Protein AF-A0A1S2CEW8-F1 (afdb_monomer_lite)

Secondary structure (DSSP, 8-state):
--EEEEEEEETTEEEEEEEEEESSPPPSEEEEE-TTS-EEEEEEEEEEEES-HHHHHHHHHHHHHHTT-EEETTEEES-HHHHHHHHHTT-TT-EEEE--SSHHHHHHHHHHHHTTSTTS--------------------------------------PPP---TT-----S--EEEEEE-TTSTTEEEEEEESS-HHHHHHHT--TT-SS--EEEEEEEES-HHHHHHHHHHHTGGG-SSTTSSEEES-HHHHHHHHHHH-SSEEEEEE-GGGS-HHHHHHHHHHHHHHHHHHHHHHHHHHHHHHHHHHHHHHHHHHHHHHHHHHHHT-SPPP--HHHHHHHHHHHHHHHHHHHHHTT--HHHHHHHHHHHHHHHHHHHHHHHHHHHHHHHHHHHHHHHHHHHHHHHHHHHHHHHHHHHHHHTTT---

Radius of gyration: 41.84 Å; chains: 1; bounding box: 109×89×116 Å

Foldseek 3Di:
DWKKWFWWAFPVDPLKIFIDIDPDPDDQWDWDADLVRDIGITGTFFMWTAPDRPVLLVQLVVVQVVVVQDRHDSMGRHDPLVSLVSSLVRGLRTDTDDHGPDPVSSVSNVVSVVVSDPDDDDPDDDDDDDDDDDDDDDDDDDDDDDDDDDDDDDDDDDDDDDDDPDDPDLVQLKKWFWKDAPVDPQKIFIAIDSHDPVVVQVVPDDPPHPGGIDTAWMKRFNDRVVLSVQLCVQQVVQDPDPVGRMGRHDSLVSVLSSLVRDLAIDTPDHDPPRVCSVVVVVSVVNSVVVVVVLVVVLVVLVVVLVVLVVVLVVLVVVLVVLVVVLVVLPDQDDDPLVVLVVVCVVVVVVLVVVCVVPPDDVVVSVVVSVVVVVVSVVVSVVVVVVNCVSNVSNVVSVVVSVVSVVVNVVSVVVSVVSVVVNVVSVPPD

Sequence (429 aa):
MDHFIYIASSSSMPGVVKIGKTNQPPSETLNALDASGAQKTFYREFSAIVDDAGMSVGKIHVKLSRSGFKIGPGLFRIFLEEAIEILFSVIDDLRVHSYPSDTIIAKLVEDLEQRRLPGMPLNSTSWKNNTLNHNVRDKTPSAKRPTKDSFLSSSEVLAPKNIQPGASEIGSGEFIYVLSNPSMPGYVKVGRTNTSFDQRLSELQSTGVPTRFELELGLEVESSVESERKVHKALSKFRPEQNREFFKIPVKKAIETVLTTLDDYRIHKFRENYGIETLVYESALKSREIREKRHKKITQLRSELALVNHEVTKLDASLRHQEIQYKSLGPYPENRFGIVYVLAIILFPVAIIFSSSSGGDSEKIMAFLVVGLVCLIAVNGHLEKECDKKATPFNDCQKSIDAIKHDLYPLQERARKLKESLSGLGENT

Structure (mmCIF, N/CA/C/O backbone):
data_AF-A0A1S2CEW8-F1
#
_entry.id   AF-A0A1S2CEW8-F1
#
loop_
_atom_site.group_PDB
_atom_site.id
_atom_site.type_symbol
_atom_site.label_atom_id
_atom_site.label_alt_id
_atom_site.label_comp_id
_atom_site.label_asym_id
_atom_site.label_entity_id
_atom_site.label_seq_id
_atom_site.pdbx_PDB_ins_code
_atom_site.Cartn_x
_atom_site.Cartn_y
_atom_site.Cartn_z
_atom_site.occupancy
_atom_site.B_iso_or_equiv
_atom_site.auth_seq_id
_atom_site.auth_comp_id
_atom_site.auth_asym_id
_atom_site.auth_atom_id
_atom_site.pdbx_PDB_model_num
ATOM 1 N N . MET A 1 1 ? -38.965 -28.242 2.614 1.00 57.59 1 MET A N 1
ATOM 2 C CA . MET A 1 1 ? -39.398 -26.916 3.102 1.00 57.59 1 MET A CA 1
ATOM 3 C C . MET A 1 1 ? -38.198 -26.017 2.955 1.00 57.59 1 MET A C 1
ATOM 5 O O . MET A 1 1 ? -37.112 -26.493 3.255 1.00 57.59 1 MET A O 1
ATOM 9 N N . ASP A 1 2 ? -38.364 -24.784 2.490 1.00 70.31 2 ASP A N 1
ATOM 10 C CA . ASP A 1 2 ? -37.224 -23.873 2.397 1.00 70.31 2 ASP A CA 1
ATOM 11 C C . ASP A 1 2 ? -36.760 -23.503 3.806 1.00 70.31 2 ASP A C 1
ATOM 13 O O . ASP A 1 2 ? -37.540 -23.014 4.630 1.00 70.31 2 ASP A O 1
ATOM 17 N N . HIS A 1 3 ? -35.495 -23.787 4.103 1.00 87.50 3 HIS A N 1
ATOM 18 C CA . HIS A 1 3 ? -34.883 -23.396 5.359 1.00 87.50 3 HIS A CA 1
ATOM 19 C C . HIS A 1 3 ? -34.072 -22.125 5.129 1.00 87.50 3 HIS A C 1
ATOM 21 O O . HIS A 1 3 ? -33.279 -22.030 4.195 1.00 87.50 3 HIS A O 1
ATOM 27 N N . PHE A 1 4 ? -34.262 -21.137 5.994 1.00 91.88 4 PHE A N 1
ATOM 28 C CA . PHE A 1 4 ? -33.605 -19.844 5.876 1.00 91.88 4 PHE A CA 1
ATOM 29 C C . PHE A 1 4 ? -32.506 -19.727 6.917 1.00 91.88 4 PHE A C 1
ATOM 31 O O . PHE A 1 4 ? -32.704 -20.069 8.088 1.00 91.88 4 PHE A O 1
ATOM 38 N N . ILE A 1 5 ? -31.377 -19.164 6.506 1.00 94.62 5 ILE A N 1
ATOM 39 C CA . ILE A 1 5 ? -30.375 -18.599 7.405 1.00 94.62 5 ILE A CA 1
ATOM 40 C C . ILE A 1 5 ? -30.492 -17.085 7.327 1.00 94.62 5 ILE A C 1
ATOM 42 O O . ILE A 1 5 ? -30.671 -16.527 6.246 1.00 94.62 5 ILE A O 1
ATOM 46 N N . TYR A 1 6 ? -30.401 -16.423 8.476 1.00 94.81 6 TYR A N 1
ATOM 47 C CA . TYR A 1 6 ? -30.411 -14.969 8.562 1.00 94.81 6 TYR A CA 1
ATOM 48 C C . TYR A 1 6 ? -29.212 -14.448 9.342 1.00 94.81 6 TYR A C 1
ATOM 50 O O . TYR A 1 6 ? -28.710 -15.108 10.257 1.00 94.81 6 TYR A O 1
ATOM 58 N N . ILE A 1 7 ? -28.812 -13.230 8.992 1.00 95.56 7 ILE A N 1
ATOM 59 C CA . ILE A 1 7 ? -27.914 -12.381 9.765 1.00 95.56 7 ILE A CA 1
ATOM 60 C C . ILE A 1 7 ? -28.717 -11.141 10.153 1.00 95.56 7 ILE A C 1
ATOM 62 O O . ILE A 1 7 ? -29.376 -10.535 9.307 1.00 95.56 7 ILE A O 1
ATOM 66 N N . ALA A 1 8 ? -28.692 -10.783 11.432 1.00 93.62 8 ALA A N 1
ATOM 67 C CA . ALA A 1 8 ? -29.415 -9.631 11.951 1.00 93.62 8 ALA A CA 1
ATOM 68 C C . ALA A 1 8 ? -28.535 -8.804 12.897 1.00 93.62 8 ALA A C 1
ATOM 70 O O . ALA A 1 8 ? -27.848 -9.376 13.743 1.00 93.62 8 ALA A O 1
ATOM 71 N N . SER A 1 9 ? -28.555 -7.479 12.769 1.00 90.25 9 SER A N 1
ATOM 72 C CA . SER A 1 9 ? -27.847 -6.540 13.651 1.00 90.25 9 SER A CA 1
ATOM 73 C C . SER A 1 9 ? -28.767 -6.064 14.780 1.00 90.25 9 SER A C 1
ATOM 75 O O . SER A 1 9 ? -29.968 -6.324 14.754 1.00 90.25 9 SER A O 1
ATOM 77 N N . SER A 1 10 ? -28.250 -5.345 15.777 1.00 85.62 10 SER A N 1
ATOM 78 C CA . SER A 1 10 ? -29.089 -4.533 16.668 1.00 85.62 10 SER A CA 1
ATOM 79 C C . SER A 1 10 ? -28.457 -3.161 16.850 1.00 85.62 10 SER A C 1
ATOM 81 O O . SER A 1 10 ? -27.274 -3.066 17.166 1.00 85.62 10 SER A O 1
ATOM 83 N N . SER A 1 11 ? -29.255 -2.096 16.762 1.00 75.75 11 SER A N 1
ATOM 84 C CA . SER A 1 11 ? -28.814 -0.733 17.099 1.00 75.75 11 SER A CA 1
ATOM 85 C C . SER A 1 11 ? -28.335 -0.601 18.552 1.00 75.75 11 SER A C 1
ATOM 87 O O . SER A 1 11 ? -27.557 0.292 18.872 1.00 75.75 11 SER A O 1
ATOM 89 N N . SER A 1 12 ? -28.759 -1.517 19.430 1.00 73.19 12 SER A N 1
ATOM 90 C CA . SER A 1 12 ? -28.303 -1.612 20.823 1.00 73.19 12 SER A CA 1
ATOM 91 C C . SER A 1 12 ? -27.049 -2.475 21.026 1.00 73.19 12 SER A C 1
ATOM 93 O O . SER A 1 12 ? -26.551 -2.561 22.148 1.00 73.19 12 SER A O 1
ATOM 95 N N . MET A 1 13 ? -26.556 -3.130 19.968 1.00 76.56 13 MET A N 1
ATOM 96 C CA . MET A 1 13 ? -25.347 -3.959 19.964 1.00 76.56 13 MET A CA 1
ATOM 97 C C . MET A 1 13 ? -24.551 -3.757 18.653 1.00 76.56 13 MET A C 1
ATOM 99 O O . MET A 1 13 ? -24.507 -4.667 17.820 1.00 76.56 13 MET A O 1
ATOM 103 N N . PRO A 1 14 ? -23.932 -2.578 18.437 1.00 71.38 14 PRO A N 1
ATOM 104 C CA . PRO A 1 14 ? -23.038 -2.354 17.298 1.00 71.38 14 PRO A CA 1
ATOM 105 C C . PRO A 1 14 ? -21.935 -3.420 17.219 1.00 71.38 14 PRO A C 1
ATOM 107 O O . PRO A 1 14 ? -21.532 -3.968 18.241 1.00 71.38 14 PRO A O 1
ATOM 110 N N . GLY A 1 15 ? -21.460 -3.741 16.0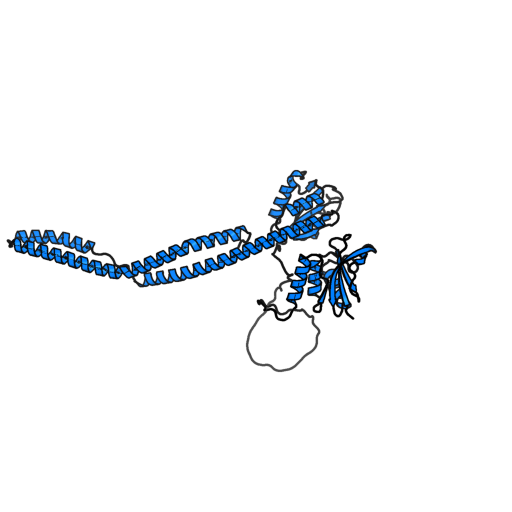12 1.00 70.06 15 GLY A N 1
ATOM 111 C CA . GLY A 1 15 ? -20.393 -4.738 15.814 1.00 70.06 15 GLY A CA 1
ATOM 112 C C . GLY A 1 15 ? -20.772 -6.188 16.161 1.00 70.06 15 GLY A C 1
ATOM 113 O O . GLY A 1 15 ? -19.923 -7.079 16.080 1.00 70.06 15 GLY A O 1
ATOM 114 N N . VAL A 1 16 ? -22.030 -6.446 16.537 1.00 81.31 16 VAL A N 1
ATOM 115 C CA . VAL A 1 16 ? -22.557 -7.780 16.833 1.00 81.31 16 VAL A CA 1
ATOM 116 C C . VAL A 1 16 ? -23.652 -8.145 15.844 1.00 81.31 16 VAL A C 1
ATOM 118 O O . VAL A 1 16 ? -24.661 -7.452 15.717 1.00 81.31 16 VAL A O 1
ATOM 121 N N . VAL A 1 17 ? -23.499 -9.312 15.224 1.00 90.81 17 VAL A N 1
ATOM 122 C CA . VAL A 1 17 ? -24.546 -9.944 14.428 1.00 90.81 17 VAL A CA 1
ATOM 123 C C . VAL A 1 17 ? -25.095 -11.186 15.121 1.00 90.81 17 VAL A C 1
ATOM 125 O O . VAL A 1 17 ? -24.371 -11.987 15.725 1.00 90.81 17 VAL A O 1
ATOM 128 N N . LYS A 1 18 ? -26.405 -11.379 14.998 1.00 94.62 18 LYS A N 1
ATOM 129 C CA . LYS A 1 18 ? -27.077 -12.635 15.294 1.00 94.62 18 LYS A CA 1
ATOM 130 C C . LYS A 1 18 ? -27.171 -13.465 14.022 1.00 94.62 18 LYS A C 1
ATOM 132 O O . LYS A 1 18 ? -27.787 -13.025 13.058 1.00 94.62 18 LYS A O 1
ATOM 137 N N . ILE A 1 19 ? -26.613 -14.674 14.044 1.00 95.12 19 ILE A N 1
ATOM 138 C CA . ILE A 1 19 ? -26.731 -15.642 12.947 1.00 95.12 19 ILE A CA 1
ATOM 139 C C . ILE A 1 19 ? -27.617 -16.790 13.411 1.00 95.12 19 ILE A C 1
ATOM 141 O O . ILE A 1 19 ? -27.266 -17.519 14.346 1.00 95.12 19 ILE A O 1
ATOM 145 N N . GLY A 1 20 ? -28.762 -16.959 12.756 1.00 92.69 20 GLY A N 1
ATOM 146 C CA . GLY A 1 20 ? -29.764 -17.956 13.118 1.00 92.69 20 GLY A CA 1
ATOM 147 C C . GLY A 1 20 ? -30.375 -18.659 11.913 1.00 92.69 20 GLY A C 1
ATOM 148 O O . GLY A 1 20 ? -30.064 -18.350 10.765 1.00 92.69 20 GLY A O 1
ATOM 149 N N . LYS A 1 21 ? -31.259 -19.618 12.201 1.00 92.94 21 LYS A N 1
ATOM 150 C CA . LYS A 1 21 ? -32.082 -20.322 11.211 1.00 92.94 21 LYS A CA 1
ATOM 151 C C . LYS A 1 21 ? -33.566 -20.177 11.523 1.00 92.94 21 LYS A C 1
ATOM 153 O O . LYS A 1 21 ? -33.935 -20.025 12.687 1.00 92.94 21 LYS A O 1
ATOM 158 N N . THR A 1 22 ? -34.401 -20.282 10.499 1.00 90.06 22 THR A N 1
ATOM 159 C CA . THR A 1 22 ? -35.865 -20.360 10.609 1.00 90.06 22 THR A CA 1
ATOM 160 C C . THR A 1 22 ? -36.435 -21.195 9.455 1.00 90.06 22 THR A C 1
ATOM 162 O O . THR A 1 22 ? -35.810 -21.321 8.405 1.00 90.06 22 THR A O 1
ATOM 165 N N . ASN A 1 23 ? -37.609 -21.795 9.661 1.00 86.56 23 ASN A N 1
ATOM 166 C CA . ASN A 1 23 ? -38.332 -22.592 8.655 1.00 86.56 23 ASN A CA 1
ATOM 167 C C . ASN A 1 23 ? -39.393 -21.762 7.899 1.00 86.56 23 ASN A C 1
ATOM 169 O O . ASN A 1 23 ? -40.221 -22.311 7.179 1.00 86.56 23 ASN A O 1
ATOM 173 N N . GLN A 1 24 ? -39.410 -20.450 8.127 1.00 86.81 24 GLN A N 1
ATOM 174 C CA . GLN A 1 24 ? -40.259 -19.459 7.468 1.00 86.81 24 GLN A CA 1
ATOM 175 C C . GLN A 1 24 ? -39.407 -18.224 7.149 1.00 86.81 24 GLN A C 1
ATOM 177 O O . GLN A 1 24 ? -38.460 -17.973 7.905 1.00 86.81 24 GLN A O 1
ATOM 182 N N . PRO A 1 25 ? -39.731 -17.443 6.099 1.00 87.31 25 PRO A N 1
ATOM 183 C CA . PRO A 1 25 ? -39.004 -16.225 5.758 1.00 87.31 25 PRO A CA 1
ATOM 184 C C . PRO A 1 25 ? -38.795 -15.321 6.987 1.00 87.31 25 PRO A C 1
ATOM 186 O O . PRO A 1 25 ? -39.761 -15.015 7.689 1.00 87.31 25 PRO A O 1
ATOM 189 N N . PRO A 1 26 ? -37.551 -14.920 7.301 1.00 88.12 26 PRO A N 1
ATOM 190 C CA . PRO A 1 26 ? -37.266 -14.123 8.487 1.00 88.12 26 PRO A CA 1
ATOM 191 C C . PRO A 1 26 ? -37.850 -12.708 8.361 1.00 88.12 26 PRO A C 1
ATOM 193 O O . PRO A 1 26 ? -37.528 -11.971 7.426 1.00 88.12 26 PRO A O 1
ATOM 196 N N . SER A 1 27 ? -38.671 -12.326 9.342 1.00 87.50 27 SER A N 1
ATOM 197 C CA . SER A 1 27 ? -39.199 -10.969 9.511 1.00 87.50 27 SER A CA 1
ATOM 198 C C . SER A 1 27 ? -38.088 -9.916 9.533 1.00 87.50 27 SER A C 1
ATOM 200 O O . SER A 1 27 ? -36.968 -10.189 9.964 1.00 87.50 27 SER A O 1
ATOM 202 N N . GLU A 1 28 ? -38.410 -8.684 9.132 1.00 86.31 28 GLU A N 1
ATOM 203 C CA . GLU A 1 28 ? -37.471 -7.550 9.184 1.00 86.31 28 GLU A CA 1
ATOM 204 C C . GLU A 1 28 ? -36.976 -7.245 10.600 1.00 86.31 28 GLU A C 1
ATOM 206 O O . GLU A 1 28 ? -35.845 -6.799 10.772 1.00 86.31 28 GLU A O 1
ATOM 211 N N . THR A 1 29 ? -37.797 -7.518 11.616 1.00 90.25 29 THR A N 1
ATOM 212 C CA . THR A 1 29 ? -37.419 -7.418 13.027 1.00 90.25 29 THR A CA 1
ATOM 213 C C . THR A 1 29 ? -37.561 -8.764 13.727 1.00 90.25 29 THR A C 1
ATOM 215 O O . THR A 1 29 ? -38.512 -9.512 13.497 1.00 90.25 29 THR A O 1
ATOM 218 N N . LEU A 1 30 ? -36.601 -9.078 14.596 1.00 89.69 30 LEU A N 1
ATOM 219 C CA . LEU A 1 30 ? -36.552 -10.308 15.379 1.00 89.69 30 LEU A CA 1
ATOM 220 C C . LEU A 1 30 ? -36.280 -9.976 16.846 1.00 89.69 30 LEU A C 1
ATOM 222 O O . LEU A 1 30 ? -35.328 -9.270 17.168 1.00 89.69 30 LEU A O 1
ATOM 226 N N . ASN A 1 31 ? -37.076 -10.536 17.752 1.00 88.38 31 ASN A N 1
ATOM 227 C CA . ASN A 1 31 ? -36.798 -10.467 19.183 1.00 88.38 31 ASN A CA 1
ATOM 228 C C . ASN A 1 31 ? -35.847 -11.598 19.577 1.00 88.38 31 ASN A C 1
ATOM 230 O O . ASN A 1 31 ? -36.145 -12.770 19.343 1.00 88.38 31 ASN A O 1
ATOM 234 N N . ALA A 1 32 ? -34.714 -11.266 20.194 1.00 86.19 32 ALA A N 1
ATOM 235 C CA . ALA A 1 32 ? -33.771 -12.262 20.687 1.00 86.19 32 ALA A CA 1
ATOM 236 C C . ALA A 1 32 ? -33.043 -11.797 21.949 1.00 86.19 32 ALA A C 1
ATOM 238 O O . ALA A 1 32 ? -32.914 -10.605 22.210 1.00 86.19 32 ALA A O 1
ATOM 239 N N . LEU A 1 33 ? -32.544 -12.758 22.724 1.00 84.19 33 LEU A N 1
ATOM 240 C CA . LEU A 1 33 ? -31.728 -12.473 23.901 1.00 84.19 33 LEU A CA 1
ATOM 241 C C . LEU A 1 33 ? -30.293 -12.114 23.499 1.00 84.19 33 LEU A C 1
ATOM 243 O O . LEU A 1 33 ? -29.744 -12.713 22.564 1.00 84.19 33 LEU A O 1
ATOM 247 N N . ASP A 1 34 ? -29.700 -11.170 24.229 1.00 81.88 34 ASP A N 1
ATOM 248 C CA . ASP A 1 34 ? -28.268 -10.875 24.207 1.00 81.88 34 ASP A CA 1
ATOM 249 C C . ASP A 1 34 ? -27.455 -11.856 25.082 1.00 81.88 34 ASP A C 1
ATOM 251 O O . ASP A 1 34 ? -27.981 -12.830 25.626 1.00 81.88 34 ASP A O 1
ATOM 255 N N . ALA A 1 35 ? -26.145 -11.622 25.212 1.00 74.94 35 ALA A N 1
ATOM 256 C CA . ALA A 1 35 ? -25.254 -12.469 26.010 1.00 74.94 35 ALA A CA 1
ATOM 257 C C . ALA A 1 35 ? -25.508 -12.401 27.534 1.00 74.94 35 ALA A C 1
ATOM 259 O O . ALA A 1 35 ? -25.075 -13.299 28.253 1.00 74.94 35 ALA A O 1
ATOM 260 N N . SER A 1 36 ? -26.213 -11.374 28.022 1.00 76.62 36 SER A N 1
ATOM 261 C CA . SER A 1 36 ? -26.644 -11.242 29.423 1.00 76.62 36 SER A CA 1
ATOM 262 C C . SER A 1 36 ? -28.021 -11.862 29.693 1.00 76.62 36 SER A C 1
ATOM 264 O O . SER A 1 36 ? -28.442 -11.952 30.844 1.00 76.62 36 SER A O 1
ATOM 266 N N . GLY A 1 37 ? -28.724 -12.304 28.643 1.00 80.12 37 GLY A N 1
ATOM 267 C CA . GLY A 1 37 ? -30.097 -12.798 28.727 1.00 80.12 37 GLY A CA 1
ATOM 268 C C . GLY A 1 37 ? -31.163 -11.701 28.631 1.00 80.12 37 GLY A C 1
ATOM 269 O O . GLY A 1 37 ? -32.345 -12.009 28.771 1.00 80.12 37 GLY A O 1
ATOM 270 N N . ALA A 1 38 ? -30.791 -10.445 28.366 1.00 79.62 38 ALA A N 1
ATOM 271 C CA . ALA A 1 38 ? -31.753 -9.368 28.158 1.00 79.62 38 ALA A CA 1
ATOM 272 C C . ALA A 1 38 ? -32.328 -9.416 26.733 1.00 79.62 38 ALA A C 1
ATOM 274 O O . ALA A 1 38 ? -31.612 -9.666 25.762 1.00 79.62 38 ALA A O 1
ATOM 275 N N . GLN A 1 39 ? -33.630 -9.168 26.595 1.00 88.12 39 GLN A N 1
ATOM 276 C CA . GLN A 1 39 ? -34.304 -9.160 25.298 1.00 88.12 39 GLN A CA 1
ATOM 277 C C . GLN A 1 39 ? -33.965 -7.885 24.513 1.00 88.12 39 GLN A C 1
ATOM 279 O O . GLN A 1 39 ? -34.114 -6.773 25.019 1.00 88.12 39 GLN A O 1
ATOM 284 N N . LYS A 1 40 ? -33.533 -8.054 23.261 1.00 87.81 40 LYS A N 1
ATOM 285 C CA . LYS A 1 40 ? -33.203 -6.988 22.311 1.00 87.81 40 LYS A CA 1
ATOM 286 C C . LYS A 1 40 ? -33.956 -7.185 20.997 1.00 87.81 40 LYS A C 1
ATOM 288 O O . LYS A 1 40 ? -34.197 -8.317 20.566 1.00 87.81 40 LYS A O 1
ATOM 293 N N . THR A 1 41 ? -34.257 -6.073 20.335 1.00 88.94 41 THR A N 1
ATOM 294 C CA . THR A 1 41 ? -34.721 -6.062 18.946 1.00 88.94 41 THR A CA 1
ATOM 295 C C . THR A 1 41 ? -33.516 -6.145 18.019 1.00 88.94 41 THR A C 1
ATOM 297 O O . THR A 1 41 ? -32.590 -5.336 18.121 1.00 88.94 41 THR A O 1
ATOM 300 N N . PHE A 1 42 ? -33.540 -7.114 17.113 1.00 92.12 42 PHE A N 1
ATOM 301 C CA . PHE A 1 42 ? -32.607 -7.248 16.005 1.00 92.12 42 PHE A CA 1
ATOM 302 C C . PHE A 1 42 ? -33.310 -6.913 14.687 1.00 92.12 42 PHE A C 1
ATOM 304 O O . PHE A 1 42 ? -34.499 -7.193 14.538 1.00 92.12 42 PHE A O 1
ATOM 311 N N . TYR A 1 43 ? -32.574 -6.355 13.733 1.00 90.25 43 TYR A N 1
ATOM 312 C CA . TYR A 1 43 ? -33.033 -6.021 12.387 1.00 90.25 43 TYR A CA 1
ATOM 313 C C . TYR A 1 43 ? -32.371 -6.969 11.390 1.00 90.25 43 TYR A C 1
ATOM 315 O O . TYR A 1 43 ? -31.160 -7.175 11.448 1.00 90.25 43 TYR A O 1
ATOM 323 N N . ARG A 1 44 ? -33.153 -7.596 10.506 1.00 94.31 44 ARG A N 1
ATOM 324 C CA . ARG A 1 44 ? -32.644 -8.533 9.499 1.00 94.31 44 ARG A CA 1
ATOM 325 C C . ARG A 1 44 ? -31.844 -7.775 8.445 1.00 94.31 44 ARG A C 1
ATOM 327 O O . ARG A 1 44 ? -32.420 -7.172 7.547 1.00 94.31 44 ARG A O 1
ATOM 334 N N . GLU A 1 45 ? -30.532 -7.936 8.487 1.00 92.31 45 GLU A N 1
ATOM 335 C CA . GLU A 1 45 ? -29.622 -7.398 7.478 1.00 92.31 45 GLU A CA 1
ATOM 336 C C . GLU A 1 45 ? -29.586 -8.287 6.235 1.00 92.31 45 GLU A C 1
ATOM 338 O O . GLU A 1 45 ? -29.704 -7.821 5.113 1.00 92.31 45 GLU A O 1
ATOM 343 N N . PHE A 1 46 ? -29.476 -9.602 6.419 1.00 94.19 46 PHE A N 1
ATOM 344 C CA . PHE A 1 46 ? -29.319 -10.544 5.314 1.00 94.19 46 PHE A CA 1
ATOM 345 C C . PHE A 1 46 ? -30.118 -11.816 5.570 1.00 94.19 46 PHE A C 1
ATOM 347 O O . PHE A 1 46 ? -30.272 -12.250 6.715 1.00 94.19 46 PHE A O 1
ATOM 354 N N . SER A 1 47 ? -30.604 -12.450 4.504 1.00 94.25 47 SER A N 1
ATOM 355 C CA . SER A 1 47 ? -31.100 -13.819 4.584 1.00 94.25 47 SER A CA 1
ATOM 356 C C . SER A 1 47 ? -30.959 -14.563 3.267 1.00 94.25 47 SER A C 1
ATOM 358 O O . SER A 1 47 ? -30.983 -13.971 2.186 1.00 94.25 47 SER A O 1
ATOM 360 N N . ALA A 1 48 ? -30.821 -15.879 3.380 1.00 92.75 48 ALA A N 1
ATOM 361 C CA . ALA A 1 48 ? -30.650 -16.782 2.260 1.00 92.75 48 ALA A CA 1
ATOM 362 C C . ALA A 1 48 ? -31.348 -18.122 2.516 1.00 92.75 48 ALA A C 1
ATOM 364 O O . ALA A 1 48 ? -31.455 -18.570 3.661 1.00 92.75 48 ALA A O 1
ATOM 365 N N . ILE A 1 49 ? -31.809 -18.747 1.435 1.00 90.44 49 ILE A N 1
ATOM 366 C CA . ILE A 1 49 ? -32.390 -20.089 1.409 1.00 90.44 49 ILE A CA 1
ATOM 367 C C . ILE A 1 49 ? -31.257 -21.106 1.274 1.00 90.44 49 ILE A C 1
ATOM 369 O O . ILE A 1 49 ? -30.330 -20.908 0.485 1.00 90.44 49 ILE A O 1
ATOM 373 N N . VAL A 1 50 ? -31.353 -22.190 2.039 1.00 89.62 50 VAL A N 1
ATOM 374 C CA . VAL A 1 50 ? -30.400 -23.304 2.082 1.00 89.62 50 VAL A CA 1
ATOM 375 C C . VAL A 1 50 ? -31.159 -24.622 2.265 1.00 89.62 50 VAL A C 1
ATOM 377 O O . VAL A 1 50 ? -32.246 -24.634 2.850 1.00 89.62 50 VAL A O 1
ATOM 380 N N . ASP A 1 51 ? -30.585 -25.735 1.822 1.00 83.56 51 ASP A N 1
ATOM 381 C CA . ASP A 1 51 ? -31.251 -27.042 1.868 1.00 83.56 51 ASP A CA 1
ATOM 382 C C . ASP A 1 51 ? -31.235 -27.651 3.286 1.00 83.56 51 ASP A C 1
ATOM 384 O O . ASP A 1 51 ? -32.227 -28.232 3.728 1.00 83.56 51 ASP A O 1
ATOM 388 N N . ASP A 1 52 ? -30.153 -27.452 4.054 1.00 82.38 52 ASP A N 1
ATOM 389 C CA . ASP A 1 52 ? -30.073 -27.818 5.480 1.00 82.38 52 ASP A CA 1
ATOM 390 C C . ASP A 1 52 ? -29.521 -26.670 6.339 1.00 82.38 52 ASP A C 1
ATOM 392 O O . ASP A 1 52 ? -28.328 -26.588 6.654 1.00 82.38 52 ASP A O 1
ATOM 396 N N . ALA A 1 53 ? -30.413 -25.794 6.811 1.00 78.31 53 ALA A N 1
ATOM 397 C CA . ALA A 1 53 ? -30.031 -24.723 7.732 1.00 78.31 53 ALA A CA 1
ATOM 398 C C . ALA A 1 53 ? -29.566 -25.236 9.106 1.00 78.31 53 ALA A C 1
ATOM 400 O O . ALA A 1 53 ? -28.929 -24.495 9.854 1.00 78.31 53 ALA A O 1
ATOM 401 N N . GLY A 1 54 ? -29.876 -26.480 9.480 1.00 76.25 54 GLY A N 1
ATOM 402 C CA . GLY A 1 54 ? -29.417 -27.088 10.724 1.00 76.25 54 GLY A CA 1
ATOM 403 C C . GLY A 1 54 ? -27.919 -27.349 10.711 1.00 76.25 54 GLY A C 1
ATOM 404 O O . GLY A 1 54 ? -27.202 -26.796 11.550 1.00 76.25 54 GLY A O 1
ATOM 405 N N . MET A 1 55 ? -27.448 -28.139 9.747 1.00 82.50 55 MET A N 1
ATOM 406 C CA . MET A 1 55 ? -26.018 -28.377 9.564 1.00 82.50 55 MET A CA 1
ATOM 407 C C . MET A 1 55 ? -25.279 -27.102 9.155 1.00 82.50 55 MET A C 1
ATOM 409 O O . MET A 1 55 ? -24.201 -26.840 9.688 1.00 82.50 55 MET A O 1
ATOM 413 N N . SER A 1 56 ? -25.848 -26.277 8.273 1.00 85.75 56 SER A N 1
ATOM 414 C CA . SER A 1 56 ? -25.189 -25.060 7.785 1.00 85.75 56 SER A CA 1
ATOM 415 C C . SER A 1 56 ? -24.972 -24.009 8.881 1.00 85.75 56 SER A C 1
ATOM 417 O O . SER A 1 56 ? -23.839 -23.555 9.062 1.00 85.75 56 SER A O 1
ATOM 419 N N . VAL A 1 57 ? -25.981 -23.695 9.710 1.00 87.44 57 VAL A N 1
ATOM 420 C CA . VAL A 1 57 ? -25.772 -22.812 10.879 1.00 87.44 57 VAL A CA 1
ATOM 421 C C . VAL A 1 57 ? -24.818 -23.444 11.889 1.00 87.44 57 VAL A C 1
ATOM 423 O O . VAL A 1 57 ? -23.966 -22.740 12.427 1.00 87.44 57 VAL A O 1
ATOM 426 N N . GLY A 1 58 ? -24.888 -24.762 12.110 1.00 80.88 58 GLY A N 1
ATOM 427 C CA . GLY A 1 58 ? -23.943 -25.475 12.974 1.00 80.88 58 GLY A CA 1
ATOM 428 C C . GLY A 1 58 ? -22.486 -25.308 12.525 1.00 80.88 58 GLY A C 1
ATOM 429 O O . GLY A 1 58 ? -21.634 -24.917 13.325 1.00 80.88 58 GLY A O 1
ATOM 430 N N . LYS A 1 59 ? -22.202 -25.524 11.232 1.00 86.31 59 LYS A N 1
ATOM 431 C CA . LYS A 1 59 ? -20.875 -25.321 10.623 1.00 86.31 59 LYS A CA 1
ATOM 432 C C . LYS A 1 59 ? -20.394 -23.875 10.779 1.00 86.31 59 LYS A C 1
ATOM 434 O O . LYS A 1 59 ? -19.259 -23.665 11.207 1.00 86.31 59 LYS A O 1
ATOM 439 N N . ILE A 1 60 ? -21.249 -22.888 10.490 1.00 89.50 60 ILE A N 1
ATOM 440 C CA . ILE A 1 60 ? -20.922 -21.458 10.640 1.00 89.50 60 ILE A CA 1
ATOM 441 C C . ILE A 1 60 ? -20.615 -21.121 12.098 1.00 89.50 60 ILE A C 1
ATOM 443 O O . ILE A 1 60 ? -19.569 -20.544 12.387 1.00 89.50 60 ILE A O 1
ATOM 447 N N . HIS A 1 61 ? -21.482 -21.526 13.030 1.00 89.44 61 HIS A N 1
ATOM 448 C CA . HIS A 1 61 ? -21.290 -21.288 14.459 1.00 89.44 61 HIS A CA 1
ATOM 449 C C . HIS A 1 61 ? -19.976 -21.898 14.947 1.00 89.44 61 HIS A C 1
ATOM 451 O O . HIS A 1 61 ? -19.249 -21.234 15.681 1.00 89.44 61 HIS A O 1
ATOM 457 N N . VAL A 1 62 ? -19.627 -23.117 14.522 1.00 84.25 62 VAL A N 1
ATOM 458 C CA . VAL A 1 62 ? -18.342 -23.757 14.856 1.00 84.25 62 VAL A CA 1
ATOM 459 C C . VAL A 1 62 ? -17.155 -22.999 14.251 1.00 84.25 62 VAL A C 1
ATOM 461 O O . VAL A 1 62 ? -16.183 -22.754 14.966 1.00 84.25 62 VAL A O 1
ATOM 464 N N . LYS A 1 63 ? -17.229 -22.587 12.976 1.00 83.19 63 LYS A N 1
ATOM 465 C CA . LYS A 1 63 ? -16.176 -21.811 12.294 1.00 83.19 63 LYS A CA 1
ATOM 466 C C . LYS A 1 63 ? -15.923 -20.481 13.015 1.00 83.19 63 LYS A C 1
ATOM 468 O O . LYS A 1 63 ? -14.800 -20.228 13.439 1.00 83.19 63 LYS A O 1
ATOM 473 N N . LEU A 1 64 ? -16.975 -19.702 13.264 1.00 78.94 64 LEU A N 1
ATOM 474 C CA . LEU A 1 64 ? -16.903 -18.420 13.973 1.00 78.94 64 LEU A CA 1
ATOM 475 C C . LEU A 1 64 ? -16.465 -18.564 15.438 1.00 78.94 64 LEU A C 1
ATOM 477 O O . LEU A 1 64 ? -15.733 -17.718 15.945 1.00 78.94 64 LEU A O 1
ATOM 481 N N . SER A 1 65 ? -16.862 -19.647 16.119 1.00 78.06 65 SER A N 1
ATOM 482 C CA . SER A 1 6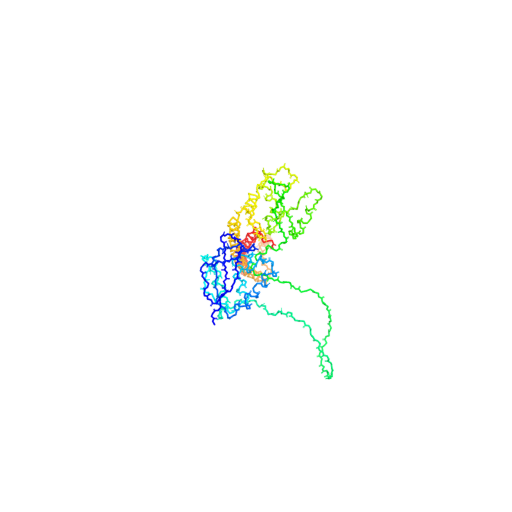5 ? -16.395 -19.936 17.485 1.00 78.06 65 SER A CA 1
ATOM 483 C C . SER A 1 65 ? -14.891 -20.203 17.525 1.00 78.06 65 SER A C 1
ATOM 485 O O . SER A 1 65 ? -14.210 -19.699 18.412 1.00 78.06 65 SER A O 1
ATOM 487 N N . ARG A 1 66 ? -14.360 -20.971 16.562 1.00 72.44 66 ARG A N 1
ATOM 488 C CA . ARG A 1 66 ? -12.920 -21.270 16.463 1.00 72.44 66 ARG A CA 1
ATOM 489 C C . ARG A 1 66 ? -12.083 -20.040 16.116 1.00 72.44 66 ARG A C 1
ATOM 491 O O . ARG A 1 66 ? -10.960 -19.943 16.593 1.00 72.44 66 ARG A O 1
ATOM 498 N N . SER A 1 67 ? -12.637 -19.100 15.352 1.00 69.75 67 SER A N 1
ATOM 499 C CA . SER A 1 67 ? -12.013 -17.799 15.072 1.00 69.75 67 SER A CA 1
ATOM 500 C C . SER A 1 67 ? -12.138 -16.781 16.219 1.00 69.75 67 SER A C 1
ATOM 502 O O . SER A 1 67 ? -11.693 -15.650 16.069 1.00 69.75 67 SER A O 1
ATOM 504 N N . GLY A 1 68 ? -12.742 -17.142 17.359 1.00 71.44 68 GLY A N 1
ATOM 505 C CA . GLY A 1 68 ? -12.868 -16.256 18.524 1.00 71.44 68 GLY A CA 1
ATOM 506 C C . GLY A 1 68 ? -13.995 -15.217 18.448 1.00 71.44 68 GLY A C 1
ATOM 507 O O . GLY A 1 68 ? -14.131 -14.409 19.361 1.00 71.44 68 GLY A O 1
ATOM 508 N N . PHE A 1 69 ? -14.843 -15.248 17.414 1.00 74.44 69 PHE A N 1
ATOM 509 C CA . PHE A 1 69 ? -15.911 -14.258 17.220 1.00 74.44 69 PHE A CA 1
ATOM 510 C C . PHE A 1 69 ? -17.155 -14.493 18.091 1.00 74.44 69 PHE A C 1
ATOM 512 O O . PHE A 1 69 ? -17.998 -13.607 18.212 1.00 74.44 69 PHE A O 1
ATOM 519 N N . LYS A 1 70 ? -17.341 -15.684 18.677 1.00 86.19 70 LYS A N 1
ATOM 520 C CA . LYS A 1 70 ? -18.564 -16.007 19.435 1.00 86.19 70 LYS A CA 1
ATOM 521 C C . LYS A 1 70 ? -18.613 -15.271 20.774 1.00 86.19 70 LYS A C 1
ATOM 523 O O . LYS A 1 70 ? -17.734 -15.459 21.608 1.00 86.19 70 LYS A O 1
ATOM 528 N N . ILE A 1 71 ? -19.710 -14.553 21.020 1.00 82.69 71 ILE A N 1
ATOM 529 C CA . ILE A 1 71 ? -19.984 -13.891 22.308 1.00 82.69 71 ILE A CA 1
ATOM 530 C C . ILE A 1 71 ? -21.247 -14.403 23.016 1.00 82.69 71 ILE A C 1
ATOM 532 O O . ILE A 1 71 ? -21.456 -14.101 24.185 1.00 82.69 71 ILE A O 1
ATOM 536 N N . GLY A 1 72 ? -22.096 -15.187 22.342 1.00 83.00 72 GLY A N 1
ATOM 537 C CA . GLY A 1 72 ? -23.313 -15.735 22.947 1.00 83.00 72 GLY A CA 1
ATOM 538 C C . GLY A 1 72 ? -24.064 -16.733 22.054 1.00 83.00 72 GLY A C 1
ATOM 539 O O . GLY A 1 72 ? -23.543 -17.153 21.014 1.00 83.00 72 GLY A O 1
ATOM 540 N N . PRO A 1 73 ? -25.288 -17.147 22.438 1.00 86.38 73 PRO A N 1
ATOM 541 C CA . PRO A 1 73 ? -26.117 -18.082 21.670 1.00 86.38 73 PRO A CA 1
ATOM 542 C C . PRO A 1 73 ? -26.518 -17.532 20.288 1.00 86.38 73 PRO A C 1
ATOM 544 O O . PRO A 1 73 ? -27.464 -16.753 20.132 1.00 86.38 73 PRO A O 1
ATOM 547 N N . GLY A 1 74 ? -25.758 -17.937 19.267 1.00 87.50 74 GLY A N 1
ATOM 548 C CA . GLY A 1 74 ? -25.876 -17.422 17.902 1.00 87.50 74 GLY A CA 1
ATOM 549 C C . GLY A 1 74 ? -25.509 -15.946 17.755 1.00 87.50 74 GLY A C 1
ATOM 550 O O . GLY A 1 74 ? -25.960 -15.326 16.800 1.00 87.50 74 GLY A O 1
ATOM 551 N N . LEU A 1 75 ? -24.740 -15.387 18.696 1.00 89.38 75 LEU A N 1
ATOM 552 C CA . LEU A 1 75 ? -24.261 -14.003 18.672 1.00 89.38 75 LEU A CA 1
ATOM 553 C C . LEU A 1 75 ? -22.757 -13.985 18.425 1.00 89.38 75 LEU A C 1
ATOM 555 O O . LEU A 1 75 ? -21.994 -14.636 19.153 1.00 89.38 75 LEU A O 1
ATOM 559 N N . PHE A 1 76 ? -22.349 -13.215 17.423 1.00 84.50 76 PHE A N 1
ATOM 560 C CA . PHE A 1 76 ? -20.973 -13.120 16.963 1.00 84.50 76 PHE A CA 1
ATOM 561 C C . PHE A 1 76 ? -20.569 -11.656 16.828 1.00 84.50 76 PHE A C 1
ATOM 563 O O . PHE A 1 76 ? -21.302 -10.851 16.264 1.00 84.50 76 PHE A O 1
ATOM 570 N N . ARG A 1 77 ? -19.398 -11.326 17.364 1.00 79.00 77 ARG A N 1
ATOM 571 C CA . ARG A 1 77 ? -18.736 -10.030 17.253 1.00 79.00 77 ARG A CA 1
ATOM 572 C C . ARG A 1 77 ? -17.899 -10.047 15.978 1.00 79.00 77 ARG A C 1
ATOM 574 O O . ARG A 1 77 ? -16.770 -10.524 16.000 1.00 79.00 77 ARG A O 1
ATOM 581 N N . ILE A 1 78 ? -18.513 -9.648 14.873 1.00 75.12 78 ILE A N 1
ATOM 582 C CA . ILE A 1 78 ? -17.978 -9.736 13.512 1.00 75.12 78 ILE A CA 1
ATOM 583 C C . ILE A 1 78 ? -18.746 -8.750 12.623 1.00 75.12 78 ILE A C 1
ATOM 585 O O . ILE A 1 78 ? -19.928 -8.491 12.866 1.00 75.12 78 ILE A O 1
ATOM 589 N N . PHE A 1 79 ? -18.080 -8.197 11.611 1.00 76.81 79 PHE A N 1
ATOM 590 C CA . PHE A 1 79 ? -18.706 -7.302 10.639 1.00 76.81 79 PHE A CA 1
ATOM 591 C C . PHE A 1 79 ? -19.738 -8.040 9.769 1.00 76.81 79 PHE A C 1
ATOM 593 O O . PHE A 1 79 ? -19.660 -9.257 9.577 1.00 76.81 79 PHE A O 1
ATOM 600 N N . LEU A 1 80 ? -20.731 -7.309 9.256 1.00 79.19 80 LEU A N 1
ATOM 601 C CA . LEU A 1 80 ? -21.837 -7.884 8.485 1.00 79.19 80 LEU A CA 1
ATOM 602 C C . LEU A 1 80 ? -21.337 -8.495 7.169 1.00 79.19 80 LEU A C 1
ATOM 604 O O . LEU A 1 80 ? -21.716 -9.608 6.818 1.00 79.19 80 LEU A O 1
ATOM 608 N N . GLU A 1 81 ? -20.439 -7.788 6.493 1.00 79.62 81 GLU A N 1
ATOM 609 C CA . GLU A 1 81 ? -19.755 -8.180 5.265 1.00 79.62 81 GLU A CA 1
ATOM 610 C C . GLU A 1 81 ? -19.004 -9.501 5.458 1.00 79.62 81 GLU A C 1
ATOM 612 O O . GLU A 1 81 ? -19.225 -10.463 4.726 1.00 79.62 81 GLU A O 1
ATOM 617 N N . GLU A 1 82 ? -18.175 -9.579 6.502 1.00 77.88 82 GLU A N 1
ATOM 618 C CA . GLU A 1 82 ? -17.368 -10.760 6.825 1.00 77.88 82 GLU A CA 1
ATOM 619 C C . GLU A 1 82 ? -18.256 -11.951 7.231 1.00 77.88 82 GLU A C 1
ATOM 621 O O . GLU A 1 82 ? -17.991 -13.097 6.862 1.00 77.88 82 GLU A O 1
ATOM 626 N N . ALA A 1 83 ? -19.365 -11.699 7.935 1.00 83.62 83 ALA A N 1
ATOM 627 C CA . ALA A 1 83 ? -20.349 -12.730 8.243 1.00 83.62 83 ALA A CA 1
ATOM 628 C C . ALA A 1 83 ? -21.028 -13.277 6.971 1.00 83.62 83 ALA A C 1
ATOM 630 O O . ALA A 1 83 ? -21.169 -14.496 6.840 1.00 83.62 83 ALA A O 1
ATOM 631 N N . ILE A 1 84 ? -21.398 -12.409 6.019 1.00 89.31 84 ILE A N 1
ATOM 632 C CA . ILE A 1 84 ? -21.952 -12.799 4.712 1.00 89.31 84 ILE A CA 1
ATOM 633 C C . ILE A 1 84 ? -20.919 -13.605 3.915 1.00 89.31 84 ILE A C 1
ATOM 635 O O . ILE A 1 84 ? -21.227 -14.715 3.481 1.00 89.31 84 ILE A O 1
ATOM 639 N N . GLU A 1 85 ? -19.682 -13.123 3.779 1.00 83.75 85 GLU A N 1
ATOM 640 C CA . GLU A 1 85 ? -18.599 -13.862 3.114 1.00 83.75 85 GLU A CA 1
ATOM 641 C C . GLU A 1 85 ? -18.382 -15.245 3.745 1.00 83.75 85 GLU A C 1
ATOM 643 O O . GLU A 1 85 ? -18.212 -16.244 3.041 1.00 83.75 85 GLU A O 1
ATOM 648 N N . ILE A 1 86 ? -18.461 -15.347 5.075 1.00 83.50 86 ILE A N 1
ATOM 649 C CA . ILE A 1 86 ? -18.348 -16.628 5.771 1.00 83.50 86 ILE A CA 1
ATOM 650 C C . ILE A 1 86 ? -19.519 -17.560 5.437 1.00 83.50 86 ILE A C 1
ATOM 652 O O . ILE A 1 86 ? -19.258 -18.737 5.181 1.00 83.50 86 ILE A O 1
ATOM 656 N N . LEU A 1 87 ? -20.762 -17.071 5.359 1.00 90.50 87 LEU A N 1
ATOM 657 C CA . LEU A 1 87 ? -21.910 -17.847 4.863 1.00 90.50 87 LEU A CA 1
ATOM 658 C C . LEU A 1 87 ? -21.647 -18.367 3.434 1.00 90.50 87 LEU A C 1
ATOM 660 O O . LEU A 1 87 ? -21.713 -19.577 3.195 1.00 90.50 87 LEU A O 1
ATOM 664 N N . PHE A 1 88 ? -21.244 -17.479 2.520 1.00 89.19 88 PHE A N 1
ATOM 665 C CA . PHE A 1 88 ? -20.873 -17.802 1.134 1.00 89.19 88 PHE A CA 1
ATOM 666 C C . PHE A 1 88 ? -19.619 -18.695 1.005 1.00 89.19 88 PHE A C 1
ATOM 668 O O . PHE A 1 88 ? -19.382 -19.266 -0.059 1.00 89.19 88 PHE A O 1
ATOM 675 N N . SER A 1 89 ? -18.833 -18.872 2.071 1.00 84.44 89 SER A N 1
ATOM 676 C CA . SER A 1 89 ? -17.676 -19.786 2.115 1.00 84.44 89 SER A CA 1
ATOM 677 C C . SER A 1 89 ? -17.958 -21.152 2.761 1.00 84.44 89 SER A C 1
ATOM 679 O O . SER A 1 89 ? -17.054 -21.984 2.839 1.00 84.44 89 SER A O 1
ATOM 681 N N . VAL A 1 90 ? -19.153 -21.356 3.331 1.00 85.44 90 VAL A N 1
ATOM 682 C CA . VAL A 1 90 ? -19.509 -22.564 4.108 1.00 85.44 90 VAL A CA 1
ATOM 683 C C . VAL A 1 90 ? -20.694 -23.326 3.509 1.00 85.44 90 VAL A C 1
ATOM 685 O O . VAL A 1 90 ? -20.843 -24.517 3.790 1.00 85.44 90 VAL A O 1
ATOM 688 N N . ILE A 1 91 ? -21.539 -22.651 2.726 1.00 85.94 91 ILE A N 1
ATOM 689 C CA . ILE A 1 91 ? -22.821 -23.181 2.255 1.00 85.94 91 ILE A CA 1
ATOM 690 C C . ILE A 1 91 ? -22.896 -23.077 0.733 1.00 85.94 91 ILE A C 1
ATOM 692 O O . ILE A 1 91 ? -23.298 -22.045 0.193 1.00 85.94 91 ILE A O 1
ATOM 696 N N . ASP A 1 92 ? -22.473 -24.119 0.027 1.00 82.62 92 ASP A N 1
ATOM 697 C CA . ASP A 1 92 ? -22.365 -24.112 -1.438 1.00 82.62 92 ASP A CA 1
ATOM 698 C C . ASP A 1 92 ? -23.731 -23.910 -2.129 1.00 82.62 92 ASP A C 1
ATOM 700 O O . ASP A 1 92 ? -23.817 -23.208 -3.133 1.00 82.62 92 ASP A O 1
ATOM 704 N N . ASP A 1 93 ? -24.807 -24.422 -1.526 1.00 83.81 93 ASP A N 1
ATOM 705 C CA . ASP A 1 93 ? -26.210 -24.353 -1.966 1.00 83.81 93 ASP A CA 1
ATOM 706 C C . ASP A 1 93 ? -26.935 -23.028 -1.643 1.00 83.81 93 A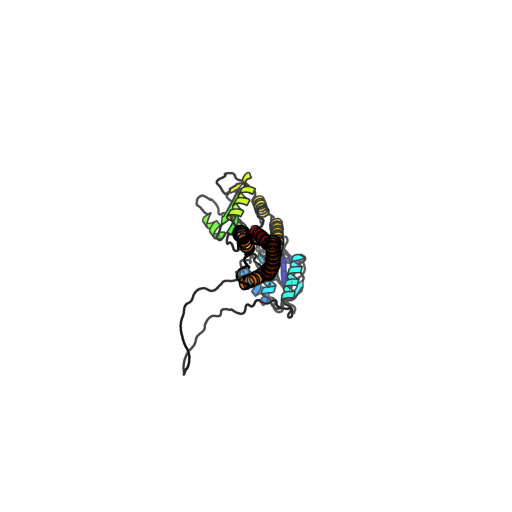SP A C 1
ATOM 708 O O . ASP A 1 93 ? -28.101 -22.851 -1.998 1.00 83.81 93 ASP A O 1
ATOM 712 N N . LEU A 1 94 ? -26.263 -22.080 -0.978 1.00 89.19 94 LEU A N 1
ATOM 713 C CA . LEU A 1 94 ? -26.862 -20.811 -0.549 1.00 89.19 94 LEU A CA 1
ATOM 714 C C . LEU A 1 94 ? -27.376 -19.974 -1.732 1.00 89.19 94 LEU A C 1
ATOM 716 O O . LEU A 1 94 ? -26.602 -19.589 -2.612 1.00 89.19 94 LEU A O 1
ATOM 720 N N . ARG A 1 95 ? -28.671 -19.630 -1.679 1.00 89.62 95 ARG A N 1
ATOM 721 C CA . ARG A 1 95 ? -29.379 -18.719 -2.600 1.00 89.62 95 ARG A CA 1
ATOM 722 C C . ARG A 1 95 ? -29.868 -17.488 -1.841 1.00 89.62 95 ARG A C 1
ATOM 724 O O . ARG A 1 95 ? -30.555 -17.648 -0.831 1.00 89.62 95 ARG A O 1
ATOM 731 N N . VAL A 1 96 ? -29.546 -16.272 -2.285 1.00 91.81 96 VAL A N 1
ATOM 732 C CA . VAL A 1 96 ? -29.966 -15.056 -1.566 1.00 91.81 96 VAL A CA 1
ATOM 733 C C . VAL A 1 96 ? -31.488 -14.904 -1.599 1.00 91.81 96 VAL A C 1
ATOM 735 O O . VAL A 1 96 ? -32.138 -15.142 -2.612 1.00 91.81 96 VAL A O 1
ATOM 738 N N . HIS A 1 97 ? -32.059 -14.523 -0.456 1.00 92.38 97 HIS A N 1
ATOM 739 C CA . HIS A 1 97 ? -33.483 -14.217 -0.298 1.00 92.38 97 HIS A CA 1
ATOM 740 C C . HIS A 1 97 ? -33.709 -12.727 -0.011 1.00 92.38 97 HIS A C 1
ATOM 742 O O . HIS A 1 97 ? -34.691 -12.150 -0.467 1.00 92.38 97 HIS A O 1
ATOM 748 N N . SER A 1 98 ? -32.798 -12.085 0.726 1.00 90.50 98 SER A N 1
ATOM 749 C CA . SER A 1 98 ? -32.859 -10.647 0.991 1.00 90.50 98 SER A CA 1
ATOM 750 C C . SER A 1 98 ? -31.462 -10.041 1.102 1.00 90.50 98 SER A C 1
ATOM 752 O O . SER A 1 98 ? -30.669 -10.479 1.944 1.00 90.50 98 SER A O 1
ATOM 754 N N . TYR A 1 99 ? -31.202 -9.004 0.312 1.00 88.50 99 TYR A N 1
ATOM 755 C CA . TYR A 1 99 ? -29.973 -8.216 0.369 1.00 88.50 99 TYR A CA 1
ATOM 756 C C . TYR A 1 99 ? -29.971 -7.251 1.572 1.00 88.50 99 TYR A C 1
ATOM 758 O O . TYR A 1 99 ? -31.049 -6.890 2.058 1.00 88.50 99 TYR A O 1
ATOM 766 N N . PRO A 1 100 ? -28.784 -6.819 2.034 1.00 85.38 100 PRO A N 1
ATOM 767 C CA . PRO A 1 100 ? -28.636 -5.721 2.985 1.00 85.38 100 PRO A CA 1
ATOM 768 C C . PRO A 1 100 ? -29.149 -4.393 2.438 1.00 85.38 100 PRO A C 1
ATOM 770 O O . PRO A 1 100 ? -29.090 -4.137 1.237 1.00 85.38 100 PRO A O 1
ATOM 773 N N . SER A 1 101 ? -29.605 -3.528 3.344 1.00 76.62 101 SER A N 1
ATOM 774 C CA . SER A 1 101 ? -30.041 -2.163 3.018 1.00 76.62 101 SER A CA 1
ATOM 775 C C . SER A 1 101 ? -28.877 -1.242 2.629 1.00 76.62 101 SER A C 1
ATOM 777 O O . SER A 1 101 ? -29.088 -0.233 1.959 1.00 76.62 101 SER A O 1
ATOM 779 N N . ASP A 1 102 ? -27.654 -1.572 3.055 1.00 78.75 102 ASP A N 1
ATOM 780 C CA . ASP A 1 102 ? -26.438 -0.874 2.642 1.00 78.75 102 ASP A CA 1
ATOM 781 C C . ASP A 1 102 ? -26.072 -1.249 1.196 1.00 78.75 102 ASP A C 1
ATOM 783 O O . ASP A 1 102 ? -25.882 -2.423 0.867 1.00 78.75 102 ASP A O 1
ATOM 787 N N . THR A 1 103 ? -25.951 -0.243 0.329 1.00 69.69 103 THR A N 1
ATOM 788 C CA . THR A 1 103 ? -25.708 -0.425 -1.109 1.00 69.69 103 THR A CA 1
ATOM 789 C C . THR A 1 103 ? -24.326 -0.996 -1.434 1.00 69.69 103 THR A C 1
ATOM 791 O O . THR A 1 103 ? -24.177 -1.672 -2.452 1.00 69.69 103 THR A O 1
ATOM 794 N N . ILE A 1 104 ? -23.320 -0.777 -0.583 1.00 58.75 104 ILE A N 1
ATOM 795 C CA . ILE A 1 104 ? -21.969 -1.328 -0.744 1.00 58.75 104 ILE A CA 1
ATOM 796 C C . ILE A 1 104 ? -21.989 -2.820 -0.398 1.00 58.75 104 ILE A C 1
ATOM 798 O O . ILE A 1 104 ? -21.419 -3.635 -1.127 1.00 58.75 104 ILE A O 1
ATOM 802 N N . ILE A 1 105 ? -22.684 -3.197 0.679 1.00 67.06 105 ILE A N 1
ATOM 803 C CA . ILE A 1 105 ? -22.798 -4.602 1.094 1.00 67.06 105 ILE A CA 1
ATOM 804 C C . ILE A 1 105 ? -23.724 -5.380 0.147 1.00 67.06 105 ILE A C 1
ATOM 806 O O . ILE A 1 105 ? -23.425 -6.521 -0.198 1.00 67.06 105 ILE A O 1
ATOM 810 N N . ALA A 1 106 ? -24.799 -4.766 -0.357 1.00 70.25 106 ALA A N 1
ATOM 811 C CA . ALA A 1 106 ? -25.617 -5.348 -1.422 1.00 70.25 106 ALA A CA 1
ATOM 812 C C . ALA A 1 106 ? -24.776 -5.652 -2.676 1.00 70.25 106 ALA A C 1
ATOM 814 O O . ALA A 1 106 ? -24.818 -6.770 -3.189 1.00 70.25 106 ALA A O 1
ATOM 815 N N . LYS A 1 107 ? -23.922 -4.710 -3.102 1.00 72.00 107 LYS A N 1
ATOM 816 C CA . LYS A 1 107 ? -22.999 -4.892 -4.234 1.00 72.00 107 LYS A CA 1
ATOM 817 C C . LYS A 1 107 ? -21.972 -6.011 -3.990 1.00 72.00 107 LYS A C 1
ATOM 819 O O . LYS A 1 107 ? -21.688 -6.776 -4.909 1.00 72.00 107 LYS A O 1
ATOM 824 N N . LEU A 1 108 ? -21.469 -6.163 -2.760 1.00 77.88 108 LEU A N 1
ATOM 825 C CA . LEU A 1 108 ? -20.633 -7.307 -2.362 1.00 77.88 108 LEU A CA 1
ATOM 826 C C . LEU A 1 108 ? -21.383 -8.642 -2.505 1.00 77.88 108 LEU A C 1
ATOM 828 O O . LEU A 1 108 ? -20.821 -9.602 -3.027 1.00 77.88 108 LEU A O 1
ATOM 832 N N . VAL A 1 109 ? -22.640 -8.711 -2.059 1.00 82.00 109 VAL A N 1
ATOM 833 C CA . VAL A 1 109 ? -23.465 -9.928 -2.150 1.00 82.00 109 VAL A CA 1
ATOM 834 C C . VAL A 1 109 ? -23.695 -10.321 -3.614 1.00 82.00 109 VAL A C 1
ATOM 836 O O . VAL A 1 109 ? -23.487 -11.482 -3.958 1.00 82.00 109 VAL A O 1
ATOM 839 N N . GLU A 1 110 ? -24.029 -9.364 -4.488 1.00 83.38 110 GLU A N 1
ATOM 840 C CA . GLU A 1 110 ? -24.148 -9.602 -5.937 1.00 83.38 110 GLU A CA 1
ATOM 841 C C . GLU A 1 110 ? -22.861 -10.202 -6.531 1.00 83.38 110 GLU A C 1
ATOM 843 O O . GLU A 1 110 ? -22.909 -11.176 -7.283 1.00 83.38 110 GLU A O 1
ATOM 848 N N . ASP A 1 111 ? -21.695 -9.648 -6.183 1.00 80.12 111 ASP A N 1
ATOM 849 C CA . ASP A 1 111 ? -20.403 -10.126 -6.685 1.00 80.12 111 ASP A CA 1
ATOM 850 C C . ASP A 1 111 ? -20.059 -11.533 -6.151 1.00 80.12 111 ASP A C 1
ATOM 852 O O . ASP A 1 111 ? -19.425 -12.329 -6.851 1.00 80.12 111 ASP A O 1
ATOM 856 N N . LEU A 1 112 ? -20.483 -11.873 -4.927 1.00 83.19 112 LEU A N 1
ATOM 857 C CA . LEU A 1 112 ? -20.337 -13.215 -4.348 1.00 83.19 112 LEU A CA 1
ATOM 858 C C . LEU A 1 112 ? -21.253 -14.246 -5.026 1.00 83.19 112 LEU A C 1
ATOM 860 O O . LEU A 1 112 ? -20.834 -15.389 -5.222 1.00 83.19 112 LEU A O 1
ATOM 864 N N . GLU A 1 113 ? -22.468 -13.859 -5.423 1.00 84.12 113 GLU A N 1
ATOM 865 C CA . GLU A 1 113 ? -23.368 -14.708 -6.216 1.00 84.12 113 GLU A CA 1
ATOM 866 C C . GLU A 1 113 ? -22.840 -14.928 -7.636 1.00 84.12 113 GLU A C 1
ATOM 868 O O . GLU A 1 113 ? -22.797 -16.066 -8.103 1.00 84.12 113 GLU A O 1
ATOM 873 N N . GLN A 1 114 ? -22.352 -13.878 -8.305 1.00 80.25 114 GLN A N 1
ATOM 874 C CA . GLN A 1 114 ? -21.784 -13.996 -9.654 1.00 80.25 114 GLN A CA 1
ATOM 875 C C . GLN A 1 114 ? -20.603 -14.975 -9.706 1.00 80.25 114 GLN A C 1
ATOM 877 O O . GLN A 1 114 ? -20.514 -15.780 -10.633 1.00 80.25 114 GLN A O 1
ATOM 882 N N . ARG A 1 115 ? -19.741 -14.989 -8.678 1.00 75.50 115 ARG A N 1
ATOM 883 C CA . ARG A 1 115 ? -18.618 -15.944 -8.558 1.00 75.50 115 ARG A CA 1
ATOM 884 C C . ARG A 1 115 ? -19.046 -17.412 -8.439 1.00 75.50 115 ARG A C 1
ATOM 886 O O . ARG A 1 115 ? -18.202 -18.288 -8.614 1.00 75.50 115 ARG A O 1
ATOM 893 N N . ARG A 1 116 ? -20.315 -17.693 -8.125 1.00 69.69 116 ARG A N 1
ATOM 894 C CA . ARG A 1 116 ? -20.868 -19.053 -7.992 1.00 69.69 116 ARG A CA 1
ATOM 895 C C . ARG A 1 116 ? -21.553 -19.564 -9.259 1.00 69.69 116 ARG A C 1
ATOM 897 O O . ARG A 1 116 ? -21.811 -20.762 -9.354 1.00 69.69 116 ARG A O 1
ATOM 904 N N . LEU A 1 117 ? -21.845 -18.695 -10.228 1.00 57.00 117 LEU A N 1
ATOM 905 C CA . LEU A 1 117 ? -22.511 -19.090 -11.469 1.00 57.00 117 LEU A CA 1
ATOM 906 C C . LEU A 1 117 ? -21.535 -19.838 -12.403 1.00 57.00 117 LEU A C 1
ATOM 908 O O . LEU A 1 117 ? -20.493 -19.288 -12.774 1.00 57.00 117 LEU A O 1
ATOM 912 N N . PRO A 1 118 ? -21.843 -21.077 -12.832 1.00 44.69 118 PRO A N 1
ATOM 913 C CA . PRO A 1 118 ? -20.981 -21.813 -13.750 1.00 44.69 118 PRO A CA 1
ATOM 914 C C . PRO A 1 118 ? -21.053 -21.216 -15.164 1.00 44.69 118 PRO A C 1
ATOM 916 O O . PRO A 1 118 ? -22.119 -21.185 -15.773 1.00 44.69 118 PRO A O 1
ATOM 919 N N . GLY A 1 119 ? -19.907 -20.793 -15.714 1.00 42.91 119 GLY A N 1
ATOM 920 C CA . GLY A 1 119 ? -19.785 -20.408 -17.131 1.00 42.91 119 GLY A CA 1
ATOM 921 C C . GLY A 1 119 ? -19.021 -19.115 -17.436 1.00 42.91 119 GLY A C 1
ATOM 922 O O . GLY A 1 119 ? -18.792 -18.824 -18.607 1.00 42.91 119 GLY A O 1
ATOM 923 N N . MET A 1 120 ? -18.596 -18.342 -16.432 1.00 34.38 120 MET A N 1
ATOM 924 C CA . MET A 1 120 ? -17.796 -17.130 -16.662 1.00 34.38 120 MET A CA 1
ATOM 925 C C . MET A 1 120 ? -16.317 -17.488 -16.945 1.00 34.38 120 MET A C 1
ATOM 927 O O . MET A 1 120 ? -15.779 -18.375 -16.275 1.00 34.38 120 MET A O 1
ATOM 931 N N . PRO A 1 121 ? -15.635 -16.854 -17.924 1.00 29.20 121 PRO A N 1
ATOM 932 C CA . PRO A 1 121 ? -14.272 -17.233 -18.296 1.00 29.20 121 PRO A CA 1
ATOM 933 C C . PRO A 1 121 ? -13.266 -16.995 -17.162 1.00 29.20 121 PRO A C 1
ATOM 935 O O . PRO A 1 121 ? -13.063 -15.875 -16.694 1.00 29.20 121 PRO A O 1
ATOM 938 N N . LEU A 1 122 ? -12.593 -18.074 -16.760 1.00 32.19 122 LEU A N 1
ATOM 939 C CA . LEU A 1 122 ? -11.486 -18.060 -15.810 1.00 32.19 122 LEU A CA 1
ATOM 940 C C . LEU A 1 122 ? -10.247 -17.406 -16.437 1.00 32.19 122 LEU A C 1
ATOM 942 O O . LEU A 1 122 ? -9.543 -18.048 -17.217 1.00 32.19 122 LEU A O 1
ATOM 946 N N . ASN A 1 123 ? -9.901 -16.189 -16.008 1.00 28.86 123 ASN A N 1
ATOM 947 C CA . ASN A 1 123 ? -8.498 -15.772 -16.048 1.00 28.86 123 ASN A CA 1
ATOM 948 C C . ASN A 1 123 ? -7.745 -16.573 -14.978 1.00 28.86 123 ASN A C 1
ATOM 950 O O . ASN A 1 123 ? -8.006 -16.466 -13.780 1.00 28.86 123 ASN A O 1
ATOM 954 N N . SER A 1 124 ? -6.876 -17.463 -15.442 1.00 33.69 124 SER A N 1
ATOM 955 C CA . SER A 1 124 ? -6.392 -18.607 -14.680 1.00 33.69 124 SER A CA 1
ATOM 956 C C . SER A 1 124 ? -5.177 -18.307 -13.801 1.00 33.69 124 SER A C 1
ATOM 958 O O . SER A 1 124 ? -4.109 -18.026 -14.342 1.00 33.69 124 SER A O 1
ATOM 960 N N . THR A 1 125 ? -5.272 -18.606 -12.499 1.00 26.94 125 THR A N 1
ATOM 961 C CA . THR A 1 125 ? -4.126 -19.179 -11.767 1.00 26.94 125 THR A CA 1
ATOM 962 C C . THR A 1 125 ? -4.570 -20.271 -10.787 1.00 26.94 125 THR A C 1
ATOM 964 O O . THR A 1 125 ? -5.100 -20.018 -9.711 1.00 26.94 125 THR A O 1
ATOM 967 N N . SER A 1 126 ? -4.333 -21.511 -11.211 1.00 26.42 126 SER A N 1
ATOM 968 C CA . SER A 1 126 ? -4.494 -22.780 -10.489 1.00 26.42 126 SER A CA 1
ATOM 969 C C . SER A 1 126 ? -4.065 -22.779 -9.013 1.00 26.42 126 SER A C 1
ATOM 971 O O . SER A 1 126 ? -2.895 -22.524 -8.743 1.00 26.42 126 SER A O 1
ATOM 973 N N . TRP A 1 127 ? -4.914 -23.328 -8.131 1.00 25.08 127 TRP A N 1
ATOM 974 C CA . TRP A 1 127 ? -4.473 -24.182 -7.014 1.00 25.08 127 TRP A CA 1
ATOM 975 C C . TRP A 1 127 ? -5.406 -25.393 -6.844 1.00 25.08 127 TRP A C 1
ATOM 977 O O . TRP A 1 127 ? -6.588 -25.250 -6.538 1.00 25.08 127 TRP A O 1
ATOM 987 N N . LYS A 1 128 ? -4.861 -26.603 -7.029 1.00 29.75 128 LYS A N 1
ATOM 988 C CA . LYS A 1 128 ? -5.490 -27.880 -6.654 1.00 29.75 128 LYS A CA 1
ATOM 989 C C . LYS A 1 128 ? -4.807 -28.437 -5.401 1.00 29.75 128 LYS A C 1
ATOM 991 O O . LYS A 1 128 ? -3.585 -28.456 -5.344 1.00 29.75 128 LYS A O 1
ATOM 996 N N . ASN A 1 129 ? -5.621 -28.997 -4.505 1.00 29.70 129 ASN A N 1
ATOM 997 C CA . ASN A 1 129 ? -5.283 -29.978 -3.463 1.00 29.70 129 ASN A CA 1
ATOM 998 C C . ASN A 1 129 ? -4.325 -29.544 -2.329 1.00 29.70 129 ASN A C 1
ATOM 1000 O O . ASN A 1 129 ? -3.114 -29.501 -2.514 1.00 29.70 129 ASN A O 1
ATOM 1004 N N . ASN A 1 130 ? -4.845 -29.471 -1.094 1.00 27.22 130 ASN A N 1
ATOM 1005 C CA . ASN A 1 130 ? -4.545 -30.530 -0.113 1.00 27.22 130 ASN A CA 1
ATOM 1006 C C . ASN A 1 130 ? -5.462 -30.487 1.125 1.00 27.22 130 ASN A C 1
ATOM 1008 O O . ASN A 1 130 ? -5.409 -29.558 1.928 1.00 27.22 130 ASN A O 1
ATOM 1012 N N . THR A 1 131 ? -6.246 -31.546 1.325 1.00 29.48 131 THR A N 1
ATOM 1013 C CA . THR A 1 131 ? -6.850 -31.900 2.618 1.00 29.48 131 THR A CA 1
ATOM 1014 C C . THR A 1 131 ? -5.971 -32.938 3.310 1.00 29.48 131 THR A C 1
ATOM 1016 O O . THR A 1 131 ? -5.604 -33.945 2.708 1.00 29.48 131 THR A O 1
ATOM 1019 N N . LEU A 1 132 ? -5.652 -32.723 4.591 1.00 25.89 132 LEU A N 1
ATOM 1020 C CA . LEU A 1 132 ? -5.065 -33.770 5.432 1.00 25.89 132 LEU A CA 1
ATOM 1021 C C . LEU A 1 132 ? -6.059 -34.921 5.635 1.00 25.89 132 LEU A C 1
ATOM 1023 O O . LEU A 1 132 ? -7.259 -34.683 5.765 1.00 25.89 132 LEU A O 1
ATOM 1027 N N . ASN A 1 133 ? -5.544 -36.140 5.808 1.00 27.06 133 ASN A N 1
ATOM 1028 C CA . ASN A 1 133 ? -6.257 -37.171 6.559 1.00 27.06 133 ASN A CA 1
ATOM 1029 C C . ASN A 1 133 ? -5.291 -38.099 7.314 1.00 27.06 133 ASN A C 1
ATOM 1031 O O . ASN A 1 133 ? -4.170 -38.338 6.869 1.00 27.06 133 ASN A O 1
ATOM 1035 N N . HIS A 1 134 ? -5.723 -38.586 8.480 1.00 27.88 134 HIS A N 1
ATOM 1036 C CA . HIS A 1 134 ? -4.923 -39.426 9.382 1.00 27.88 134 HIS A CA 1
ATOM 1037 C C . HIS A 1 134 ? -5.012 -40.934 9.058 1.00 27.88 134 HIS A C 1
ATOM 1039 O O . HIS A 1 134 ? -5.984 -41.412 8.481 1.00 27.88 134 HIS A O 1
ATOM 1045 N N . ASN A 1 135 ? -3.986 -41.676 9.495 1.00 29.06 135 ASN A N 1
ATOM 1046 C CA . ASN A 1 135 ? -3.805 -43.132 9.366 1.00 29.06 135 ASN A CA 1
ATOM 1047 C C . ASN A 1 135 ? -4.921 -44.012 9.964 1.00 29.06 135 ASN A C 1
ATOM 1049 O O . ASN A 1 135 ? -5.368 -43.740 11.076 1.00 29.06 135 ASN A O 1
ATOM 1053 N N . VAL A 1 136 ? -5.122 -45.202 9.369 1.00 27.77 136 VAL A N 1
ATOM 1054 C CA . VAL A 1 136 ? -5.333 -46.487 10.085 1.00 27.77 136 VAL A CA 1
ATOM 1055 C C . VAL A 1 136 ? -4.568 -47.626 9.359 1.00 27.77 136 VAL A C 1
ATOM 1057 O O . VAL A 1 136 ? -4.334 -47.546 8.157 1.00 27.77 136 VAL A O 1
ATOM 1060 N N . ARG A 1 137 ? -4.123 -48.648 10.113 1.00 26.83 137 ARG A N 1
ATOM 1061 C CA . ARG A 1 137 ? -3.374 -49.871 9.697 1.00 26.83 137 ARG A CA 1
ATOM 1062 C C . ARG A 1 137 ? -4.270 -50.847 8.885 1.00 26.83 137 ARG A C 1
ATOM 1064 O O . ARG A 1 137 ? -5.482 -50.748 9.008 1.00 26.83 137 ARG A O 1
ATOM 1071 N N . ASP A 1 138 ? -3.783 -51.815 8.087 1.00 25.94 138 ASP A N 1
ATOM 1072 C CA . ASP A 1 138 ? -3.120 -53.052 8.565 1.00 25.94 138 ASP A CA 1
ATOM 1073 C C . ASP A 1 138 ? -2.553 -53.978 7.439 1.00 25.94 138 ASP A C 1
ATOM 1075 O O . ASP A 1 138 ? -3.132 -54.068 6.364 1.00 25.94 138 ASP A O 1
ATOM 1079 N N . LYS A 1 139 ? -1.484 -54.728 7.777 1.00 26.86 139 LYS A N 1
ATOM 1080 C CA . LYS A 1 139 ? -0.977 -56.036 7.249 1.00 26.86 139 LYS A CA 1
ATOM 1081 C C . LYS A 1 139 ? -0.541 -56.287 5.772 1.00 26.86 139 LYS A C 1
ATOM 1083 O O . LYS A 1 139 ? -0.975 -55.688 4.802 1.00 26.86 139 LYS A O 1
ATOM 1088 N N . THR A 1 140 ? 0.400 -57.236 5.683 1.00 20.22 140 THR A N 1
ATOM 1089 C CA . THR A 1 140 ? 1.324 -57.699 4.611 1.00 20.22 140 THR A CA 1
ATOM 1090 C C . THR A 1 140 ? 0.968 -59.119 4.084 1.00 20.22 140 THR A C 1
ATOM 1092 O O . THR A 1 140 ? 0.044 -59.701 4.651 1.00 20.22 140 THR A O 1
ATOM 1095 N N . PRO A 1 141 ? 1.723 -59.796 3.162 1.00 38.88 141 PRO A N 1
ATOM 1096 C CA . PRO A 1 141 ? 2.713 -59.388 2.124 1.00 38.88 141 PRO A CA 1
ATOM 1097 C C . PRO A 1 141 ? 2.569 -60.128 0.740 1.00 38.88 141 PRO A C 1
ATOM 1099 O O . PRO A 1 141 ? 1.668 -60.935 0.548 1.00 38.88 141 PRO A O 1
ATOM 1102 N N . SER A 1 142 ? 3.587 -59.978 -0.142 1.00 23.66 142 SER A N 1
ATOM 1103 C CA . SER A 1 142 ? 3.981 -60.861 -1.287 1.00 23.66 142 SER A CA 1
ATOM 1104 C C . SER A 1 142 ? 3.299 -60.598 -2.657 1.00 23.66 142 SER A C 1
ATOM 1106 O O . SER A 1 142 ? 2.091 -60.438 -2.704 1.00 23.66 142 SER A O 1
ATOM 1108 N N . ALA A 1 143 ? 3.972 -60.561 -3.827 1.00 24.48 143 ALA A N 1
ATOM 1109 C CA . ALA A 1 143 ? 5.400 -60.736 -4.163 1.00 24.48 143 ALA A CA 1
ATOM 1110 C C . ALA A 1 143 ? 5.811 -60.073 -5.516 1.00 24.48 143 ALA A C 1
ATOM 1112 O O . ALA A 1 143 ? 4.965 -59.796 -6.356 1.00 24.48 143 ALA A O 1
ATOM 1113 N N . LYS A 1 144 ? 7.136 -59.969 -5.751 1.00 25.23 144 LYS A N 1
ATOM 1114 C CA . LYS A 1 144 ? 7.864 -59.826 -7.047 1.00 25.23 144 LYS A CA 1
ATOM 1115 C C . LYS A 1 144 ? 7.761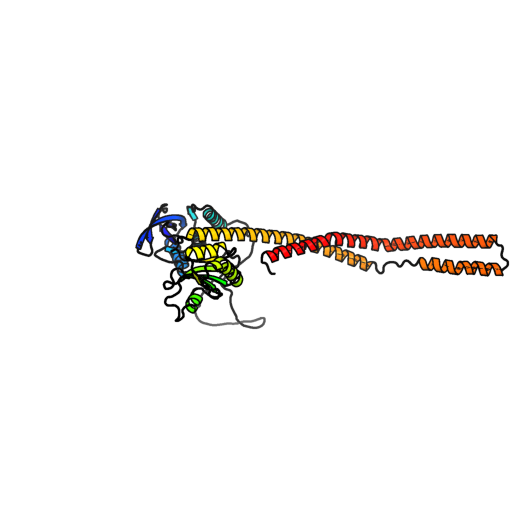 -58.519 -7.879 1.00 25.23 144 LYS A C 1
ATOM 1117 O O . LYS A 1 144 ? 6.941 -58.358 -8.772 1.00 25.23 144 LYS A O 1
ATOM 1122 N N . ARG A 1 145 ? 8.782 -57.673 -7.664 1.00 22.19 145 ARG A N 1
ATOM 1123 C CA . ARG A 1 145 ? 9.510 -56.833 -8.656 1.00 22.19 145 ARG A CA 1
ATOM 1124 C C . ARG A 1 145 ? 10.316 -57.723 -9.646 1.00 22.19 145 ARG A C 1
ATOM 1126 O O . ARG A 1 145 ? 10.370 -58.926 -9.376 1.00 22.19 145 ARG A O 1
ATOM 1133 N N . PRO A 1 146 ? 11.004 -57.214 -10.702 1.00 31.98 146 PRO A N 1
ATOM 1134 C CA . PRO A 1 146 ? 11.514 -55.846 -10.943 1.00 31.98 146 PRO A CA 1
ATOM 1135 C C . PRO A 1 146 ? 11.071 -55.292 -12.332 1.00 31.98 146 PRO A C 1
ATOM 1137 O O . PRO A 1 146 ? 10.021 -55.712 -12.795 1.00 31.98 146 PRO A O 1
ATOM 1140 N N . THR A 1 147 ? 11.679 -54.319 -13.038 1.00 26.88 147 THR A N 1
ATOM 1141 C CA . THR A 1 147 ? 12.986 -53.605 -12.965 1.00 26.88 147 THR A CA 1
ATOM 1142 C C . THR A 1 147 ? 12.836 -52.263 -13.710 1.00 26.88 147 THR A C 1
ATOM 1144 O O . THR A 1 147 ? 12.375 -52.286 -14.845 1.00 26.88 147 THR A O 1
ATOM 1147 N N . LYS A 1 148 ? 13.055 -51.085 -13.104 1.00 25.23 148 LYS A N 1
ATOM 1148 C CA . LYS A 1 148 ? 14.226 -50.160 -13.218 1.00 25.23 148 LYS A CA 1
ATOM 1149 C C . LYS A 1 148 ? 13.661 -48.717 -13.132 1.00 25.23 148 LYS A C 1
ATOM 1151 O O . LYS A 1 148 ? 12.459 -48.563 -13.320 1.00 25.23 148 LYS A O 1
ATOM 1156 N N . ASP A 1 149 ? 14.383 -47.625 -12.873 1.00 25.81 149 ASP A N 1
ATOM 1157 C CA . ASP A 1 149 ? 15.725 -47.364 -12.315 1.00 25.81 149 ASP A CA 1
ATOM 1158 C C . ASP A 1 149 ? 15.598 -46.059 -11.485 1.00 25.81 149 ASP A C 1
ATOM 1160 O O . ASP A 1 149 ? 14.850 -45.165 -11.862 1.00 25.81 149 ASP A O 1
ATOM 1164 N N . SER A 1 150 ? 16.066 -46.012 -10.235 1.00 27.05 150 SER A N 1
ATOM 1165 C CA . SER A 1 150 ? 17.346 -45.417 -9.786 1.00 27.05 150 SER A CA 1
ATOM 1166 C C . SER A 1 150 ? 17.398 -43.868 -9.791 1.00 27.05 150 SER A C 1
ATOM 1168 O O . SER A 1 150 ? 17.190 -43.277 -10.840 1.00 27.05 150 SER A O 1
ATOM 1170 N N . PHE A 1 151 ? 17.740 -43.152 -8.705 1.00 23.05 151 PHE A N 1
ATOM 1171 C CA . PHE A 1 151 ? 18.094 -43.560 -7.328 1.00 23.05 151 PHE A CA 1
ATOM 1172 C C . PHE A 1 151 ? 18.136 -42.315 -6.391 1.00 23.05 151 PHE A C 1
ATOM 1174 O O . PHE A 1 151 ? 18.733 -41.331 -6.799 1.00 23.05 151 PHE A O 1
ATOM 1181 N N . LEU A 1 152 ? 17.599 -42.408 -5.153 1.00 24.55 152 LEU A N 1
ATOM 1182 C CA . LEU A 1 152 ? 17.958 -41.653 -3.910 1.00 24.55 152 LEU A CA 1
ATOM 1183 C C . LEU A 1 152 ? 17.979 -40.085 -3.895 1.00 24.55 152 LEU A C 1
ATOM 1185 O O . LEU A 1 152 ? 18.255 -39.440 -4.889 1.00 24.55 152 LEU A O 1
ATOM 1189 N N . SER A 1 153 ? 17.775 -39.366 -2.775 1.00 23.67 153 SER A N 1
ATOM 1190 C CA . SER A 1 153 ? 17.302 -39.705 -1.414 1.00 23.67 153 SER A CA 1
ATOM 1191 C C . SER A 1 153 ? 17.025 -38.435 -0.580 1.00 23.67 153 SER A C 1
ATOM 1193 O O . SER A 1 153 ? 17.920 -37.613 -0.443 1.00 23.67 153 SER A O 1
ATOM 1195 N N . SER A 1 154 ? 15.855 -38.390 0.073 1.00 23.33 154 SER A N 1
ATOM 1196 C CA . SER A 1 154 ? 15.565 -37.812 1.409 1.00 23.33 154 SER A CA 1
ATOM 1197 C C . SER A 1 154 ? 15.979 -36.374 1.774 1.00 23.33 154 SER A C 1
ATOM 1199 O O . SER A 1 154 ? 17.162 -36.060 1.848 1.00 23.33 154 SER A O 1
ATOM 1201 N N . SER A 1 155 ? 15.012 -35.579 2.250 1.00 25.73 155 SER A N 1
ATOM 1202 C CA . SER A 1 155 ? 14.927 -35.046 3.635 1.00 25.73 155 SER A CA 1
ATOM 1203 C C . SER A 1 155 ? 13.920 -33.893 3.721 1.00 25.73 155 SER A C 1
ATOM 1205 O O . SER A 1 155 ? 13.852 -33.033 2.850 1.00 25.73 155 SER A O 1
ATOM 1207 N N . GLU A 1 156 ? 13.116 -33.926 4.779 1.00 27.81 156 GLU A N 1
ATOM 1208 C CA . GLU A 1 156 ? 12.063 -32.973 5.147 1.00 27.81 156 GLU A CA 1
ATOM 1209 C C . GLU A 1 156 ? 12.554 -31.519 5.292 1.00 27.81 156 GLU A C 1
ATOM 1211 O O . GLU A 1 156 ? 13.721 -31.307 5.610 1.00 27.81 156 GLU A O 1
ATOM 1216 N N . VAL A 1 157 ? 11.639 -30.536 5.173 1.00 24.36 157 VAL A N 1
ATOM 1217 C CA . VAL A 1 157 ? 11.369 -29.486 6.193 1.00 24.36 157 VAL A CA 1
ATOM 1218 C C . VAL A 1 157 ? 10.324 -28.452 5.698 1.00 24.36 157 VAL A C 1
ATOM 1220 O O . VAL A 1 157 ? 10.476 -27.861 4.638 1.00 24.36 157 VAL A O 1
ATOM 1223 N N . LEU A 1 158 ? 9.301 -28.213 6.538 1.00 25.61 158 LEU A N 1
ATOM 1224 C CA . LEU A 1 158 ? 8.321 -27.097 6.570 1.00 25.61 158 LEU A CA 1
ATOM 1225 C C . LEU A 1 158 ? 7.347 -26.854 5.385 1.00 25.61 158 LEU A C 1
ATOM 1227 O O . LEU A 1 158 ? 7.718 -26.523 4.266 1.00 25.61 158 LEU A O 1
ATOM 1231 N N . ALA A 1 159 ? 6.045 -26.889 5.707 1.00 25.30 159 ALA A N 1
ATOM 1232 C CA . ALA A 1 159 ? 4.927 -26.534 4.825 1.00 25.30 159 ALA A CA 1
ATOM 1233 C C . ALA A 1 159 ? 4.460 -25.064 5.002 1.00 25.30 159 ALA A C 1
ATOM 1235 O O . ALA A 1 159 ? 4.541 -24.537 6.118 1.00 25.30 159 ALA A O 1
ATOM 1236 N N . PRO A 1 160 ? 3.910 -24.409 3.957 1.00 29.17 160 PRO A N 1
ATOM 1237 C CA . PRO A 1 160 ? 3.353 -23.055 4.050 1.00 29.17 160 PRO A CA 1
ATOM 1238 C C . PRO A 1 160 ? 1.966 -23.023 4.727 1.00 29.17 160 PRO A C 1
ATOM 1240 O O . PRO A 1 160 ? 1.185 -23.971 4.637 1.00 29.17 160 PRO A O 1
ATOM 1243 N N . LYS A 1 161 ? 1.659 -21.915 5.416 1.00 28.00 161 LYS A N 1
ATOM 1244 C CA . LYS A 1 161 ? 0.429 -21.709 6.211 1.00 28.00 161 LYS A CA 1
ATOM 1245 C C . LYS A 1 161 ? -0.678 -20.975 5.430 1.00 28.00 161 LYS A C 1
ATOM 1247 O O . LYS A 1 161 ? -0.390 -20.215 4.517 1.00 28.00 161 LYS A O 1
ATOM 1252 N N . ASN A 1 162 ? -1.922 -21.183 5.882 1.00 26.39 162 ASN A N 1
ATOM 1253 C CA . ASN A 1 162 ? -3.161 -20.418 5.624 1.00 26.39 162 ASN A CA 1
ATOM 1254 C C . ASN A 1 162 ? -3.004 -19.003 5.024 1.00 26.39 162 ASN A C 1
ATOM 1256 O O . ASN A 1 162 ? -2.322 -18.167 5.613 1.00 26.39 162 ASN A O 1
ATOM 1260 N N . ILE A 1 163 ? -3.799 -18.689 3.991 1.00 28.53 163 ILE A N 1
ATOM 1261 C CA . ILE A 1 163 ? -4.003 -17.326 3.467 1.00 28.53 163 ILE A CA 1
ATOM 1262 C C . ILE A 1 163 ? -5.512 -17.019 3.401 1.00 28.53 163 ILE A C 1
ATOM 1264 O O . ILE A 1 163 ? -6.295 -17.836 2.918 1.00 28.53 163 ILE A O 1
ATOM 1268 N N . GLN A 1 164 ? -5.911 -15.850 3.912 1.00 28.59 164 GLN A N 1
ATOM 1269 C CA . GLN A 1 164 ? -7.270 -15.286 3.831 1.00 28.59 164 GLN A CA 1
ATOM 1270 C C . GLN A 1 164 ? -7.362 -14.300 2.644 1.00 28.59 164 GLN A C 1
ATOM 1272 O O . GLN A 1 164 ? -6.337 -13.727 2.267 1.00 28.59 164 GLN A O 1
ATOM 1277 N N . PRO A 1 165 ? -8.539 -14.087 2.026 1.00 29.80 165 PRO A N 1
ATOM 1278 C CA . PRO A 1 165 ? -8.640 -13.282 0.809 1.00 29.80 165 PRO A CA 1
ATOM 1279 C C . PRO A 1 165 ? -8.553 -11.770 1.084 1.00 29.80 165 PRO A C 1
ATOM 1281 O O . PRO A 1 165 ? -9.215 -11.261 1.981 1.00 29.80 165 PRO A O 1
ATOM 1284 N N . GLY A 1 166 ? -7.802 -11.037 0.251 1.00 26.31 166 GLY A N 1
ATOM 1285 C CA . GLY A 1 166 ? -7.940 -9.576 0.129 1.00 26.31 166 GLY A CA 1
ATOM 1286 C C . GLY A 1 166 ? -6.905 -8.691 0.837 1.00 26.31 166 GLY A C 1
ATOM 1287 O O . GLY A 1 166 ? -7.167 -7.506 1.026 1.00 26.31 166 GLY A O 1
ATOM 1288 N N . ALA A 1 167 ? -5.729 -9.206 1.208 1.00 30.89 167 ALA A N 1
ATOM 1289 C CA . ALA A 1 167 ? -4.656 -8.359 1.731 1.00 30.89 167 ALA A CA 1
ATOM 1290 C C . ALA A 1 167 ? -4.029 -7.468 0.636 1.00 30.89 167 ALA A C 1
ATOM 1292 O O . ALA A 1 167 ? -3.419 -7.968 -0.307 1.00 30.89 167 ALA A O 1
ATOM 1293 N N . SER A 1 168 ? -4.064 -6.145 0.823 1.00 34.81 168 SER A N 1
ATOM 1294 C CA . SER A 1 168 ? -2.826 -5.374 0.669 1.00 34.81 168 SER A CA 1
ATOM 1295 C C . SER A 1 168 ? -2.034 -5.587 1.955 1.00 34.81 168 SER A C 1
ATOM 1297 O O . SER A 1 168 ? -2.555 -5.291 3.033 1.00 34.81 168 SER A O 1
ATOM 1299 N N . GLU A 1 169 ? -0.834 -6.154 1.860 1.00 43.81 169 GLU A N 1
ATOM 1300 C CA . GLU A 1 169 ? -0.070 -6.627 3.016 1.00 43.81 169 GLU A CA 1
ATOM 1301 C C . GLU A 1 169 ? 0.398 -5.490 3.936 1.00 43.81 169 GLU A C 1
ATOM 1303 O O . GLU A 1 169 ? 1.553 -5.080 3.911 1.00 43.81 169 GLU A O 1
ATOM 1308 N N . ILE A 1 170 ? -0.451 -5.097 4.886 1.00 48.66 170 ILE A N 1
ATOM 1309 C CA . ILE A 1 170 ? 0.059 -4.844 6.233 1.00 48.66 170 ILE A CA 1
ATOM 1310 C C . ILE A 1 170 ? 0.148 -6.202 6.937 1.00 48.66 170 ILE A C 1
ATOM 1312 O O . ILE A 1 170 ? -0.654 -6.541 7.798 1.00 48.66 170 ILE A O 1
ATOM 1316 N N . GLY A 1 171 ? 1.114 -7.005 6.487 1.00 51.81 171 GLY A N 1
ATOM 1317 C CA . GLY A 1 171 ? 1.589 -8.222 7.150 1.00 51.81 171 GLY A CA 1
ATOM 1318 C C . GLY A 1 171 ? 2.873 -7.967 7.946 1.00 51.81 171 GLY A C 1
ATOM 1319 O O . GLY A 1 171 ? 3.613 -8.903 8.231 1.00 51.81 171 GLY A O 1
ATOM 1320 N N . SER A 1 172 ? 3.152 -6.700 8.272 1.00 62.91 172 SER A N 1
ATOM 1321 C CA . SER A 1 172 ? 4.360 -6.232 8.966 1.00 62.91 172 SER A CA 1
ATOM 1322 C C . SER A 1 172 ? 4.566 -6.887 10.336 1.00 62.91 172 SER A C 1
ATOM 1324 O O . SER A 1 172 ? 5.687 -6.925 10.839 1.00 62.91 172 SER A O 1
ATOM 1326 N N . GLY A 1 173 ? 3.483 -7.361 10.966 1.00 79.69 173 GLY A N 1
ATOM 1327 C CA . GLY A 1 173 ? 3.473 -7.736 12.379 1.00 79.69 173 GLY A CA 1
ATOM 1328 C C . GLY A 1 173 ? 3.675 -6.537 13.310 1.00 79.69 173 GLY A C 1
ATOM 1329 O O . GLY A 1 173 ? 3.945 -6.728 14.492 1.00 79.69 173 GLY A O 1
ATOM 1330 N N . GLU A 1 174 ? 3.570 -5.310 12.790 1.00 90.81 174 GLU A N 1
ATOM 1331 C CA . GLU A 1 174 ? 3.795 -4.072 13.522 1.00 90.81 174 GLU A CA 1
ATOM 1332 C C . GLU A 1 174 ? 2.469 -3.377 13.863 1.00 90.81 174 GLU A C 1
ATOM 1334 O O . GLU A 1 174 ? 1.612 -3.145 13.009 1.00 90.81 174 GLU A O 1
ATOM 1339 N N . PHE A 1 175 ? 2.309 -3.014 15.136 1.00 92.62 175 PHE A N 1
ATOM 1340 C CA . PHE A 1 175 ? 1.045 -2.550 15.696 1.00 92.62 175 PHE A CA 1
ATOM 1341 C C . PHE A 1 175 ? 1.188 -1.253 16.498 1.00 92.62 175 PHE A C 1
ATOM 1343 O O . PHE A 1 175 ? 2.179 -1.043 17.199 1.00 92.62 175 PHE A O 1
ATOM 1350 N N . ILE A 1 176 ? 0.141 -0.425 16.472 1.00 95.62 176 ILE A N 1
ATOM 1351 C CA . ILE A 1 176 ? -0.087 0.707 17.383 1.00 95.62 176 ILE A CA 1
ATOM 1352 C C . ILE A 1 176 ? -1.241 0.354 18.322 1.00 95.62 176 ILE A C 1
ATOM 1354 O O . ILE A 1 176 ? -2.255 -0.185 17.886 1.00 95.62 176 ILE A O 1
ATOM 1358 N N . TYR A 1 177 ? -1.124 0.692 19.605 1.00 94.81 177 TYR A N 1
ATOM 1359 C CA . TYR A 1 177 ? -2.206 0.545 20.578 1.00 94.81 177 TYR A CA 1
ATOM 1360 C C . TYR A 1 177 ? -2.546 1.854 21.292 1.00 94.81 177 TYR A C 1
ATOM 1362 O O . TYR A 1 177 ? -1.695 2.722 21.495 1.00 94.81 177 TYR A O 1
ATOM 1370 N N . VAL A 1 178 ? -3.792 1.942 21.756 1.00 94.75 178 VAL A N 1
ATOM 1371 C CA . VAL A 1 178 ? -4.261 2.879 22.783 1.00 94.75 178 VAL A CA 1
ATOM 1372 C C . VAL A 1 178 ? -4.718 2.046 23.977 1.00 94.75 178 VAL A C 1
ATOM 1374 O O . VAL A 1 178 ? -5.595 1.194 23.830 1.00 94.75 178 VAL A O 1
ATOM 1377 N N . LEU A 1 179 ? -4.123 2.281 25.149 1.00 94.25 179 LEU A N 1
ATOM 1378 C CA . LEU A 1 179 ? -4.484 1.615 26.402 1.00 94.25 179 LEU A CA 1
ATOM 1379 C C . LEU A 1 179 ? -5.037 2.614 27.417 1.00 94.25 179 LEU A C 1
ATOM 1381 O O . LEU A 1 179 ? -4.501 3.719 27.554 1.00 94.25 179 LEU A O 1
ATOM 1385 N N . SER A 1 180 ? -6.030 2.184 28.190 1.00 93.12 180 SER A N 1
ATOM 1386 C CA . SER A 1 180 ? -6.454 2.844 29.428 1.00 93.12 180 SER A CA 1
ATOM 1387 C C . SER A 1 180 ? -6.011 2.032 30.652 1.00 93.12 180 SER A C 1
ATOM 1389 O O . SER A 1 180 ? -5.478 0.925 30.533 1.00 93.12 180 SER A O 1
ATOM 1391 N N . ASN A 1 181 ? -6.184 2.598 31.845 1.00 92.38 181 ASN A N 1
ATOM 1392 C CA . ASN A 1 181 ? -5.917 1.913 33.104 1.00 92.38 181 ASN A CA 1
ATOM 1393 C C . ASN A 1 181 ? -6.909 2.405 34.177 1.00 92.38 181 ASN A C 1
ATOM 1395 O O . ASN A 1 181 ? -6.947 3.615 34.423 1.00 92.38 181 ASN A O 1
ATOM 1399 N N . PRO A 1 182 ? -7.677 1.523 34.846 1.00 89.69 182 PRO A N 1
ATOM 1400 C CA . PRO A 1 182 ? -8.654 1.930 35.861 1.00 89.69 182 PRO A CA 1
ATOM 1401 C C . PRO A 1 182 ? -8.064 2.731 37.032 1.00 89.69 182 PRO A C 1
ATOM 1403 O O . PRO A 1 182 ? -8.746 3.582 37.597 1.00 89.69 182 PRO A O 1
ATOM 1406 N N . SER A 1 183 ? -6.790 2.512 37.380 1.00 90.38 183 SER A N 1
ATOM 1407 C CA . SER A 1 183 ? -6.084 3.271 38.425 1.00 90.38 183 SER A CA 1
ATOM 1408 C C . SER A 1 183 ? -5.480 4.596 37.942 1.00 90.38 183 SER A C 1
ATOM 1410 O O . SER A 1 183 ? -4.925 5.332 38.754 1.00 90.38 183 SER A O 1
ATOM 1412 N N . MET A 1 184 ? -5.575 4.924 36.649 1.00 90.62 184 MET A N 1
ATOM 1413 C CA . MET A 1 184 ? -5.096 6.189 36.070 1.00 90.62 184 MET A CA 1
ATOM 1414 C C . MET A 1 184 ? -6.185 6.853 35.199 1.00 90.62 184 MET A C 1
ATOM 1416 O O . MET A 1 184 ? -5.991 7.046 33.994 1.00 90.62 184 MET A O 1
ATOM 1420 N N . PRO A 1 185 ? -7.350 7.214 35.774 1.00 88.31 185 PRO A N 1
ATOM 1421 C CA . PRO A 1 185 ? -8.455 7.799 35.020 1.00 88.31 185 PRO A CA 1
ATOM 1422 C C . PRO A 1 185 ? -8.052 9.113 34.335 1.00 88.31 185 PRO A C 1
ATOM 1424 O O . PRO A 1 185 ? -7.392 9.973 34.918 1.00 88.31 185 PRO A O 1
ATOM 1427 N N . GLY A 1 186 ? -8.461 9.276 33.074 1.00 89.06 186 GLY A N 1
ATOM 1428 C CA . GLY A 1 186 ? -8.113 10.441 32.249 1.00 89.06 186 GLY A CA 1
ATOM 1429 C C . GLY A 1 186 ? -6.700 10.416 31.650 1.00 89.06 186 GLY A C 1
ATOM 1430 O O . GLY A 1 186 ? -6.310 11.389 31.003 1.00 89.06 186 GLY A O 1
ATOM 1431 N N . TYR A 1 187 ? -5.951 9.324 31.836 1.00 93.62 187 TYR A N 1
ATOM 1432 C CA . TYR A 1 187 ? -4.681 9.070 31.162 1.00 93.62 187 TYR A CA 1
ATOM 1433 C C . TYR A 1 187 ? -4.820 7.904 30.183 1.00 93.62 187 TYR A C 1
ATOM 1435 O O . TYR A 1 187 ? -5.465 6.898 30.475 1.00 93.62 187 TYR A O 1
ATOM 1443 N N . VAL A 1 188 ? -4.157 8.025 29.036 1.00 95.69 188 VAL A N 1
ATOM 1444 C CA . VAL A 1 188 ? -3.975 6.933 28.074 1.00 95.69 188 VAL A CA 1
ATOM 1445 C C . VAL A 1 188 ? -2.498 6.690 27.826 1.00 95.69 188 VAL A C 1
ATOM 1447 O O . VAL A 1 188 ? -1.700 7.631 27.832 1.00 95.69 188 VAL A O 1
ATOM 1450 N N . LYS A 1 189 ? -2.138 5.436 27.556 1.00 95.81 189 LYS A N 1
ATOM 1451 C CA . LYS A 1 189 ? -0.838 5.075 26.989 1.00 95.81 189 LYS A CA 1
ATOM 1452 C C . LYS A 1 189 ? -1.020 4.811 25.500 1.00 95.81 189 LYS A C 1
ATOM 1454 O O . LYS A 1 189 ? -1.858 3.994 25.129 1.00 95.81 189 LYS A O 1
ATOM 1459 N N . VAL A 1 190 ? -0.232 5.477 24.660 1.00 96.44 190 VAL A N 1
ATOM 1460 C CA . VAL A 1 190 ? -0.220 5.228 23.211 1.00 96.44 190 VAL A CA 1
ATOM 1461 C C . VAL A 1 190 ? 1.189 4.847 22.807 1.00 96.44 190 VAL A C 1
ATOM 1463 O O . VAL A 1 190 ? 2.117 5.621 23.027 1.00 96.44 190 VAL A O 1
ATOM 1466 N N . GLY A 1 191 ? 1.353 3.664 22.231 1.00 95.25 191 GLY A N 1
ATOM 1467 C CA . GLY A 1 191 ? 2.661 3.154 21.841 1.00 95.25 191 GLY A CA 1
ATOM 1468 C C . GLY A 1 191 ? 2.543 1.976 20.890 1.00 95.25 191 GLY A C 1
ATOM 1469 O O . GLY A 1 191 ? 1.450 1.669 20.408 1.00 95.25 191 GLY A O 1
ATOM 1470 N N . ARG A 1 192 ? 3.671 1.320 20.625 1.00 94.88 192 ARG A N 1
ATOM 1471 C CA . ARG A 1 192 ? 3.753 0.233 19.644 1.00 94.88 192 ARG A CA 1
ATOM 1472 C C . ARG A 1 192 ? 4.188 -1.123 20.184 1.00 94.88 192 ARG A C 1
ATOM 1474 O O . ARG A 1 192 ? 4.709 -1.241 21.299 1.00 94.88 192 ARG A O 1
ATOM 1481 N N . THR A 1 193 ? 3.967 -2.146 19.364 1.00 92.69 193 THR A N 1
ATOM 1482 C CA . THR A 1 193 ? 4.523 -3.495 19.515 1.00 92.69 193 THR A CA 1
ATOM 1483 C C . THR A 1 193 ? 4.743 -4.147 18.148 1.00 92.69 193 THR A C 1
ATOM 1485 O O . THR A 1 193 ? 4.033 -3.832 17.200 1.00 92.69 193 THR A O 1
ATOM 1488 N N . ASN A 1 194 ? 5.716 -5.052 18.054 1.00 90.62 194 ASN A N 1
ATOM 1489 C CA . ASN A 1 194 ? 5.924 -5.966 16.923 1.00 90.62 194 ASN A CA 1
ATOM 1490 C C . ASN A 1 194 ? 5.571 -7.430 17.287 1.00 90.62 194 ASN A C 1
ATOM 1492 O O . ASN A 1 194 ? 5.985 -8.380 16.627 1.00 90.62 194 ASN A O 1
ATOM 1496 N N . THR A 1 195 ? 4.847 -7.608 18.395 1.00 87.00 195 THR A N 1
ATOM 1497 C CA . THR A 1 195 ? 4.330 -8.882 18.915 1.00 87.00 195 THR A CA 1
ATOM 1498 C C . THR A 1 195 ? 2.818 -8.774 19.138 1.00 87.00 195 THR A C 1
ATOM 1500 O O . THR A 1 195 ? 2.212 -7.741 18.849 1.00 87.00 195 THR A O 1
ATOM 1503 N N . SER A 1 196 ? 2.170 -9.820 19.660 1.00 85.31 196 SER A N 1
ATOM 1504 C CA . SER A 1 196 ? 0.734 -9.755 19.950 1.00 85.31 196 SER A CA 1
ATOM 1505 C C . SER A 1 196 ? 0.404 -8.714 21.031 1.00 85.31 196 SER A C 1
ATOM 1507 O O . SER A 1 196 ? 1.174 -8.480 21.968 1.00 85.31 196 SER A O 1
ATOM 1509 N N . PHE A 1 197 ? -0.791 -8.120 20.942 1.00 86.19 197 PHE A N 1
ATOM 1510 C CA . PHE A 1 197 ? -1.278 -7.195 21.968 1.00 86.19 197 PHE A CA 1
ATOM 1511 C C . PHE A 1 197 ? -1.290 -7.840 23.359 1.00 86.19 197 PHE A C 1
ATOM 1513 O O . PHE A 1 197 ? -0.849 -7.214 24.316 1.00 86.19 197 PHE A O 1
ATOM 1520 N N . ASP A 1 198 ? -1.741 -9.092 23.477 1.00 84.00 198 ASP A N 1
ATOM 1521 C CA . ASP A 1 198 ? -1.855 -9.774 24.771 1.00 84.00 198 ASP A CA 1
ATOM 1522 C C . ASP A 1 198 ? -0.480 -10.024 25.417 1.00 84.00 198 ASP A C 1
ATOM 1524 O O . ASP A 1 198 ? -0.324 -9.826 26.625 1.00 84.00 198 ASP A O 1
ATOM 1528 N N . GLN A 1 199 ? 0.547 -10.362 24.621 1.00 85.50 199 GLN A N 1
ATOM 1529 C CA . GLN A 1 199 ? 1.929 -10.431 25.105 1.00 85.50 199 GLN A CA 1
ATOM 1530 C C . GLN A 1 199 ? 2.382 -9.059 25.618 1.00 85.50 199 GLN A C 1
ATOM 1532 O O . GLN A 1 199 ? 2.856 -8.947 26.750 1.00 85.50 199 GLN A O 1
ATOM 1537 N N . ARG A 1 200 ? 2.177 -7.998 24.828 1.00 90.12 200 ARG A N 1
ATOM 1538 C CA . ARG A 1 200 ? 2.600 -6.647 25.210 1.00 90.12 200 ARG A CA 1
ATOM 1539 C C . ARG A 1 200 ? 1.872 -6.120 26.452 1.00 90.12 200 ARG A C 1
ATOM 1541 O O . ARG A 1 200 ? 2.488 -5.468 27.291 1.00 90.12 200 ARG A O 1
ATOM 1548 N N . LEU A 1 201 ? 0.581 -6.418 26.606 1.00 88.31 201 LEU A N 1
ATOM 1549 C CA . LEU A 1 201 ? -0.192 -6.086 27.808 1.00 88.31 201 LEU A CA 1
ATOM 1550 C C . LEU A 1 201 ? 0.295 -6.857 29.045 1.00 88.31 201 LEU A C 1
ATOM 1552 O O . LEU A 1 201 ? 0.149 -6.352 30.159 1.00 88.31 201 LEU A O 1
ATOM 1556 N N . SER A 1 202 ? 0.860 -8.054 28.871 1.00 85.81 202 SER A N 1
ATOM 1557 C CA . SER A 1 202 ? 1.503 -8.815 29.948 1.00 85.81 202 SER A CA 1
ATOM 1558 C C . SER A 1 202 ? 2.844 -8.192 30.353 1.00 85.81 202 SER A C 1
ATOM 1560 O O . SER A 1 202 ? 3.074 -7.946 31.532 1.00 85.81 202 SER A O 1
ATOM 1562 N N . GLU A 1 203 ? 3.692 -7.824 29.386 1.00 87.81 203 GLU A N 1
ATOM 1563 C CA . GLU A 1 203 ? 4.975 -7.136 29.632 1.00 87.81 203 GLU A CA 1
ATOM 1564 C C . GLU A 1 203 ? 4.812 -5.788 30.359 1.00 87.81 203 GLU A C 1
ATOM 1566 O O . GLU A 1 203 ? 5.678 -5.379 31.131 1.00 87.81 203 GLU A O 1
ATOM 1571 N N . LEU A 1 204 ? 3.700 -5.085 30.118 1.00 88.12 204 LEU A N 1
ATOM 1572 C CA . LEU A 1 204 ? 3.384 -3.805 30.760 1.00 88.12 204 LEU A CA 1
ATOM 1573 C C . LEU A 1 204 ? 2.818 -3.945 32.189 1.00 88.12 204 LEU A C 1
ATOM 1575 O O . LEU A 1 204 ? 2.611 -2.926 32.853 1.00 88.12 204 LEU A O 1
ATOM 1579 N N . GLN A 1 205 ? 2.577 -5.165 32.684 1.00 85.69 205 GLN A N 1
ATOM 1580 C CA . GLN A 1 205 ? 2.179 -5.415 34.074 1.00 85.69 205 GLN A CA 1
ATOM 1581 C C . GLN A 1 205 ? 3.415 -5.528 34.970 1.00 85.69 205 GLN A C 1
ATOM 1583 O O . GLN A 1 205 ? 3.967 -6.606 35.174 1.00 85.69 205 GLN A O 1
ATOM 1588 N N . SER A 1 206 ? 3.835 -4.396 35.532 1.00 85.12 206 SER A N 1
ATOM 1589 C CA . SER A 1 206 ? 4.908 -4.323 36.527 1.00 85.12 206 SER A CA 1
ATOM 1590 C C . SER A 1 206 ? 4.371 -3.964 37.914 1.00 85.12 206 SER A C 1
ATOM 1592 O O . SER A 1 206 ? 3.254 -3.468 38.062 1.00 85.12 206 SER A O 1
ATOM 1594 N N . THR A 1 207 ? 5.197 -4.149 38.946 1.00 82.06 207 THR A N 1
ATOM 1595 C CA . THR A 1 207 ? 4.881 -3.791 40.343 1.00 82.06 207 THR A CA 1
ATOM 1596 C C . THR A 1 207 ? 4.581 -2.302 40.559 1.00 82.06 207 THR A C 1
ATOM 1598 O O . THR A 1 207 ? 4.053 -1.937 41.605 1.00 82.06 207 THR A O 1
ATOM 1601 N N . GLY A 1 208 ? 4.893 -1.438 39.584 1.00 82.62 208 GLY A N 1
ATOM 1602 C CA . GLY A 1 208 ? 4.593 -0.005 39.614 1.00 82.62 208 GLY A CA 1
ATOM 1603 C C . GLY A 1 208 ? 3.219 0.392 39.057 1.00 82.62 208 GLY A C 1
ATOM 1604 O O . GLY A 1 208 ? 2.912 1.582 39.052 1.00 82.62 208 GLY A O 1
ATOM 1605 N N . VAL A 1 209 ? 2.401 -0.550 38.566 1.00 84.81 209 VAL A N 1
ATOM 1606 C CA . VAL A 1 209 ? 1.080 -0.260 37.975 1.00 84.81 209 VAL A CA 1
ATOM 1607 C C . VAL A 1 209 ? -0.024 -0.979 38.774 1.00 84.81 209 VAL A C 1
ATOM 1609 O O . VAL A 1 209 ? -0.094 -2.205 38.717 1.00 84.81 209 VAL A O 1
ATOM 1612 N N . PRO A 1 210 ? -0.903 -0.267 39.516 1.00 84.06 210 PRO A N 1
ATOM 1613 C CA . PRO A 1 210 ? -1.810 -0.910 40.482 1.00 84.06 210 PRO A CA 1
ATOM 1614 C C . PRO A 1 210 ? -2.912 -1.801 39.886 1.00 84.06 210 PRO A C 1
ATOM 1616 O O . PRO A 1 210 ? -3.384 -2.720 40.551 1.00 84.06 210 PRO A O 1
ATOM 1619 N N . THR A 1 211 ? -3.340 -1.543 38.648 1.00 89.12 211 THR A N 1
ATOM 1620 C CA . THR A 1 211 ? -4.297 -2.386 37.909 1.00 89.12 211 THR A CA 1
ATOM 1621 C C . THR A 1 211 ? -3.798 -2.662 36.495 1.00 89.12 211 THR A C 1
ATOM 1623 O O . THR A 1 211 ? -2.896 -1.990 35.993 1.00 89.12 211 THR A O 1
ATOM 1626 N N . ARG A 1 212 ? -4.366 -3.677 35.837 1.00 88.19 212 ARG A N 1
ATOM 1627 C CA . ARG A 1 212 ? -3.996 -4.048 34.464 1.00 88.19 212 ARG A CA 1
ATOM 1628 C C . ARG A 1 212 ? -4.390 -2.957 33.468 1.00 88.19 212 ARG A C 1
ATOM 1630 O O . ARG A 1 212 ? -5.410 -2.295 33.635 1.00 88.19 212 ARG A O 1
ATOM 1637 N N . PHE A 1 213 ? -3.590 -2.807 32.414 1.00 91.81 213 PHE A N 1
ATOM 1638 C CA . PHE A 1 213 ? -3.984 -2.017 31.251 1.00 91.81 213 PHE A CA 1
ATOM 1639 C C . PHE A 1 213 ? -5.110 -2.701 30.480 1.00 91.81 213 PHE A C 1
ATOM 1641 O O . PHE A 1 213 ? -5.140 -3.926 30.357 1.00 91.81 213 PHE A O 1
ATOM 1648 N N . GLU A 1 214 ? -5.986 -1.886 29.909 1.00 90.19 214 GLU A N 1
ATOM 1649 C CA . GLU A 1 214 ? -7.077 -2.322 29.050 1.00 90.19 214 GLU A CA 1
ATOM 1650 C C . GLU A 1 214 ? -6.827 -1.828 27.623 1.00 90.19 214 GLU A C 1
ATOM 1652 O O . GLU A 1 214 ? -6.459 -0.672 27.420 1.00 90.19 214 GLU A O 1
ATOM 1657 N N . LEU A 1 215 ? -6.981 -2.709 26.630 1.00 89.88 215 LEU A N 1
ATOM 1658 C CA . LEU A 1 215 ? -6.787 -2.372 25.218 1.00 89.88 215 LEU A CA 1
ATOM 1659 C C . LEU A 1 215 ? -8.050 -1.718 24.653 1.00 89.88 215 LEU A C 1
ATOM 1661 O O . LEU A 1 215 ? -9.071 -2.386 24.494 1.00 89.88 215 LEU A O 1
ATOM 1665 N N . GLU A 1 216 ? -7.946 -0.435 24.314 1.00 88.25 216 GLU A N 1
ATOM 1666 C CA . GLU A 1 216 ? -9.060 0.382 23.820 1.00 88.25 216 GLU A CA 1
ATOM 1667 C C . GLU A 1 216 ? -9.087 0.468 22.292 1.00 88.25 216 GLU A C 1
ATOM 1669 O O . GLU A 1 216 ? -10.155 0.486 21.682 1.00 88.25 216 GLU A O 1
ATOM 1674 N N . LEU A 1 217 ? -7.905 0.467 21.671 1.00 87.94 217 LEU A N 1
ATOM 1675 C CA . LEU A 1 217 ? -7.710 0.369 20.227 1.00 87.94 217 LEU A CA 1
ATOM 1676 C C . LEU A 1 217 ? -6.403 -0.374 19.945 1.00 87.94 217 LEU A C 1
ATOM 1678 O O . LEU A 1 217 ? -5.381 -0.071 20.556 1.00 87.94 217 LEU A O 1
ATOM 1682 N N . GLY A 1 218 ? -6.427 -1.305 18.998 1.00 90.00 218 GLY A N 1
ATOM 1683 C CA . GLY A 1 218 ? -5.266 -1.962 18.414 1.00 90.00 218 GLY A CA 1
ATOM 1684 C C . GLY A 1 218 ? -5.335 -1.856 16.894 1.00 90.00 218 GLY A C 1
ATOM 1685 O O . GLY A 1 218 ? -6.310 -2.304 16.286 1.00 90.00 218 GLY A O 1
ATOM 1686 N N . LEU A 1 219 ? -4.312 -1.252 16.297 1.00 88.81 219 LEU A N 1
ATOM 1687 C CA . LEU A 1 219 ? -4.150 -1.046 14.862 1.00 88.81 219 LEU A CA 1
ATOM 1688 C C . LEU A 1 219 ? -2.915 -1.797 14.364 1.00 88.81 219 LEU A C 1
ATOM 1690 O O . LEU A 1 219 ? -1.886 -1.784 15.027 1.00 88.81 219 LEU A O 1
ATOM 1694 N N . GLU A 1 220 ? -3.010 -2.392 13.187 1.00 85.81 220 GLU A N 1
ATOM 1695 C CA . GLU A 1 220 ? -1.922 -2.980 12.402 1.00 85.81 220 GLU A CA 1
ATOM 1696 C C . GLU A 1 220 ? -1.471 -1.942 11.357 1.00 85.81 220 GLU A C 1
ATOM 1698 O O . GLU A 1 220 ? -2.318 -1.344 10.686 1.00 85.81 220 GLU A O 1
ATOM 1703 N N . VAL A 1 221 ? -0.166 -1.655 11.269 1.00 86.81 221 VAL A N 1
ATOM 1704 C CA . VAL A 1 221 ? 0.409 -0.549 10.470 1.00 86.81 221 VAL A CA 1
ATOM 1705 C C . VAL A 1 221 ? 1.652 -0.976 9.685 1.00 86.81 221 VAL A C 1
ATOM 1707 O O . VAL A 1 221 ? 2.403 -1.841 10.125 1.00 86.81 221 VAL A O 1
ATOM 1710 N N . GLU A 1 222 ? 1.905 -0.347 8.533 1.00 84.81 222 GLU A N 1
ATOM 1711 C CA . GLU A 1 222 ? 3.067 -0.655 7.676 1.00 84.81 222 GLU A CA 1
ATOM 1712 C C . GLU A 1 222 ? 4.403 -0.394 8.402 1.00 84.81 222 GLU A C 1
ATOM 1714 O O . GLU A 1 222 ? 5.288 -1.244 8.403 1.00 84.81 222 GLU A O 1
ATOM 1719 N N . SER A 1 223 ? 4.510 0.742 9.105 1.00 88.69 223 SER A N 1
ATOM 1720 C CA . SER A 1 223 ? 5.618 1.042 10.021 1.00 88.69 223 SER A CA 1
ATOM 1721 C C . SER A 1 223 ? 5.100 1.600 11.343 1.00 88.69 223 SER A C 1
ATOM 1723 O O . SER A 1 223 ? 4.585 2.722 11.414 1.00 88.69 223 SER A O 1
ATOM 1725 N N . SER A 1 224 ? 5.281 0.843 12.422 1.00 91.94 224 SER A N 1
ATOM 1726 C CA . SER A 1 224 ? 4.970 1.277 13.783 1.00 91.94 224 SER A CA 1
ATOM 1727 C C . SER A 1 224 ? 5.897 2.378 14.279 1.00 91.94 224 SER A C 1
ATOM 1729 O O . SER A 1 224 ? 5.440 3.247 15.014 1.00 91.94 224 SER A O 1
ATOM 1731 N N . VAL A 1 225 ? 7.169 2.391 13.862 1.00 92.31 225 VAL A N 1
ATOM 1732 C CA . VAL A 1 225 ? 8.134 3.442 14.234 1.00 92.31 225 VAL A CA 1
ATOM 1733 C C . VAL A 1 225 ? 7.645 4.805 13.744 1.00 92.31 225 VAL A C 1
ATOM 1735 O O . VAL A 1 225 ? 7.573 5.767 14.512 1.00 92.31 225 VAL A O 1
ATOM 1738 N N . GLU A 1 226 ? 7.287 4.899 12.461 1.00 91.31 226 GLU A N 1
ATOM 1739 C CA . GLU A 1 226 ? 6.830 6.159 11.879 1.00 91.31 226 GLU A CA 1
ATOM 1740 C C . GLU A 1 226 ? 5.437 6.543 12.396 1.00 91.31 226 GLU A C 1
ATOM 1742 O O . GLU A 1 226 ? 5.209 7.703 12.754 1.00 91.31 226 GLU A O 1
ATOM 1747 N N . SER A 1 227 ? 4.531 5.565 12.493 1.00 92.94 227 SER A N 1
ATOM 1748 C CA . SER A 1 227 ? 3.164 5.757 12.989 1.00 92.94 227 SER A CA 1
ATOM 1749 C C . SER A 1 227 ? 3.141 6.251 14.437 1.00 92.94 227 SER A C 1
ATOM 1751 O O . SER A 1 227 ? 2.482 7.247 14.736 1.00 92.94 227 SER A O 1
ATOM 1753 N N . GLU A 1 228 ? 3.919 5.631 15.329 1.00 95.38 228 GLU A N 1
ATOM 1754 C CA . GLU A 1 228 ? 4.083 6.069 16.719 1.00 95.38 228 GLU A CA 1
ATOM 1755 C C . GLU A 1 228 ? 4.615 7.503 16.781 1.00 95.38 228 GLU A C 1
ATOM 1757 O O . GLU A 1 228 ? 4.042 8.342 17.477 1.00 95.38 228 GLU A O 1
ATOM 1762 N N . ARG A 1 229 ? 5.646 7.831 15.987 1.00 94.25 229 ARG A N 1
ATOM 1763 C CA . ARG A 1 229 ? 6.216 9.186 15.947 1.00 94.25 229 ARG A CA 1
ATOM 1764 C C . ARG A 1 229 ? 5.201 10.232 15.476 1.00 94.25 229 ARG A C 1
ATOM 1766 O O . ARG A 1 229 ? 5.135 11.315 16.063 1.00 94.25 229 ARG A O 1
ATOM 1773 N N . LYS A 1 230 ? 4.404 9.932 14.440 1.00 94.12 230 LYS A N 1
ATOM 1774 C CA . LYS A 1 230 ? 3.321 10.808 13.949 1.00 94.12 230 LYS A CA 1
ATOM 1775 C C . LYS A 1 230 ? 2.266 11.033 15.035 1.00 94.12 230 LYS A C 1
ATOM 1777 O O . LYS A 1 230 ? 1.958 12.179 15.364 1.00 94.12 230 LYS A O 1
ATOM 1782 N N . VAL A 1 231 ? 1.780 9.955 15.649 1.00 95.88 231 VAL A N 1
ATOM 1783 C CA . VAL A 1 231 ? 0.736 9.987 16.685 1.00 95.88 231 VAL A CA 1
ATOM 1784 C C . VAL A 1 231 ? 1.209 10.694 17.960 1.00 95.88 231 VAL A C 1
ATOM 1786 O O . VAL A 1 231 ? 0.500 11.551 18.486 1.00 95.88 231 VAL A O 1
ATOM 1789 N N . HIS A 1 232 ? 2.432 10.433 18.431 1.00 95.44 232 HIS A N 1
ATOM 1790 C CA . HIS A 1 232 ? 3.024 11.141 19.576 1.00 95.44 232 HIS A CA 1
ATOM 1791 C C . HIS A 1 232 ? 3.200 12.637 19.304 1.00 95.44 232 HIS A C 1
ATOM 1793 O O . HIS A 1 232 ? 3.004 13.442 20.215 1.00 95.44 232 HIS A O 1
ATOM 1799 N N . LYS A 1 233 ? 3.537 13.028 18.066 1.00 94.62 233 LYS A N 1
ATOM 1800 C CA . LYS A 1 233 ? 3.608 14.440 17.664 1.00 94.62 233 LYS A CA 1
ATOM 1801 C C . LYS A 1 233 ? 2.222 15.093 17.695 1.00 94.62 233 LYS A C 1
ATOM 1803 O O . LYS A 1 233 ? 2.097 16.185 18.248 1.00 94.62 233 LYS A O 1
ATOM 1808 N N . ALA A 1 234 ? 1.186 14.427 17.184 1.00 94.44 234 ALA A N 1
ATOM 1809 C CA . ALA A 1 234 ? -0.196 14.918 17.226 1.00 94.44 234 ALA A CA 1
ATOM 1810 C C . ALA A 1 234 ? -0.747 15.042 18.664 1.00 94.44 234 ALA A C 1
ATOM 1812 O O . ALA A 1 234 ? -1.430 16.014 18.994 1.00 94.44 234 ALA A O 1
ATOM 1813 N N . LEU A 1 235 ? -0.393 14.101 19.546 1.00 95.06 235 LEU A N 1
ATOM 1814 C CA . LEU A 1 235 ? -0.790 14.090 20.959 1.00 95.06 235 LEU A CA 1
ATOM 1815 C C . LEU A 1 235 ? 0.119 14.926 21.883 1.00 95.06 235 LEU A C 1
ATOM 1817 O O . LEU A 1 235 ? -0.173 15.041 23.072 1.00 95.06 235 LEU A O 1
ATOM 1821 N N . SER A 1 236 ? 1.193 15.532 21.368 1.00 94.00 236 SER A N 1
ATOM 1822 C CA . SER A 1 236 ? 2.237 16.216 22.157 1.00 94.00 236 SER A CA 1
ATOM 1823 C C . SER A 1 236 ? 1.704 17.234 23.174 1.00 94.00 236 SER A C 1
ATOM 1825 O O . SER A 1 236 ? 2.156 17.244 24.316 1.00 94.00 236 SER A O 1
ATOM 1827 N N . LYS A 1 237 ? 0.683 18.021 22.813 1.00 93.25 237 LYS A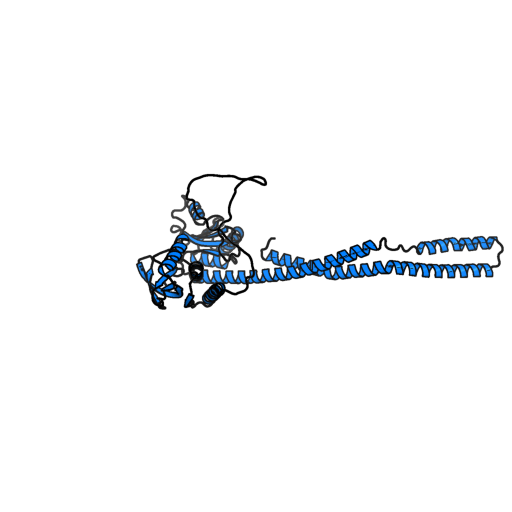 N 1
ATOM 1828 C CA . LYS A 1 237 ? 0.034 19.009 23.702 1.00 93.25 237 LYS A CA 1
ATOM 1829 C C . LYS A 1 237 ? -0.685 18.413 24.923 1.00 93.25 237 LYS A C 1
ATOM 1831 O O . LYS A 1 237 ? -1.016 19.144 25.848 1.00 93.25 237 LYS A O 1
ATOM 1836 N N . PHE A 1 238 ? -0.944 17.105 24.922 1.00 93.69 238 PHE A N 1
ATOM 1837 C CA . PHE A 1 238 ? -1.554 16.367 26.031 1.00 93.69 238 PHE A CA 1
ATOM 1838 C C . PHE A 1 238 ? -0.526 15.573 26.851 1.00 93.69 238 PHE A C 1
ATOM 1840 O O . PHE A 1 238 ? -0.906 14.876 27.791 1.00 93.69 238 PHE A O 1
ATOM 1847 N N . ARG A 1 239 ? 0.762 15.624 26.487 1.00 92.81 239 ARG A N 1
ATOM 1848 C CA . ARG A 1 239 ? 1.835 14.829 27.093 1.00 92.81 239 ARG A CA 1
ATOM 1849 C C . ARG A 1 239 ? 2.333 15.518 28.376 1.00 92.81 239 ARG A C 1
ATOM 1851 O O . ARG A 1 239 ? 2.953 16.573 28.270 1.00 92.81 239 ARG A O 1
ATOM 1858 N N . PRO A 1 240 ? 2.099 14.962 29.581 1.00 88.06 240 PRO A N 1
ATOM 1859 C CA . PRO A 1 240 ? 2.492 15.609 30.838 1.00 88.06 240 PRO A CA 1
ATOM 1860 C C . PRO A 1 240 ? 4.008 15.610 31.053 1.00 88.06 240 PRO A C 1
ATOM 1862 O O . PRO A 1 240 ? 4.525 16.446 31.782 1.00 88.06 240 PRO A O 1
ATOM 1865 N N . GLU A 1 241 ? 4.715 14.659 30.436 1.00 86.56 241 GLU A N 1
ATOM 1866 C CA . GLU A 1 241 ? 6.160 14.510 30.556 1.00 86.56 241 GLU A CA 1
ATOM 1867 C C . GLU A 1 241 ? 6.756 13.961 29.257 1.00 86.56 241 GLU A C 1
ATOM 1869 O O . GLU A 1 241 ? 6.327 12.928 28.735 1.00 86.56 241 GLU A O 1
ATOM 1874 N N . GLN A 1 242 ? 7.765 14.651 28.727 1.00 81.06 242 GLN A N 1
ATOM 1875 C CA . GLN A 1 242 ? 8.302 14.395 27.386 1.00 81.06 242 GLN A CA 1
ATOM 1876 C C . GLN A 1 242 ? 8.871 12.974 27.230 1.00 81.06 242 GLN A C 1
ATOM 1878 O O . GLN A 1 242 ? 8.683 12.348 26.189 1.00 81.06 242 GLN A O 1
ATOM 1883 N N . ASN A 1 243 ? 9.450 12.403 28.287 1.00 82.00 243 ASN A N 1
ATOM 1884 C CA . ASN A 1 243 ? 10.066 11.072 28.248 1.00 82.00 243 ASN A CA 1
ATOM 1885 C C . ASN A 1 243 ? 9.075 9.904 28.422 1.00 82.00 243 ASN A C 1
ATOM 1887 O O . ASN A 1 243 ? 9.491 8.750 28.370 1.00 82.00 243 ASN A O 1
ATOM 1891 N N . ARG A 1 244 ? 7.770 10.160 28.614 1.00 86.44 244 ARG A N 1
ATOM 1892 C CA . ARG A 1 244 ? 6.761 9.109 28.847 1.00 86.44 244 ARG A CA 1
ATOM 1893 C C . ARG A 1 244 ? 5.666 9.082 27.784 1.00 86.44 244 ARG A C 1
ATOM 1895 O O . ARG A 1 244 ? 5.113 10.111 27.422 1.00 86.44 244 ARG A O 1
ATOM 1902 N N . GLU A 1 245 ? 5.299 7.880 27.345 1.00 91.50 245 GLU A N 1
ATOM 1903 C CA . GLU A 1 245 ? 4.261 7.590 26.334 1.00 91.50 245 GLU A CA 1
ATOM 1904 C C . GLU A 1 245 ? 2.818 7.712 26.875 1.00 91.50 245 GLU A C 1
ATOM 1906 O O . GLU A 1 245 ? 1.910 7.000 26.440 1.00 91.50 245 GLU A O 1
ATOM 1911 N N . PHE A 1 246 ? 2.617 8.568 27.877 1.00 94.12 246 PHE A N 1
ATOM 1912 C CA . PHE A 1 246 ? 1.337 8.784 28.542 1.00 94.12 246 PHE A CA 1
ATOM 1913 C C . PHE A 1 246 ? 0.801 10.174 28.214 1.00 94.12 246 PHE A C 1
ATOM 1915 O O . PHE A 1 246 ? 1.541 11.158 28.218 1.00 94.12 246 PHE A O 1
ATOM 1922 N N . PHE A 1 247 ? -0.503 10.256 27.975 1.00 95.94 247 PHE A N 1
ATOM 1923 C CA . PHE A 1 247 ? -1.186 11.473 27.553 1.00 95.94 247 PHE A CA 1
ATOM 1924 C C . PHE A 1 247 ? -2.415 11.696 28.437 1.00 95.94 247 PHE A C 1
ATOM 1926 O O . PHE A 1 247 ? -3.197 10.771 28.654 1.00 95.94 247 PHE A O 1
ATOM 1933 N N . LYS A 1 248 ? -2.591 12.916 28.954 1.00 96.19 248 LYS A N 1
ATOM 1934 C CA . LYS A 1 248 ? -3.744 13.307 29.776 1.00 96.19 248 LYS A CA 1
ATOM 1935 C C . LYS A 1 248 ? -4.868 13.795 28.861 1.00 96.19 248 LYS A C 1
ATOM 1937 O O . LYS A 1 248 ? -4.962 14.979 28.541 1.00 96.19 248 LYS A O 1
ATOM 1942 N N . ILE A 1 249 ? -5.667 12.851 28.377 1.00 93.56 249 ILE A N 1
ATOM 1943 C CA . ILE A 1 249 ? -6.689 13.044 27.344 1.00 93.56 249 ILE A CA 1
ATOM 1944 C C . ILE A 1 249 ? -7.770 11.951 27.488 1.00 93.56 249 ILE A C 1
ATOM 1946 O O . ILE A 1 249 ? -7.433 10.814 27.824 1.00 93.56 249 ILE A O 1
ATOM 1950 N N . PRO A 1 250 ? -9.063 12.237 27.234 1.00 90.94 250 PRO A N 1
ATOM 1951 C CA . PRO A 1 250 ? -10.098 11.203 27.202 1.00 90.94 250 PRO A CA 1
ATOM 1952 C C . PRO A 1 250 ? -9.812 10.127 26.144 1.00 90.94 250 PRO A C 1
ATOM 1954 O O . PRO A 1 250 ? -9.427 10.461 25.023 1.00 90.94 250 PRO A O 1
ATOM 1957 N N . VAL A 1 251 ? -10.079 8.854 26.470 1.00 89.62 251 VAL A N 1
ATOM 1958 C CA . VAL A 1 251 ? -9.835 7.693 25.584 1.00 89.62 251 VAL A CA 1
ATOM 1959 C C . VAL A 1 251 ? -10.435 7.896 24.197 1.00 89.62 251 VAL A C 1
ATOM 1961 O O . VAL A 1 251 ? -9.719 7.753 23.209 1.00 89.62 251 VAL A O 1
ATOM 1964 N N . LYS A 1 252 ? -11.703 8.335 24.125 1.00 85.31 252 LYS A N 1
ATOM 1965 C CA . LYS A 1 252 ? -12.358 8.723 22.869 1.00 85.31 252 LYS A CA 1
ATOM 1966 C C . LYS A 1 252 ? -11.460 9.645 22.046 1.00 85.31 252 LYS A C 1
ATOM 1968 O O . LYS A 1 252 ? -11.011 9.244 20.982 1.00 85.31 252 LYS A O 1
ATOM 1973 N N . LYS A 1 253 ? -11.116 10.827 22.574 1.00 87.00 253 LYS A N 1
ATOM 1974 C CA . LYS A 1 253 ? -10.327 11.853 21.870 1.00 87.00 253 LYS A CA 1
ATOM 1975 C C . LYS A 1 253 ? -8.926 11.368 21.471 1.00 87.00 253 LYS A C 1
ATOM 1977 O O . LYS A 1 253 ? -8.420 11.789 20.430 1.00 87.00 253 LYS A O 1
ATOM 1982 N N . ALA A 1 254 ? -8.315 10.477 22.255 1.00 92.12 254 ALA A N 1
ATOM 1983 C CA . ALA A 1 254 ? -7.068 9.818 21.874 1.00 92.12 254 ALA A CA 1
ATOM 1984 C C . ALA A 1 254 ? -7.258 8.956 20.621 1.00 92.12 254 ALA A C 1
ATOM 1986 O O . ALA A 1 254 ? -6.526 9.144 19.654 1.00 92.12 254 ALA A O 1
ATOM 1987 N N . ILE A 1 255 ? -8.279 8.095 20.609 1.00 90.06 255 ILE A N 1
ATOM 1988 C CA . ILE A 1 255 ? -8.640 7.251 19.463 1.00 90.06 255 ILE A CA 1
ATOM 1989 C C . ILE A 1 255 ? -8.957 8.102 18.227 1.00 90.06 255 ILE A C 1
ATOM 1991 O O . ILE A 1 255 ? -8.384 7.839 17.174 1.00 90.06 255 ILE A O 1
ATOM 1995 N N . GLU A 1 256 ? -9.756 9.173 18.351 1.00 86.31 256 GLU A N 1
ATOM 1996 C CA . GLU A 1 256 ? -10.022 10.085 17.222 1.00 86.31 256 GLU A CA 1
ATOM 1997 C C . GLU A 1 256 ? -8.715 10.651 16.651 1.00 86.31 256 GLU A C 1
ATOM 1999 O O . GLU A 1 256 ? -8.517 10.685 15.440 1.00 86.31 256 GLU A O 1
ATOM 2004 N N . THR A 1 257 ? -7.792 11.065 17.526 1.00 90.56 257 THR A N 1
ATOM 2005 C CA . THR A 1 257 ? -6.497 11.621 17.111 1.00 90.56 257 THR A CA 1
ATOM 2006 C C . THR A 1 257 ? -5.632 10.562 16.424 1.00 90.56 257 THR A C 1
ATOM 2008 O O . THR A 1 257 ? -5.017 10.870 15.410 1.00 90.56 257 THR A O 1
ATOM 2011 N N . VAL A 1 258 ? -5.598 9.318 16.918 1.00 92.06 258 VAL A N 1
ATOM 2012 C CA . VAL A 1 258 ? -4.836 8.226 16.282 1.00 92.06 258 VAL A CA 1
ATOM 2013 C C . VAL A 1 258 ? -5.385 7.923 14.885 1.00 92.06 258 VAL A C 1
ATOM 2015 O O . VAL A 1 258 ? -4.629 7.972 13.917 1.00 92.06 258 VAL A O 1
ATOM 2018 N N . LEU A 1 259 ? -6.696 7.683 14.769 1.00 86.25 259 LEU A N 1
ATOM 2019 C CA . LEU A 1 259 ? -7.361 7.312 13.510 1.00 86.25 259 LEU A CA 1
ATOM 2020 C C . LEU A 1 259 ? -7.309 8.416 12.440 1.00 86.25 259 LEU A C 1
ATOM 2022 O O . LEU A 1 259 ? -7.338 8.109 11.253 1.00 86.25 259 LEU A O 1
ATOM 2026 N N . THR A 1 260 ? -7.231 9.687 12.852 1.00 85.00 260 THR A N 1
ATOM 2027 C CA . THR A 1 260 ? -7.111 10.846 11.941 1.00 85.00 260 THR A CA 1
ATOM 2028 C C . THR A 1 260 ? -5.667 11.240 11.612 1.00 85.00 260 THR A C 1
ATOM 2030 O O . THR A 1 260 ? -5.459 12.006 10.674 1.00 85.00 260 THR A O 1
ATOM 2033 N N . THR A 1 261 ? -4.676 10.742 12.364 1.00 89.50 261 THR A N 1
ATOM 2034 C CA . THR A 1 261 ? -3.237 11.021 12.150 1.00 89.50 261 THR A CA 1
ATOM 2035 C C . THR A 1 261 ? -2.551 9.972 11.271 1.00 89.50 261 THR A C 1
ATOM 2037 O O . THR A 1 261 ? -1.490 10.242 10.708 1.00 89.50 261 THR A O 1
ATOM 2040 N N . LEU A 1 262 ? -3.114 8.766 11.188 1.00 87.50 262 LEU A N 1
ATOM 2041 C CA . LEU A 1 262 ? -2.590 7.667 10.384 1.00 87.50 262 LEU A CA 1
ATOM 2042 C C . LEU A 1 262 ? -3.413 7.527 9.102 1.00 87.50 262 LEU A C 1
ATOM 2044 O O . LEU A 1 262 ? -4.635 7.466 9.164 1.00 87.50 262 LEU A O 1
ATOM 2048 N N . ASP A 1 263 ? -2.750 7.444 7.951 1.00 75.62 263 ASP A N 1
ATOM 2049 C CA . ASP A 1 263 ? -3.429 7.273 6.660 1.00 75.62 263 ASP A CA 1
ATOM 2050 C C . ASP A 1 263 ? -3.696 5.788 6.343 1.00 75.62 263 ASP A C 1
ATOM 2052 O O . ASP A 1 263 ? -4.757 5.431 5.824 1.00 75.62 263 ASP A O 1
ATOM 2056 N N . ASP A 1 264 ? -2.741 4.917 6.694 1.00 77.00 264 ASP A N 1
ATOM 2057 C CA . ASP A 1 264 ? -2.709 3.500 6.317 1.00 77.00 264 ASP A CA 1
ATOM 2058 C C . ASP A 1 264 ? -2.583 2.594 7.560 1.00 77.00 264 ASP A C 1
ATOM 2060 O O . ASP A 1 264 ? -1.504 2.396 8.120 1.00 77.00 264 ASP A O 1
ATOM 2064 N N . TYR A 1 265 ? -3.721 2.079 8.032 1.00 81.62 265 TYR A N 1
ATOM 2065 C CA . TYR A 1 265 ? -3.813 1.127 9.146 1.00 81.62 265 TYR A CA 1
ATOM 2066 C C . TYR A 1 265 ? -5.006 0.169 9.005 1.00 81.62 265 TYR A C 1
ATOM 2068 O O . TYR A 1 265 ? -6.013 0.491 8.365 1.00 81.62 265 TYR A O 1
ATOM 2076 N N . ARG A 1 266 ? -4.930 -1.004 9.631 1.00 77.94 266 ARG A N 1
ATOM 2077 C CA . ARG A 1 266 ? -6.044 -1.953 9.773 1.00 77.94 266 ARG A CA 1
ATOM 2078 C C . ARG A 1 266 ? -6.443 -2.047 11.242 1.00 77.94 266 ARG A C 1
ATOM 2080 O O . ARG A 1 266 ? -5.591 -2.220 12.105 1.00 77.94 266 ARG A O 1
ATOM 2087 N N . ILE A 1 267 ? -7.733 -1.925 11.547 1.00 81.31 267 ILE A N 1
ATOM 2088 C CA . ILE A 1 267 ? -8.227 -2.102 12.920 1.00 81.31 267 ILE A CA 1
ATOM 2089 C C . ILE A 1 267 ? -8.211 -3.595 13.247 1.00 81.31 267 ILE A C 1
ATOM 2091 O O . ILE A 1 267 ? -8.845 -4.390 12.559 1.00 81.31 267 ILE A O 1
ATOM 2095 N N . HIS A 1 268 ? -7.484 -3.964 14.298 1.00 78.12 268 HIS A N 1
ATOM 2096 C CA . HIS A 1 268 ? -7.383 -5.340 14.783 1.00 78.12 268 HIS A CA 1
ATOM 2097 C C . HIS A 1 268 ? -8.321 -5.589 15.974 1.00 78.12 268 HIS A C 1
ATOM 2099 O O . HIS A 1 268 ? -8.884 -6.672 16.113 1.00 78.12 268 HIS A O 1
ATOM 2105 N N . LYS A 1 269 ? -8.494 -4.592 16.855 1.00 77.75 269 LYS A N 1
ATOM 2106 C CA . LYS A 1 269 ? -9.350 -4.672 18.053 1.00 77.75 269 LYS A CA 1
ATOM 2107 C C . LYS A 1 269 ? -9.726 -3.267 18.526 1.00 77.75 269 LYS A C 1
ATOM 2109 O O . LYS A 1 269 ? -8.906 -2.359 18.431 1.00 77.75 269 LYS A O 1
ATOM 2114 N N . PHE A 1 270 ? -10.928 -3.075 19.059 1.00 79.88 270 PHE A N 1
ATOM 2115 C CA . PHE A 1 270 ? -11.329 -1.834 19.736 1.00 79.88 270 PHE A CA 1
ATOM 2116 C C . PHE A 1 270 ? -12.378 -2.119 20.823 1.00 79.88 270 PHE A C 1
ATOM 2118 O O . PHE A 1 270 ? -12.957 -3.210 20.842 1.00 79.88 270 PHE A O 1
ATOM 2125 N N . ARG A 1 271 ? -12.610 -1.166 21.736 1.00 70.12 271 ARG A N 1
ATOM 2126 C CA . ARG A 1 271 ? -13.648 -1.250 22.779 1.00 70.12 271 ARG A CA 1
ATOM 2127 C C . ARG A 1 271 ? -14.808 -0.283 22.499 1.00 70.12 271 ARG A C 1
ATOM 2129 O O . ARG A 1 271 ? -14.600 0.915 22.342 1.00 70.12 271 ARG A O 1
ATOM 2136 N N . GLU A 1 272 ? -16.034 -0.805 22.527 1.00 54.78 272 GLU A N 1
ATOM 2137 C CA . GLU A 1 272 ? -17.291 -0.098 22.184 1.00 54.78 272 GLU A CA 1
ATOM 2138 C C . GLU A 1 272 ? -17.811 0.882 23.254 1.00 54.78 272 GLU A C 1
ATOM 2140 O O . GLU A 1 272 ? -18.775 1.610 23.036 1.00 54.78 272 GLU A O 1
ATOM 2145 N N . ASN A 1 273 ? -17.188 0.950 24.433 1.00 59.56 273 ASN A N 1
ATOM 2146 C CA . ASN A 1 273 ? -17.710 1.742 25.559 1.00 59.56 273 ASN A CA 1
ATOM 2147 C C . ASN A 1 273 ? -17.654 3.273 25.347 1.00 59.56 273 ASN A C 1
ATOM 2149 O O . ASN A 1 273 ? -18.037 4.023 26.245 1.00 59.56 273 ASN A O 1
ATOM 2153 N N . TYR A 1 274 ? -17.161 3.755 24.200 1.00 60.31 274 TYR A N 1
ATOM 2154 C CA . TYR A 1 274 ? -16.914 5.179 23.946 1.00 60.31 274 TYR A CA 1
ATOM 2155 C C . TYR A 1 274 ? -17.817 5.818 22.885 1.00 60.31 274 TYR A C 1
ATOM 2157 O O . TYR A 1 274 ? -17.699 7.028 22.668 1.00 60.31 274 TYR A O 1
ATOM 2165 N N . GLY A 1 275 ? -18.714 5.071 22.231 1.00 57.09 275 GLY A N 1
ATOM 2166 C CA . GLY A 1 275 ? -19.552 5.634 21.167 1.00 57.09 275 GLY A CA 1
ATOM 2167 C C . GLY A 1 275 ? -18.687 6.167 20.021 1.00 57.09 275 GLY A C 1
ATOM 2168 O O . GLY A 1 275 ? -18.749 7.355 19.686 1.00 57.09 275 GLY A O 1
ATOM 2169 N N . ILE A 1 276 ? -17.756 5.338 19.549 1.00 58.56 276 ILE A N 1
ATOM 2170 C CA . ILE A 1 276 ? -16.736 5.667 18.535 1.00 58.56 276 ILE A CA 1
ATOM 2171 C C . ILE A 1 276 ? -16.887 4.824 17.269 1.00 58.56 276 ILE A C 1
ATOM 2173 O O . ILE A 1 276 ? -16.114 4.995 16.336 1.00 58.56 276 ILE A O 1
ATOM 2177 N N . GLU A 1 277 ? -17.879 3.943 17.220 1.00 62.44 277 GLU A N 1
ATOM 2178 C CA . GLU A 1 277 ? -18.079 2.928 16.185 1.00 62.44 277 GLU A CA 1
ATOM 2179 C C . GLU A 1 277 ? -18.234 3.595 14.817 1.00 62.44 277 GLU A C 1
ATOM 2181 O O . GLU A 1 277 ? -17.556 3.217 13.868 1.00 62.44 277 GLU A O 1
ATOM 2186 N N . THR A 1 278 ? -19.037 4.663 14.747 1.00 59.09 278 THR A N 1
ATOM 2187 C CA . THR A 1 278 ? -19.213 5.488 13.544 1.00 59.09 278 THR A CA 1
ATOM 2188 C C . THR A 1 278 ? -17.900 6.117 13.081 1.00 59.09 278 THR A C 1
ATOM 2190 O O . THR A 1 278 ? -17.597 6.075 11.898 1.00 59.09 278 THR A O 1
ATOM 2193 N N . LEU A 1 279 ? -17.071 6.632 13.996 1.00 62.91 279 LEU A N 1
ATOM 2194 C CA . LEU A 1 279 ? -15.790 7.249 13.634 1.00 62.91 279 LEU A CA 1
ATOM 2195 C C . LEU A 1 279 ? -14.753 6.205 13.198 1.00 62.91 279 LEU A C 1
ATOM 2197 O O . LEU A 1 279 ? -13.994 6.439 12.259 1.00 62.91 279 LEU A O 1
ATOM 2201 N N . VAL A 1 280 ? -14.713 5.056 13.876 1.00 63.91 280 VAL A N 1
ATOM 2202 C CA . VAL A 1 280 ? -13.883 3.899 13.515 1.00 63.91 280 VAL A CA 1
ATOM 2203 C C . VAL A 1 280 ? -14.268 3.408 12.115 1.00 63.91 280 VAL A C 1
ATOM 2205 O O . VAL A 1 280 ? -13.385 3.177 11.292 1.00 63.91 280 VAL A O 1
ATOM 2208 N N . TYR A 1 281 ? -15.568 3.337 11.819 1.00 62.16 281 TYR A N 1
ATOM 2209 C CA . TYR A 1 281 ? -16.120 2.969 10.516 1.00 62.16 281 TYR A CA 1
ATOM 2210 C C . TYR A 1 281 ? -15.810 4.004 9.420 1.00 62.16 281 TYR A C 1
ATOM 2212 O O . TYR A 1 281 ? -15.211 3.651 8.408 1.00 62.16 281 TYR A O 1
ATOM 2220 N N . GLU A 1 282 ? -16.116 5.288 9.635 1.00 65.44 282 GLU A N 1
ATOM 2221 C CA . GLU A 1 282 ? -15.798 6.384 8.703 1.00 65.44 282 GLU A CA 1
ATOM 2222 C C . GLU A 1 282 ? -14.301 6.449 8.383 1.00 65.44 282 GLU A C 1
ATOM 2224 O O . GLU A 1 282 ? -13.906 6.614 7.226 1.00 65.44 282 GLU A O 1
ATOM 2229 N N . SER A 1 283 ? -13.448 6.281 9.397 1.00 61.19 283 SER A N 1
ATOM 2230 C CA . SER A 1 283 ? -11.998 6.316 9.208 1.00 61.19 283 SER A CA 1
ATOM 2231 C C . SER A 1 283 ? -11.497 5.067 8.470 1.00 61.19 283 SER A C 1
ATOM 2233 O O . SER A 1 283 ? -10.648 5.186 7.587 1.00 61.19 283 SER A O 1
ATOM 2235 N N . ALA A 1 284 ? -12.077 3.887 8.733 1.00 63.72 284 ALA A N 1
ATOM 2236 C CA . ALA A 1 284 ? -11.788 2.662 7.986 1.00 63.72 284 ALA A CA 1
ATOM 2237 C C . ALA A 1 284 ? -12.208 2.760 6.507 1.00 63.72 284 ALA A C 1
ATOM 2239 O O . ALA A 1 284 ? -11.422 2.398 5.627 1.00 63.72 284 ALA A O 1
ATOM 2240 N N . LEU A 1 285 ? -13.402 3.298 6.220 1.00 66.50 285 LEU A N 1
ATOM 2241 C CA . LEU A 1 285 ? -13.866 3.576 4.856 1.00 66.50 285 LEU A CA 1
ATOM 2242 C C . LEU A 1 285 ? -12.937 4.563 4.143 1.00 66.50 285 LEU A C 1
ATOM 2244 O O . LEU A 1 285 ? -12.513 4.310 3.016 1.00 66.50 285 LEU A O 1
ATOM 2248 N N . LYS A 1 286 ? -12.547 5.652 4.812 1.00 65.94 286 LYS A N 1
ATOM 2249 C CA . LYS A 1 286 ? -11.629 6.649 4.251 1.00 65.94 286 LYS A CA 1
ATOM 2250 C C . LYS A 1 286 ? -10.253 6.053 3.932 1.00 65.94 286 LYS A C 1
ATOM 2252 O O . LYS A 1 286 ? -9.738 6.277 2.836 1.00 65.94 286 LYS A O 1
ATOM 2257 N N . SER A 1 287 ? -9.671 5.255 4.830 1.00 62.78 287 SER A N 1
ATOM 2258 C CA . SER A 1 287 ? -8.416 4.540 4.553 1.00 62.78 287 SER A CA 1
ATOM 2259 C C . SER A 1 287 ? -8.576 3.505 3.432 1.00 62.78 287 SER A C 1
ATOM 2261 O O . SER A 1 287 ? -7.666 3.350 2.619 1.00 62.78 287 SER A O 1
ATOM 2263 N N . ARG A 1 288 ? -9.733 2.835 3.310 1.00 68.25 288 ARG A N 1
ATOM 2264 C CA . ARG A 1 288 ? -10.038 1.964 2.161 1.00 68.25 288 ARG A CA 1
ATOM 2265 C C . ARG A 1 288 ? -10.076 2.750 0.848 1.00 68.25 288 ARG A C 1
ATOM 2267 O O . ARG A 1 288 ? -9.407 2.348 -0.098 1.00 68.25 288 ARG A O 1
ATOM 2274 N N . GLU A 1 289 ? -10.772 3.884 0.786 1.00 73.75 289 GLU A N 1
ATOM 2275 C CA . GLU A 1 289 ? -10.779 4.735 -0.410 1.00 73.75 289 GLU A CA 1
ATOM 2276 C C . GLU A 1 289 ? -9.375 5.208 -0.805 1.00 73.75 289 GLU A C 1
ATOM 2278 O O . GLU A 1 289 ? -9.033 5.215 -1.989 1.00 73.75 289 GLU A O 1
ATOM 2283 N N . ILE A 1 290 ? -8.562 5.621 0.175 1.00 70.00 290 ILE A N 1
ATOM 2284 C CA . ILE A 1 290 ? -7.179 6.058 -0.050 1.00 70.00 290 ILE A CA 1
ATOM 2285 C C . ILE A 1 290 ? -6.356 4.907 -0.641 1.00 70.00 290 ILE A C 1
ATOM 2287 O O . ILE A 1 290 ? -5.664 5.113 -1.639 1.00 70.00 290 ILE A O 1
ATOM 2291 N N . ARG A 1 291 ? -6.491 3.684 -0.109 1.00 70.88 291 ARG A N 1
ATOM 2292 C CA . ARG A 1 291 ? -5.853 2.482 -0.672 1.00 70.88 291 ARG A CA 1
ATOM 2293 C C . ARG A 1 291 ? -6.337 2.161 -2.074 1.00 70.88 291 ARG A C 1
ATOM 2295 O O . ARG A 1 291 ? -5.509 1.901 -2.937 1.00 70.88 291 ARG A O 1
ATOM 2302 N N . GLU A 1 292 ? -7.638 2.214 -2.343 1.00 77.06 292 GLU A N 1
ATOM 2303 C CA . GLU A 1 292 ? -8.170 1.960 -3.685 1.00 77.06 292 GLU A CA 1
ATOM 2304 C C . GLU A 1 292 ? -7.664 2.999 -4.698 1.00 77.06 292 GLU A C 1
ATOM 2306 O O . GLU A 1 292 ? -7.308 2.640 -5.822 1.00 77.06 292 GLU A O 1
ATOM 2311 N N . LYS A 1 293 ? -7.558 4.275 -4.302 1.00 80.06 293 LYS A N 1
ATOM 2312 C CA . LYS A 1 293 ? -6.960 5.351 -5.112 1.00 80.06 293 LYS A CA 1
ATOM 2313 C C . LYS A 1 293 ? -5.453 5.120 -5.335 1.00 80.06 293 LYS A C 1
ATOM 2315 O O . LYS A 1 293 ? -5.005 5.189 -6.481 1.00 80.06 293 LYS A O 1
ATOM 2320 N N . ARG A 1 294 ? -4.686 4.769 -4.288 1.00 78.50 294 ARG A N 1
ATOM 2321 C CA . ARG A 1 294 ? -3.248 4.407 -4.350 1.00 78.50 294 ARG A CA 1
ATOM 2322 C C . ARG A 1 294 ? -3.026 3.200 -5.267 1.00 78.50 294 ARG A C 1
ATOM 2324 O O . ARG A 1 294 ? -2.214 3.277 -6.182 1.00 78.50 294 ARG A O 1
ATOM 2331 N N . HIS A 1 295 ? -3.810 2.136 -5.106 1.00 78.44 295 HIS A N 1
ATOM 2332 C CA . HIS A 1 295 ? -3.738 0.915 -5.909 1.00 78.44 295 HIS A CA 1
ATOM 2333 C C . HIS A 1 295 ? -4.078 1.169 -7.385 1.00 78.44 295 HIS A C 1
ATOM 2335 O O . HIS A 1 295 ? -3.305 0.790 -8.261 1.00 78.44 295 HIS A O 1
ATOM 2341 N N . LYS A 1 296 ? -5.173 1.889 -7.681 1.00 83.12 296 LYS A N 1
ATOM 2342 C CA . LYS A 1 296 ? -5.508 2.316 -9.054 1.00 83.12 296 LYS A CA 1
ATOM 2343 C C . LYS A 1 296 ? -4.362 3.121 -9.680 1.00 83.12 296 LYS A C 1
ATOM 2345 O O . LYS A 1 296 ? -4.024 2.890 -10.841 1.00 83.12 296 LYS A O 1
ATOM 2350 N N . LYS A 1 297 ? -3.717 4.013 -8.913 1.00 86.12 297 LYS A N 1
ATOM 2351 C CA . LYS A 1 297 ? -2.587 4.816 -9.403 1.00 86.12 297 LYS A CA 1
ATOM 2352 C C . LYS A 1 297 ? -1.318 3.992 -9.649 1.00 86.12 297 LYS A C 1
ATOM 2354 O O . LYS A 1 297 ? -0.694 4.179 -10.691 1.00 86.12 297 LYS A O 1
ATOM 2359 N N . ILE A 1 298 ? -0.964 3.070 -8.752 1.00 81.50 298 ILE A N 1
ATOM 2360 C CA . ILE A 1 298 ? 0.167 2.139 -8.924 1.00 81.50 298 ILE A CA 1
ATOM 2361 C C . ILE A 1 298 ? -0.053 1.263 -10.162 1.00 81.50 298 ILE A C 1
ATOM 2363 O O . ILE A 1 298 ? 0.829 1.173 -11.013 1.00 81.50 298 ILE A O 1
ATOM 2367 N N . THR A 1 299 ? -1.244 0.681 -10.324 1.00 84.69 299 THR A N 1
ATOM 2368 C CA . THR A 1 299 ? -1.592 -0.145 -11.491 1.00 84.69 299 THR A CA 1
ATOM 2369 C C . THR A 1 299 ? -1.498 0.647 -12.799 1.00 84.69 299 THR A C 1
ATOM 2371 O O . THR A 1 299 ? -0.918 0.157 -13.770 1.00 84.69 299 THR A O 1
ATOM 2374 N N . GLN A 1 300 ? -1.972 1.900 -12.817 1.00 91.56 300 GLN A N 1
ATO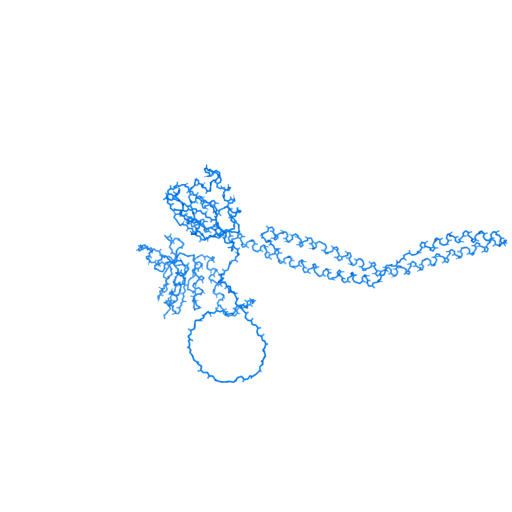M 2375 C CA . GLN A 1 300 ? -1.799 2.801 -13.959 1.00 91.56 300 GLN A CA 1
ATOM 2376 C C . GLN A 1 300 ? -0.310 3.037 -14.270 1.00 91.56 300 GLN A C 1
ATOM 2378 O O . GLN A 1 300 ? 0.118 2.796 -15.397 1.00 91.56 300 GLN A O 1
ATOM 2383 N N . LEU A 1 301 ? 0.493 3.445 -13.281 1.00 91.69 301 LEU A N 1
ATOM 2384 C CA . LEU A 1 301 ? 1.928 3.710 -13.460 1.00 91.69 301 LEU A CA 1
ATOM 2385 C C . LEU A 1 301 ? 2.701 2.468 -13.929 1.00 91.69 301 LEU A C 1
ATOM 2387 O O . LEU A 1 301 ? 3.566 2.580 -14.794 1.00 91.69 301 LEU A O 1
ATOM 2391 N N . ARG A 1 302 ? 2.359 1.276 -13.422 1.00 89.00 302 ARG A N 1
ATOM 2392 C CA . ARG A 1 302 ? 2.929 -0.003 -13.874 1.00 89.00 302 ARG A CA 1
ATOM 2393 C C . ARG A 1 302 ? 2.588 -0.306 -15.332 1.00 89.00 302 ARG A C 1
ATOM 2395 O O . ARG A 1 302 ? 3.482 -0.700 -16.077 1.00 89.00 302 ARG A O 1
ATOM 2402 N N . SER A 1 303 ? 1.339 -0.094 -15.757 1.00 91.38 303 SER A N 1
ATOM 2403 C CA . SER A 1 303 ? 0.956 -0.270 -17.168 1.00 91.38 303 SER A CA 1
ATOM 2404 C C . SER A 1 303 ? 1.695 0.700 -18.097 1.00 91.38 303 SER A C 1
ATOM 2406 O O . SER A 1 303 ? 2.186 0.288 -19.145 1.00 91.38 303 SER A O 1
ATOM 2408 N N . GLU A 1 304 ? 1.862 1.960 -17.686 1.00 94.56 304 GLU A N 1
ATOM 2409 C CA . GLU A 1 304 ? 2.599 2.963 -18.457 1.00 94.56 304 GLU A CA 1
ATOM 2410 C C . GLU A 1 304 ? 4.093 2.615 -18.546 1.00 94.56 304 GLU A C 1
ATOM 2412 O O . GLU A 1 304 ? 4.670 2.618 -19.633 1.00 94.56 304 GLU A O 1
ATOM 2417 N N . LEU A 1 305 ? 4.708 2.230 -17.424 1.00 94.50 305 LEU A N 1
ATOM 2418 C CA . LEU A 1 305 ? 6.105 1.804 -17.369 1.00 94.50 305 LEU A CA 1
ATOM 2419 C C . LEU A 1 305 ? 6.359 0.546 -18.216 1.00 94.50 305 LEU A C 1
ATOM 2421 O O . LEU A 1 305 ? 7.400 0.455 -18.863 1.00 94.50 305 LEU A O 1
ATOM 2425 N N . ALA A 1 306 ? 5.423 -0.406 -18.255 1.00 93.38 306 ALA A N 1
ATOM 2426 C CA . ALA A 1 306 ? 5.528 -1.592 -19.105 1.00 93.38 306 ALA A CA 1
ATOM 2427 C C . ALA A 1 306 ? 5.530 -1.235 -20.603 1.00 93.38 306 ALA A C 1
ATOM 2429 O O . ALA A 1 306 ? 6.362 -1.757 -21.347 1.00 93.38 306 ALA A O 1
ATOM 2430 N N . LEU A 1 307 ? 4.660 -0.313 -21.032 1.00 95.88 307 LEU A N 1
ATOM 2431 C CA . LEU A 1 307 ? 4.614 0.175 -22.415 1.00 95.88 307 LEU A CA 1
ATOM 2432 C C . LEU A 1 307 ? 5.906 0.908 -22.802 1.00 95.88 307 LEU A C 1
ATOM 2434 O O . LEU A 1 307 ? 6.511 0.578 -23.821 1.00 95.88 307 LEU A O 1
ATOM 2438 N N . VAL A 1 308 ? 6.373 1.841 -21.963 1.00 95.44 308 VAL A N 1
ATOM 2439 C CA . VAL A 1 308 ? 7.617 2.592 -22.215 1.00 95.44 308 VAL A CA 1
ATOM 2440 C C . VAL A 1 308 ? 8.831 1.657 -22.239 1.00 95.44 308 VAL A C 1
ATOM 2442 O O . VAL A 1 308 ? 9.658 1.757 -23.140 1.00 95.44 308 VAL A O 1
ATOM 2445 N N . ASN A 1 309 ? 8.933 0.700 -21.308 1.00 94.31 309 ASN A N 1
ATOM 2446 C CA . ASN A 1 309 ? 10.022 -0.283 -21.318 1.00 94.31 309 ASN A CA 1
ATOM 2447 C C . ASN A 1 309 ? 9.993 -1.158 -22.582 1.00 94.31 309 ASN A C 1
ATOM 2449 O O . ASN A 1 309 ? 11.049 -1.442 -23.142 1.00 94.31 309 ASN A O 1
ATOM 2453 N N . HIS A 1 310 ? 8.812 -1.571 -23.056 1.00 95.62 310 HIS A N 1
ATOM 2454 C CA . HIS A 1 310 ? 8.695 -2.329 -24.302 1.00 95.62 310 HIS A CA 1
ATOM 2455 C C . HIS A 1 310 ? 9.220 -1.520 -25.501 1.00 95.62 310 HIS A C 1
ATOM 2457 O O . HIS A 1 310 ? 10.028 -2.028 -26.282 1.00 95.62 310 HIS A O 1
ATOM 2463 N N . GLU A 1 311 ? 8.844 -0.245 -25.604 1.00 95.88 311 GLU A N 1
ATOM 2464 C CA . GLU A 1 311 ? 9.320 0.657 -26.656 1.00 95.88 311 GLU A CA 1
ATOM 2465 C C . GLU A 1 311 ? 10.841 0.883 -26.591 1.00 95.88 311 GLU A C 1
ATOM 2467 O O . GLU A 1 311 ? 11.527 0.734 -27.605 1.00 95.88 311 GLU A O 1
ATOM 2472 N N . VAL A 1 312 ? 11.391 1.107 -25.390 1.00 95.44 312 VAL A N 1
ATOM 2473 C CA . VAL A 1 312 ? 12.844 1.177 -25.145 1.00 95.44 312 VAL A CA 1
ATOM 2474 C C . VAL A 1 312 ? 13.544 -0.102 -25.612 1.00 95.44 312 VAL A C 1
ATOM 2476 O O . VAL A 1 312 ? 14.500 -0.014 -26.378 1.00 95.44 312 VAL A O 1
ATOM 2479 N N . THR A 1 313 ? 13.052 -1.297 -25.253 1.00 95.88 313 THR A N 1
ATOM 2480 C CA . THR A 1 313 ? 13.685 -2.558 -25.696 1.00 95.88 313 THR A CA 1
ATOM 2481 C C . THR A 1 313 ? 13.654 -2.750 -27.214 1.00 95.88 313 THR A C 1
ATOM 2483 O O . THR A 1 313 ? 14.592 -3.315 -27.779 1.00 95.88 313 THR A O 1
ATOM 2486 N N . LYS A 1 314 ? 12.612 -2.252 -27.891 1.00 96.69 314 LYS A N 1
ATOM 2487 C CA . LYS A 1 314 ? 12.494 -2.284 -29.353 1.00 96.69 314 LYS A CA 1
ATOM 2488 C C . LYS A 1 314 ? 13.505 -1.342 -30.014 1.00 96.69 314 LYS A C 1
ATOM 2490 O O . LYS A 1 314 ? 14.174 -1.747 -30.964 1.00 96.69 314 LYS A O 1
ATOM 2495 N N . LEU A 1 315 ? 13.646 -0.115 -29.510 1.00 95.44 315 LEU A N 1
ATOM 2496 C CA . LEU A 1 315 ? 14.629 0.848 -30.015 1.00 95.44 315 LEU A CA 1
ATOM 2497 C C . LEU A 1 315 ? 16.069 0.408 -29.714 1.00 95.44 315 LEU A C 1
ATOM 2499 O O . LEU A 1 315 ? 16.904 0.474 -30.609 1.00 95.44 315 LEU A O 1
ATOM 2503 N N . ASP A 1 316 ? 16.351 -0.143 -28.530 1.00 95.69 316 ASP A N 1
ATOM 2504 C CA . ASP A 1 316 ? 17.658 -0.724 -28.182 1.00 95.69 316 ASP A CA 1
ATOM 2505 C C . ASP A 1 316 ? 18.055 -1.888 -29.105 1.00 95.69 316 ASP A C 1
ATOM 2507 O O . ASP A 1 316 ? 19.239 -2.079 -29.397 1.00 95.69 316 ASP A O 1
ATOM 2511 N N . ALA A 1 317 ? 17.090 -2.701 -29.550 1.00 95.06 317 ALA A N 1
ATOM 2512 C CA . ALA A 1 317 ? 17.336 -3.779 -30.506 1.00 95.06 317 ALA A CA 1
ATOM 2513 C C . ALA A 1 317 ? 17.661 -3.226 -31.905 1.00 95.06 317 ALA A C 1
ATOM 2515 O O . ALA A 1 317 ? 18.640 -3.653 -32.521 1.00 95.06 317 ALA A O 1
ATOM 2516 N N . SER A 1 318 ? 16.899 -2.231 -32.374 1.00 95.56 318 SER A N 1
ATOM 2517 C CA . SER A 1 318 ? 17.169 -1.517 -33.632 1.00 95.56 318 SER A CA 1
ATOM 2518 C C . SER A 1 318 ? 18.519 -0.795 -33.612 1.00 95.56 318 SER A C 1
ATOM 2520 O O . SER A 1 318 ? 19.268 -0.871 -34.586 1.00 95.56 318 SER A O 1
ATOM 2522 N N . LEU A 1 319 ? 18.866 -0.151 -32.493 1.00 95.38 319 LEU A N 1
ATOM 2523 C CA . LEU A 1 319 ? 20.146 0.526 -32.295 1.00 95.38 319 LEU A CA 1
ATOM 2524 C C . LEU A 1 319 ? 21.306 -0.467 -32.396 1.00 95.38 319 LEU A C 1
ATOM 2526 O O . LEU A 1 319 ? 22.228 -0.250 -33.176 1.00 95.38 319 LEU A O 1
ATOM 2530 N N . ARG A 1 320 ? 21.230 -1.599 -31.682 1.00 94.94 320 ARG A N 1
ATOM 2531 C CA . ARG A 1 320 ? 22.236 -2.671 -31.775 1.00 94.94 320 ARG A CA 1
ATOM 2532 C C . ARG A 1 320 ? 22.374 -3.217 -33.193 1.00 94.94 320 ARG A C 1
ATOM 2534 O O . ARG A 1 320 ? 23.492 -3.482 -33.624 1.00 94.94 320 ARG A O 1
ATOM 2541 N N . HIS A 1 321 ? 21.270 -3.373 -33.924 1.00 95.06 321 HIS A N 1
ATOM 2542 C CA . HIS A 1 321 ? 21.310 -3.814 -35.317 1.00 95.06 321 HIS A CA 1
ATOM 2543 C C . HIS A 1 321 ? 22.063 -2.812 -36.207 1.00 95.06 321 HIS A C 1
ATOM 2545 O O . HIS A 1 321 ? 22.966 -3.215 -36.938 1.00 95.06 321 HIS A O 1
ATOM 2551 N N . GLN A 1 322 ? 21.772 -1.513 -36.077 1.00 93.88 322 GLN A N 1
ATOM 2552 C CA . GLN A 1 322 ? 22.495 -0.456 -36.792 1.00 93.88 322 GLN A CA 1
ATOM 2553 C C . GLN A 1 322 ? 23.973 -0.366 -36.374 1.00 93.88 322 GLN A C 1
ATOM 2555 O O . GLN A 1 322 ? 24.842 -0.266 -37.229 1.00 93.88 322 GLN A O 1
ATOM 2560 N N . GLU A 1 323 ? 24.308 -0.493 -35.088 1.00 93.31 323 GLU A N 1
ATOM 2561 C CA . GLU A 1 323 ? 25.708 -0.509 -34.639 1.00 93.31 323 GLU A CA 1
ATOM 2562 C C . GLU A 1 323 ? 26.498 -1.718 -35.166 1.00 93.31 323 GLU A C 1
ATOM 2564 O O . GLU A 1 323 ? 27.690 -1.597 -35.455 1.00 93.31 323 GLU A O 1
ATOM 2569 N N . ILE A 1 324 ? 25.860 -2.887 -35.295 1.00 94.81 324 ILE A N 1
ATOM 2570 C CA . ILE A 1 324 ? 26.460 -4.073 -35.927 1.00 94.81 324 ILE A CA 1
ATOM 2571 C C . ILE A 1 324 ? 26.649 -3.827 -37.428 1.00 94.81 324 ILE A C 1
ATOM 2573 O O . ILE A 1 324 ? 27.727 -4.113 -37.951 1.00 94.81 324 ILE A O 1
ATOM 2577 N N . GLN A 1 325 ? 25.650 -3.250 -38.103 1.00 94.38 325 GLN A N 1
ATOM 2578 C CA . GLN A 1 325 ? 25.746 -2.867 -39.512 1.00 94.38 325 GLN A CA 1
ATOM 2579 C C . GLN A 1 325 ? 26.910 -1.888 -39.732 1.00 94.38 325 GLN A C 1
ATOM 2581 O O . GLN A 1 325 ? 27.776 -2.174 -40.555 1.00 94.38 325 GLN A O 1
ATOM 2586 N N . TYR A 1 326 ? 27.007 -0.816 -38.940 1.00 92.38 326 TYR A N 1
ATOM 2587 C CA . TYR A 1 326 ? 28.109 0.150 -38.984 1.00 92.38 326 TYR A CA 1
ATOM 2588 C C . TYR A 1 326 ? 29.476 -0.530 -38.821 1.00 92.38 326 TYR A C 1
ATOM 2590 O O . TYR A 1 326 ? 30.369 -0.341 -39.642 1.00 92.38 326 TYR A O 1
ATOM 2598 N N . LYS A 1 327 ? 29.633 -1.388 -37.801 1.00 92.81 327 LYS A N 1
ATOM 2599 C CA . LYS A 1 327 ? 30.880 -2.138 -37.555 1.00 92.81 327 LYS A CA 1
ATOM 2600 C C . LYS A 1 327 ? 31.230 -3.096 -38.701 1.00 92.81 327 LYS A C 1
ATOM 2602 O O . LYS A 1 327 ? 32.411 -3.319 -38.956 1.00 92.81 327 LYS A O 1
ATOM 2607 N N . SER A 1 328 ? 30.234 -3.642 -39.402 1.00 93.25 328 SER A N 1
ATOM 2608 C CA . SER A 1 328 ? 30.446 -4.548 -40.541 1.00 93.25 328 SER A CA 1
ATOM 2609 C C . SER A 1 328 ? 30.970 -3.857 -41.807 1.00 93.25 328 SER A C 1
ATOM 2611 O O . SER A 1 328 ? 31.544 -4.530 -42.660 1.00 93.25 328 SER A O 1
ATOM 2613 N N . LEU A 1 329 ? 30.846 -2.525 -41.913 1.00 91.19 329 LEU A N 1
ATOM 2614 C CA . LEU A 1 329 ? 31.394 -1.741 -43.031 1.00 91.19 329 LEU A CA 1
ATOM 2615 C C . LEU A 1 329 ? 32.933 -1.636 -43.000 1.00 91.19 329 LEU A C 1
ATOM 2617 O O . LEU A 1 329 ? 33.540 -1.247 -43.997 1.00 91.19 329 LEU A O 1
ATOM 2621 N N . GLY A 1 330 ? 33.574 -1.999 -41.882 1.00 89.44 330 GLY A N 1
ATOM 2622 C CA . GLY A 1 330 ? 35.024 -1.918 -41.707 1.00 89.44 330 GLY A CA 1
ATOM 2623 C C . GLY A 1 330 ? 35.504 -0.523 -41.274 1.00 89.44 330 GLY A C 1
ATOM 2624 O O . GLY A 1 330 ? 34.744 0.226 -40.657 1.00 89.44 330 GLY A O 1
ATOM 2625 N N . PRO A 1 331 ? 36.778 -0.164 -41.521 1.00 89.50 331 PRO A N 1
ATOM 2626 C CA . PRO A 1 331 ? 37.298 1.155 -41.173 1.00 89.50 331 PRO A CA 1
ATOM 2627 C C . PRO A 1 331 ? 36.691 2.243 -42.068 1.00 89.50 331 PRO A C 1
ATOM 2629 O O . PRO A 1 331 ? 36.559 2.061 -43.279 1.00 89.50 331 PRO A O 1
ATOM 2632 N N . TYR A 1 332 ? 36.371 3.396 -41.476 1.00 87.12 332 TYR A N 1
ATOM 2633 C CA . TYR A 1 332 ? 35.909 4.569 -42.221 1.00 87.12 332 TYR A CA 1
ATOM 2634 C C . TYR A 1 332 ? 36.975 4.999 -43.252 1.00 87.12 332 TYR A C 1
ATOM 2636 O O . TYR A 1 332 ? 38.164 5.001 -42.915 1.00 87.12 332 TYR A O 1
ATOM 2644 N N . PRO A 1 333 ? 36.602 5.359 -44.495 1.00 84.56 333 PRO A N 1
ATOM 2645 C CA . PRO A 1 333 ? 37.570 5.707 -45.531 1.00 84.56 333 PRO A CA 1
ATOM 2646 C C . PRO A 1 333 ? 38.390 6.951 -45.155 1.00 84.56 333 PRO A C 1
ATOM 2648 O O . PRO A 1 333 ? 37.856 8.045 -44.978 1.00 84.56 333 PRO A O 1
ATOM 2651 N N . GLU A 1 334 ? 39.711 6.788 -45.061 1.00 78.06 334 GLU A N 1
ATOM 2652 C CA . GLU A 1 334 ? 40.633 7.898 -44.812 1.00 78.06 334 GLU A CA 1
ATOM 2653 C C . GLU A 1 334 ? 40.689 8.861 -46.003 1.00 78.06 334 GLU A C 1
ATOM 2655 O O . GLU A 1 334 ? 41.052 8.482 -47.121 1.00 78.06 334 GLU A O 1
ATOM 2660 N N . ASN A 1 335 ? 40.440 10.144 -45.741 1.00 70.25 335 ASN A N 1
ATOM 2661 C CA . ASN A 1 335 ? 40.706 11.206 -46.701 1.00 70.25 335 ASN A CA 1
ATOM 2662 C C . ASN A 1 335 ? 42.227 11.422 -46.829 1.00 70.25 335 ASN A C 1
ATOM 2664 O O . ASN A 1 335 ? 42.862 12.044 -45.978 1.00 70.25 335 ASN A O 1
ATOM 2668 N N . ARG A 1 336 ? 42.815 10.912 -47.918 1.00 68.19 336 ARG A N 1
ATOM 2669 C CA . ARG A 1 336 ? 44.249 11.056 -48.235 1.00 68.19 336 ARG A CA 1
ATOM 2670 C C . ARG A 1 336 ? 44.559 12.212 -49.202 1.00 68.19 336 ARG A C 1
ATOM 2672 O O . ARG A 1 336 ? 45.695 12.327 -49.657 1.00 68.19 336 ARG A O 1
ATOM 2679 N N . PHE A 1 337 ? 43.599 13.090 -49.511 1.00 68.00 337 PHE A N 1
ATOM 2680 C CA . PHE A 1 337 ? 43.761 14.125 -50.550 1.00 68.00 337 PHE A CA 1
ATOM 2681 C C . PHE A 1 337 ? 44.821 15.174 -50.200 1.00 68.00 337 PHE A C 1
ATOM 2683 O O . PHE A 1 337 ? 45.530 15.650 -51.086 1.00 68.00 337 PHE A O 1
ATOM 2690 N N . GLY A 1 338 ? 45.010 15.467 -48.908 1.00 63.59 338 GLY A N 1
ATOM 2691 C CA . GLY A 1 338 ? 46.082 16.354 -48.444 1.00 63.59 338 GLY A CA 1
ATOM 2692 C C . GLY A 1 338 ? 47.479 15.895 -48.886 1.00 63.59 338 GLY A C 1
ATOM 2693 O O . GLY A 1 338 ? 48.316 16.728 -49.221 1.00 63.59 338 GLY A O 1
ATOM 2694 N N . ILE A 1 339 ? 47.715 14.581 -48.983 1.00 68.00 339 ILE A N 1
ATOM 2695 C CA . ILE A 1 339 ? 49.001 14.022 -49.430 1.00 68.00 339 ILE A CA 1
ATOM 2696 C C . ILE A 1 339 ? 49.230 14.319 -50.919 1.00 68.00 339 ILE A C 1
ATOM 2698 O O . ILE A 1 339 ? 50.338 14.682 -51.303 1.00 68.00 339 ILE A O 1
ATOM 2702 N N . VAL A 1 340 ? 48.190 14.228 -51.755 1.00 70.12 340 VAL A N 1
ATOM 2703 C CA . VAL A 1 340 ? 48.291 14.496 -53.201 1.00 70.12 340 VAL A CA 1
ATOM 2704 C C . VAL A 1 340 ? 48.603 15.972 -53.466 1.00 70.12 340 VAL A C 1
ATOM 2706 O O . VAL A 1 340 ? 49.482 16.277 -54.271 1.00 70.12 340 VAL A O 1
ATOM 2709 N N . TYR A 1 341 ? 47.961 16.890 -52.734 1.00 69.50 341 TYR A N 1
ATOM 2710 C CA . TYR A 1 341 ? 48.280 18.320 -52.802 1.00 69.50 341 TYR A CA 1
ATOM 2711 C C . TYR A 1 341 ? 49.695 18.636 -52.305 1.00 69.50 341 TYR A C 1
ATOM 2713 O O . TYR A 1 341 ? 50.415 19.375 -52.972 1.00 69.50 341 TYR A O 1
ATOM 2721 N N . VAL A 1 342 ? 50.130 18.057 -51.181 1.00 73.31 342 VAL A N 1
ATOM 2722 C CA . VAL A 1 342 ? 51.494 18.256 -50.658 1.00 73.31 342 VAL A CA 1
ATOM 2723 C C . VAL A 1 342 ? 52.547 17.735 -51.641 1.00 73.31 342 VAL A C 1
ATOM 2725 O O . VAL A 1 342 ? 53.507 18.445 -51.932 1.00 73.31 342 VAL A O 1
ATOM 2728 N N . LEU A 1 343 ? 52.352 16.547 -52.223 1.00 72.00 343 LEU A N 1
ATOM 2729 C CA . LEU A 1 343 ? 53.250 16.006 -53.249 1.00 72.00 343 LEU A CA 1
ATOM 2730 C C . LEU A 1 343 ? 53.296 16.896 -54.499 1.00 72.00 343 LEU A C 1
ATOM 2732 O O . LEU A 1 343 ? 54.381 17.157 -55.015 1.00 72.00 343 LEU A O 1
ATOM 2736 N N . ALA A 1 344 ? 52.157 17.419 -54.958 1.00 72.06 344 ALA A N 1
ATOM 2737 C CA . ALA A 1 344 ? 52.121 18.345 -56.087 1.00 72.06 344 ALA A CA 1
ATOM 2738 C C . ALA A 1 344 ? 52.864 19.661 -55.797 1.00 72.06 344 ALA A C 1
ATOM 2740 O O . ALA A 1 344 ? 53.648 20.116 -56.629 1.00 72.06 344 ALA A O 1
ATOM 2741 N N . ILE A 1 345 ? 52.679 20.238 -54.604 1.00 74.06 345 ILE A N 1
ATOM 2742 C CA . ILE A 1 345 ? 53.368 21.463 -54.163 1.00 74.06 345 ILE A CA 1
ATOM 2743 C C . ILE A 1 345 ? 54.884 21.244 -54.031 1.00 74.06 345 ILE A C 1
ATOM 2745 O O . ILE A 1 345 ? 55.648 22.170 -54.281 1.00 74.06 345 ILE A O 1
ATOM 2749 N N . ILE A 1 346 ? 55.338 20.035 -53.686 1.00 75.06 346 ILE A N 1
ATOM 2750 C CA . ILE A 1 346 ? 56.769 19.692 -53.607 1.00 75.06 346 ILE A CA 1
ATOM 2751 C C . ILE A 1 346 ? 57.375 19.445 -54.999 1.00 75.06 346 ILE A C 1
ATOM 2753 O O . ILE A 1 346 ? 58.501 19.865 -55.262 1.00 75.06 346 ILE A O 1
ATOM 2757 N N . LEU A 1 347 ? 56.650 18.785 -55.907 1.00 73.44 347 LEU A N 1
ATOM 2758 C CA . LEU A 1 347 ? 57.155 18.435 -57.242 1.00 73.44 347 LEU A CA 1
ATOM 2759 C C . LEU A 1 347 ? 57.132 19.616 -58.229 1.00 73.44 347 LEU A C 1
ATOM 2761 O O . LEU A 1 347 ? 57.986 19.691 -59.114 1.00 73.44 347 LEU A O 1
ATOM 2765 N N . PHE A 1 348 ? 56.198 20.558 -58.075 1.00 73.00 348 PHE A N 1
ATOM 2766 C CA . PHE A 1 348 ? 56.036 21.698 -58.983 1.00 73.00 348 PHE A CA 1
ATOM 2767 C C . PHE A 1 348 ? 57.264 22.646 -59.025 1.00 73.00 348 PHE A C 1
ATOM 2769 O O . PHE A 1 348 ? 57.738 22.934 -60.127 1.00 73.00 348 PHE A O 1
ATOM 2776 N N . PRO A 1 349 ? 57.883 23.060 -57.895 1.00 72.69 349 PRO A N 1
ATOM 2777 C CA . PRO A 1 349 ? 59.136 23.823 -57.905 1.00 72.69 349 PRO A CA 1
ATOM 2778 C C . PRO A 1 349 ? 60.312 23.056 -58.520 1.00 72.69 349 PRO A C 1
ATOM 2780 O O . PRO A 1 349 ? 61.128 23.647 -59.224 1.00 72.69 349 PRO A O 1
ATOM 2783 N N . VAL A 1 350 ? 60.396 21.740 -58.292 1.00 71.38 350 VAL A N 1
ATOM 2784 C CA . VAL A 1 350 ? 61.476 20.893 -58.830 1.00 71.38 350 VAL A CA 1
ATOM 2785 C C . VAL A 1 350 ? 61.423 20.847 -60.360 1.00 71.38 350 VAL A C 1
ATOM 2787 O O . VAL A 1 350 ? 62.460 20.972 -61.010 1.00 71.38 350 VAL A O 1
ATOM 2790 N N . ALA A 1 351 ? 60.222 20.753 -60.943 1.00 67.31 351 ALA A N 1
ATOM 2791 C CA . ALA A 1 351 ? 60.031 20.809 -62.392 1.00 67.31 351 ALA A CA 1
ATOM 2792 C C . ALA A 1 351 ? 60.474 22.158 -62.997 1.00 67.31 351 ALA A C 1
ATOM 2794 O O . ALA A 1 351 ? 61.103 22.180 -64.058 1.00 67.31 351 ALA A O 1
ATOM 2795 N N . ILE A 1 352 ? 60.205 23.274 -62.309 1.00 70.06 352 ILE A N 1
ATOM 2796 C CA . ILE A 1 352 ? 60.639 24.617 -62.732 1.00 70.06 352 ILE A CA 1
ATOM 2797 C C . ILE A 1 352 ? 62.172 24.727 -62.689 1.00 70.06 352 ILE A C 1
ATOM 2799 O O . ILE A 1 352 ? 62.782 25.103 -63.688 1.00 70.06 352 ILE A O 1
ATOM 2803 N N . ILE A 1 353 ? 62.800 24.331 -61.576 1.00 70.62 353 ILE A N 1
ATOM 2804 C CA . ILE A 1 353 ? 64.261 24.403 -61.388 1.00 70.62 353 ILE A CA 1
ATOM 2805 C C . ILE A 1 353 ? 65.003 23.548 -62.427 1.00 70.62 353 ILE A C 1
ATOM 2807 O O . ILE A 1 353 ? 65.980 24.008 -63.019 1.00 70.62 353 ILE A O 1
ATOM 2811 N N . PHE A 1 354 ? 64.531 22.325 -62.691 1.00 66.56 354 PHE A N 1
ATOM 2812 C CA . PHE A 1 354 ? 65.136 21.444 -63.695 1.00 66.56 354 PHE A CA 1
ATOM 2813 C C . PHE A 1 354 ? 65.037 22.033 -65.112 1.00 66.56 354 PHE A C 1
ATOM 2815 O O . PHE A 1 354 ? 66.006 21.990 -65.869 1.00 66.56 354 PHE A O 1
ATOM 2822 N N . SER A 1 355 ? 63.901 22.658 -65.442 1.00 63.62 355 SER A N 1
ATOM 2823 C CA . SER A 1 355 ? 63.665 23.275 -66.754 1.00 63.62 355 SER A CA 1
ATOM 2824 C C . SER A 1 355 ? 64.570 24.486 -67.018 1.00 63.62 355 SER A C 1
ATOM 2826 O O . SER A 1 355 ? 65.049 24.666 -68.138 1.00 63.62 355 SER A O 1
ATOM 2828 N N . SER A 1 356 ? 64.871 25.290 -65.989 1.00 63.78 356 SER A N 1
ATOM 2829 C CA . SER A 1 356 ? 65.814 26.417 -66.094 1.00 63.78 356 SER A CA 1
ATOM 2830 C C . SER A 1 356 ? 67.258 25.991 -66.401 1.00 63.78 356 SER A C 1
ATOM 2832 O O . SER A 1 356 ? 68.036 26.809 -66.884 1.00 63.78 356 SER A O 1
ATOM 2834 N N . SER A 1 357 ? 67.618 24.728 -66.150 1.00 61.72 357 SER A N 1
ATOM 2835 C CA . SER A 1 357 ? 68.960 24.181 -66.401 1.00 61.72 357 SER A CA 1
ATOM 2836 C C . SER A 1 357 ? 69.141 23.621 -67.823 1.00 61.72 357 SER A C 1
ATOM 2838 O O . SER A 1 357 ? 70.265 23.466 -68.292 1.00 61.72 357 SER A O 1
ATOM 2840 N N . SER A 1 358 ? 68.049 23.309 -68.533 1.00 59.56 358 SER A N 1
ATOM 2841 C CA . SER A 1 358 ? 68.094 22.530 -69.782 1.00 59.56 358 SER A CA 1
ATOM 2842 C C . SER A 1 358 ? 67.886 23.334 -71.073 1.00 59.56 358 SER A C 1
ATOM 2844 O O . SER A 1 358 ? 67.813 22.736 -72.143 1.00 59.56 358 SER A O 1
ATOM 2846 N N . GLY A 1 359 ? 67.756 24.666 -71.000 1.00 60.88 359 GLY A N 1
ATOM 2847 C CA . GLY A 1 359 ? 67.589 25.532 -72.182 1.00 60.88 359 GLY A CA 1
ATOM 2848 C C . GLY A 1 359 ? 66.301 25.283 -72.982 1.00 60.88 359 GLY A C 1
ATOM 2849 O O . GLY A 1 359 ? 66.273 25.504 -74.191 1.00 60.88 359 GLY A O 1
ATOM 2850 N N . GLY A 1 360 ? 65.259 24.764 -72.325 1.00 62.69 360 GLY A N 1
ATOM 2851 C CA . GLY A 1 360 ? 64.016 24.340 -72.968 1.00 62.69 360 GLY A CA 1
ATOM 2852 C C . GLY A 1 360 ? 63.095 25.490 -73.391 1.00 62.69 360 GLY A C 1
ATOM 2853 O O . GLY A 1 360 ? 63.083 26.564 -72.796 1.00 62.69 360 GLY A O 1
ATOM 2854 N N . ASP A 1 361 ? 62.284 25.214 -74.409 1.00 74.62 361 ASP A N 1
ATOM 2855 C CA . ASP A 1 361 ? 61.299 26.130 -74.989 1.00 74.62 361 ASP A CA 1
ATOM 2856 C C . ASP A 1 361 ? 60.168 26.460 -73.990 1.00 74.62 361 ASP A C 1
ATOM 2858 O O . ASP A 1 361 ? 59.415 25.574 -73.562 1.00 74.62 361 ASP A O 1
ATOM 2862 N N . SER A 1 362 ? 60.071 27.729 -73.581 1.00 69.94 362 SER A N 1
ATOM 2863 C CA . SER A 1 362 ? 59.289 28.161 -72.412 1.00 69.94 362 SER A CA 1
ATOM 2864 C C . SER A 1 362 ? 57.782 27.956 -72.572 1.00 69.94 362 SER A C 1
ATOM 2866 O O . SER A 1 362 ? 57.112 27.589 -71.604 1.00 69.94 362 SER A O 1
ATOM 2868 N N . GLU A 1 363 ? 57.245 28.107 -73.785 1.00 72.50 363 GLU A N 1
ATOM 2869 C CA . GLU A 1 363 ? 55.826 27.862 -74.070 1.00 72.50 363 GLU A CA 1
ATOM 2870 C C . GLU A 1 363 ? 55.455 26.387 -73.875 1.00 72.50 363 GLU A C 1
ATOM 2872 O O . GLU A 1 363 ? 54.417 26.070 -73.288 1.00 72.50 363 GLU A O 1
ATOM 2877 N N . LYS A 1 364 ? 56.334 25.467 -74.297 1.00 71.88 364 LYS A N 1
ATOM 2878 C CA . LYS A 1 364 ? 56.116 24.022 -74.141 1.00 71.88 364 LYS A CA 1
ATOM 2879 C C . LYS A 1 364 ? 56.147 23.617 -72.668 1.00 71.88 364 LYS A C 1
ATOM 2881 O O . LYS A 1 364 ? 55.300 22.839 -72.235 1.00 71.88 364 LYS A O 1
ATOM 2886 N N . ILE A 1 365 ? 57.073 24.179 -71.887 1.00 71.31 365 ILE A N 1
ATOM 2887 C CA . ILE A 1 365 ? 57.163 23.951 -70.434 1.00 71.31 365 ILE A CA 1
ATOM 2888 C C . ILE A 1 365 ? 55.883 24.435 -69.735 1.00 71.31 365 ILE A C 1
ATOM 2890 O O . ILE A 1 365 ? 55.287 23.686 -68.960 1.00 71.31 365 ILE A O 1
ATOM 2894 N N . MET A 1 366 ? 55.407 25.643 -70.057 1.00 73.12 366 MET A N 1
ATOM 2895 C CA . MET A 1 366 ? 54.148 26.169 -69.516 1.00 73.12 366 MET A CA 1
ATOM 2896 C C . MET A 1 366 ? 52.942 25.297 -69.892 1.00 73.12 366 MET A C 1
ATOM 2898 O O . MET A 1 366 ? 52.113 25.007 -69.029 1.00 73.12 366 MET A O 1
ATOM 2902 N N . ALA A 1 367 ? 52.865 24.811 -71.134 1.00 76.00 367 ALA A N 1
ATOM 2903 C CA . ALA A 1 367 ? 51.808 23.895 -71.561 1.00 76.00 367 ALA A CA 1
ATOM 2904 C C . ALA A 1 367 ? 51.817 22.578 -70.757 1.00 76.00 367 ALA A C 1
ATOM 2906 O O . ALA A 1 367 ? 50.763 22.146 -70.285 1.00 76.00 367 ALA A O 1
ATOM 2907 N N . PHE A 1 368 ? 52.988 21.970 -70.527 1.00 77.19 368 PHE A N 1
ATOM 2908 C CA . PHE A 1 368 ? 53.107 20.765 -69.694 1.00 77.19 368 PHE A CA 1
ATOM 2909 C C . PHE A 1 368 ? 52.687 21.003 -68.236 1.00 77.19 368 PHE A C 1
ATOM 2911 O O . PHE A 1 368 ? 51.994 20.159 -67.666 1.00 77.19 368 PHE A O 1
ATOM 2918 N N . LEU A 1 369 ? 53.046 22.145 -67.639 1.00 77.94 369 LEU A N 1
ATOM 2919 C CA . LEU A 1 369 ? 52.635 22.492 -66.272 1.00 77.94 369 LEU A CA 1
ATOM 2920 C C . LEU A 1 369 ? 51.116 22.700 -66.160 1.00 77.94 369 LEU A C 1
ATOM 2922 O O . LEU A 1 369 ? 50.504 22.210 -65.210 1.00 77.94 369 LEU A O 1
ATOM 2926 N N . VAL A 1 370 ? 50.492 23.365 -67.139 1.00 80.00 370 VAL A N 1
ATOM 2927 C CA . VAL A 1 370 ? 49.031 23.558 -67.181 1.00 80.00 370 VAL A CA 1
ATOM 2928 C C . VAL A 1 370 ? 48.302 22.222 -67.351 1.00 80.00 370 VAL A C 1
ATOM 2930 O O . VAL A 1 370 ? 47.365 21.945 -66.603 1.00 80.00 370 VAL A O 1
ATOM 2933 N N . VAL A 1 371 ? 48.750 21.358 -68.269 1.00 82.25 371 VAL A N 1
ATOM 2934 C CA . VAL A 1 371 ? 48.172 20.013 -68.450 1.00 82.25 371 VAL A CA 1
ATOM 2935 C C . VAL A 1 371 ? 48.342 19.169 -67.184 1.00 82.25 371 VAL A C 1
ATOM 2937 O O . VAL A 1 371 ? 47.379 18.551 -66.735 1.00 82.25 371 VAL A O 1
ATOM 2940 N N . GLY A 1 372 ? 49.520 19.196 -66.554 1.00 79.62 372 GLY A N 1
ATOM 2941 C CA . GLY A 1 372 ? 49.777 18.503 -65.290 1.00 79.62 372 GLY A CA 1
ATOM 2942 C C . GLY A 1 372 ? 48.855 18.965 -64.156 1.00 79.62 372 GLY A C 1
ATOM 2943 O O . GLY A 1 372 ? 48.299 18.131 -63.441 1.00 79.62 372 GLY A O 1
ATOM 2944 N N . LEU A 1 373 ? 48.623 20.276 -64.033 1.00 80.81 373 LEU A N 1
ATOM 2945 C CA . LEU A 1 373 ? 47.702 20.849 -63.048 1.00 80.81 373 LEU A CA 1
ATOM 2946 C C . LEU A 1 373 ? 46.242 20.445 -63.315 1.00 80.81 373 LEU A C 1
ATOM 2948 O O . LEU A 1 373 ? 45.536 20.058 -62.386 1.00 80.81 373 LEU A O 1
ATOM 2952 N N . VAL A 1 374 ? 45.792 20.478 -64.574 1.00 83.38 374 VAL A N 1
ATOM 2953 C CA . VAL A 1 374 ? 44.439 20.033 -64.960 1.00 83.38 374 VAL A CA 1
ATOM 2954 C C . VAL A 1 374 ? 44.251 18.538 -64.681 1.00 83.38 374 VAL A C 1
ATOM 2956 O O . VAL A 1 374 ? 43.233 18.148 -64.108 1.00 83.38 374 VAL A O 1
ATOM 2959 N N . CYS A 1 375 ? 45.242 17.701 -65.004 1.00 82.25 375 CYS A N 1
ATOM 2960 C CA . CYS A 1 375 ? 45.229 16.278 -64.666 1.00 82.25 375 CYS A CA 1
ATOM 2961 C C . CYS A 1 375 ? 45.185 16.044 -63.150 1.00 82.25 375 CYS A C 1
ATOM 2963 O O . CYS A 1 375 ? 44.408 15.206 -62.697 1.00 82.25 375 CYS A O 1
ATOM 2965 N N . LEU A 1 376 ? 45.953 16.798 -62.357 1.00 81.56 376 LEU A N 1
ATOM 2966 C CA . LEU A 1 376 ? 45.935 16.709 -60.894 1.00 81.56 376 LEU A CA 1
ATOM 2967 C C . LEU A 1 376 ? 44.551 17.051 -60.320 1.00 81.56 376 LEU A C 1
ATOM 2969 O O . LEU A 1 376 ? 44.033 16.314 -59.484 1.00 81.56 376 LEU A O 1
ATOM 2973 N N . ILE A 1 377 ? 43.928 18.134 -60.798 1.00 82.38 377 ILE A N 1
ATOM 2974 C CA . ILE A 1 377 ? 42.575 18.546 -60.391 1.00 82.38 377 ILE A CA 1
ATOM 2975 C C . ILE A 1 377 ? 41.546 17.467 -60.767 1.00 82.38 377 ILE A C 1
ATOM 2977 O O . ILE A 1 377 ? 40.705 17.106 -59.943 1.00 82.38 377 ILE A O 1
ATOM 2981 N N . ALA A 1 378 ? 41.634 16.903 -61.976 1.00 83.69 378 ALA A N 1
ATOM 2982 C CA . ALA A 1 378 ? 40.740 15.839 -62.430 1.00 83.69 378 ALA A CA 1
ATOM 2983 C C . ALA A 1 378 ? 40.902 14.539 -61.616 1.00 83.69 378 ALA A C 1
ATOM 2985 O O . ALA A 1 378 ? 39.904 13.912 -61.258 1.00 83.69 378 ALA A O 1
ATOM 2986 N N . VAL A 1 379 ? 42.140 14.155 -61.283 1.00 82.50 379 VAL A N 1
ATOM 2987 C CA . VAL A 1 379 ? 42.436 12.999 -60.421 1.00 82.50 379 VAL A CA 1
ATOM 2988 C C . VAL A 1 379 ? 41.912 13.235 -59.005 1.00 82.50 379 VAL A C 1
ATOM 2990 O O . VAL A 1 379 ? 41.224 12.364 -58.477 1.00 82.50 379 VAL A O 1
ATOM 2993 N N . ASN A 1 380 ? 42.139 14.413 -58.417 1.00 80.06 380 ASN A N 1
ATOM 2994 C CA . ASN A 1 380 ? 41.595 14.762 -57.101 1.00 80.06 380 ASN A CA 1
ATOM 2995 C C . ASN A 1 380 ? 40.062 14.677 -57.083 1.00 80.06 380 ASN A C 1
ATOM 2997 O O . ASN A 1 380 ? 39.515 13.963 -56.250 1.00 80.06 380 ASN A O 1
ATOM 3001 N N . GLY A 1 381 ? 39.371 15.294 -58.047 1.00 81.31 381 GLY A N 1
ATOM 3002 C CA . GLY A 1 381 ? 37.905 15.237 -58.133 1.00 81.31 381 GLY A CA 1
ATOM 3003 C C . GLY A 1 381 ? 37.337 13.842 -58.443 1.00 81.31 381 GLY A C 1
ATOM 3004 O O . GLY A 1 381 ? 36.164 13.577 -58.175 1.00 81.31 381 GLY A O 1
ATOM 3005 N N . HIS A 1 382 ? 38.137 12.925 -58.998 1.00 83.81 382 HIS A N 1
ATOM 3006 C CA . HIS A 1 382 ? 37.764 11.513 -59.134 1.00 83.81 382 HIS A CA 1
ATOM 3007 C C . HIS A 1 382 ? 37.944 10.747 -57.814 1.00 83.81 382 HIS A C 1
ATOM 3009 O O . HIS A 1 382 ? 37.052 9.999 -57.412 1.00 83.81 382 HIS A O 1
ATOM 3015 N N . LEU A 1 383 ? 39.068 10.959 -57.124 1.00 80.81 383 LEU A N 1
ATOM 3016 C CA . LEU A 1 383 ? 39.369 10.340 -55.831 1.00 80.81 383 LEU A CA 1
ATOM 3017 C C . LEU A 1 383 ? 38.413 10.815 -54.723 1.00 80.81 383 LEU A C 1
ATOM 3019 O O . LEU A 1 383 ? 37.999 10.002 -53.899 1.00 80.81 383 LEU A O 1
ATOM 3023 N N . GLU A 1 384 ? 38.012 12.088 -54.745 1.00 81.25 384 GLU A N 1
ATOM 3024 C CA . GLU A 1 384 ? 36.981 12.675 -53.879 1.00 81.25 384 GLU A CA 1
ATOM 3025 C C . GLU A 1 384 ? 35.652 11.931 -54.032 1.00 81.25 384 GLU A C 1
ATOM 3027 O O . GLU A 1 384 ? 35.169 11.325 -53.077 1.00 81.25 384 GLU A O 1
ATOM 3032 N N . LYS A 1 385 ? 35.146 11.815 -55.268 1.00 84.81 385 LYS A N 1
ATOM 3033 C CA . LYS A 1 385 ? 33.925 11.052 -55.576 1.00 84.81 385 LYS A CA 1
ATOM 3034 C C . LYS A 1 385 ? 34.013 9.579 -55.170 1.00 84.81 385 LYS A C 1
ATOM 3036 O O . LYS A 1 385 ? 33.011 9.006 -54.753 1.00 84.81 385 LYS A O 1
ATOM 3041 N N . GLU A 1 386 ? 35.174 8.940 -55.301 1.00 84.75 386 GLU A N 1
ATOM 3042 C CA . GLU A 1 386 ? 35.372 7.557 -54.845 1.00 84.75 386 GLU A CA 1
ATOM 3043 C C . GLU A 1 386 ? 35.395 7.420 -53.316 1.00 84.75 386 GLU A C 1
ATOM 3045 O O . GLU A 1 386 ? 34.920 6.414 -52.787 1.00 84.75 386 GLU A O 1
ATOM 3050 N N . CYS A 1 387 ? 35.908 8.415 -52.592 1.00 83.25 387 CYS A N 1
ATOM 3051 C CA . CYS A 1 387 ? 35.852 8.440 -51.133 1.00 83.25 387 CYS A CA 1
ATOM 3052 C C . CYS A 1 387 ? 34.432 8.724 -50.635 1.00 83.25 387 CYS A C 1
ATOM 3054 O O . CYS A 1 387 ? 33.956 8.006 -49.760 1.00 83.25 387 CYS A O 1
ATOM 3056 N N . ASP A 1 388 ? 33.721 9.679 -51.237 1.00 86.25 388 ASP A N 1
ATOM 3057 C CA . ASP A 1 388 ? 32.335 10.008 -50.886 1.00 86.25 388 ASP A CA 1
ATOM 3058 C C . ASP A 1 388 ? 31.400 8.812 -51.084 1.00 86.25 388 ASP A C 1
ATOM 3060 O O . ASP A 1 388 ? 30.629 8.472 -50.183 1.00 86.25 388 ASP A O 1
ATOM 3064 N N . LYS A 1 389 ? 31.519 8.090 -52.210 1.00 88.06 389 LYS A N 1
ATOM 3065 C CA . LYS A 1 389 ? 30.793 6.824 -52.431 1.00 88.06 389 LYS A CA 1
ATOM 3066 C C . LYS A 1 389 ? 31.042 5.810 -51.312 1.00 88.06 389 LYS A C 1
ATOM 3068 O O . LYS A 1 389 ? 30.109 5.136 -50.889 1.00 88.06 389 LYS A O 1
ATOM 3073 N N . LYS A 1 390 ? 32.288 5.692 -50.837 1.00 87.94 390 LYS A N 1
ATOM 3074 C CA . LYS A 1 390 ? 32.673 4.765 -49.756 1.00 87.94 390 LYS A CA 1
ATOM 3075 C C . LYS A 1 390 ? 32.239 5.259 -48.376 1.00 87.94 390 LYS A C 1
ATOM 3077 O O . LYS A 1 390 ? 31.959 4.434 -47.516 1.00 87.94 390 LYS A O 1
ATOM 3082 N N . ALA A 1 391 ? 32.152 6.571 -48.170 1.00 89.88 391 ALA A N 1
ATOM 3083 C CA . ALA A 1 391 ? 31.694 7.193 -46.930 1.00 89.88 391 ALA A CA 1
ATOM 3084 C C . ALA A 1 391 ? 30.162 7.209 -46.794 1.00 89.88 391 ALA A C 1
ATOM 3086 O O . ALA A 1 391 ? 29.643 7.151 -45.681 1.00 89.88 391 ALA A O 1
ATOM 3087 N N . THR A 1 392 ? 29.425 7.250 -47.910 1.00 92.06 392 THR A N 1
ATOM 3088 C CA . THR A 1 392 ? 27.953 7.351 -47.921 1.00 92.06 392 THR A CA 1
ATOM 3089 C C . THR A 1 392 ? 27.263 6.301 -47.026 1.00 92.06 392 THR A C 1
ATOM 3091 O O . THR A 1 392 ? 26.488 6.712 -46.161 1.00 92.06 392 THR A O 1
ATOM 3094 N N . PRO A 1 393 ? 27.590 4.989 -47.087 1.00 91.94 393 PRO A N 1
ATOM 3095 C CA . PRO A 1 393 ? 26.964 3.988 -46.215 1.00 91.94 393 PRO A CA 1
ATOM 3096 C C . PRO A 1 393 ? 27.231 4.196 -44.717 1.00 91.94 393 PRO A C 1
ATOM 3098 O O . PRO A 1 393 ? 26.352 3.924 -43.898 1.00 91.94 393 PRO A O 1
ATOM 3101 N N . PHE A 1 394 ? 28.416 4.699 -44.347 1.00 92.88 394 PHE A N 1
ATOM 3102 C CA . PHE A 1 394 ? 28.731 5.043 -42.956 1.00 92.88 394 PHE A CA 1
ATOM 3103 C C . PHE A 1 394 ? 27.879 6.223 -42.493 1.00 92.88 394 PHE A C 1
ATOM 3105 O O . PHE A 1 394 ? 27.278 6.160 -41.425 1.00 92.88 394 PHE A O 1
ATOM 3112 N N . ASN A 1 395 ? 27.784 7.271 -43.316 1.00 91.88 395 ASN A N 1
ATOM 3113 C CA . ASN A 1 395 ? 27.011 8.473 -43.010 1.00 91.88 395 ASN A CA 1
ATOM 3114 C C . ASN A 1 395 ? 25.512 8.174 -42.858 1.00 91.88 395 ASN A C 1
ATOM 3116 O O . ASN A 1 395 ? 24.870 8.714 -41.961 1.00 91.88 395 ASN A O 1
ATOM 3120 N N . ASP A 1 396 ? 24.945 7.301 -43.689 1.00 92.69 396 ASP A N 1
ATOM 3121 C CA . ASP A 1 396 ? 23.521 6.947 -43.617 1.00 92.69 396 ASP A CA 1
ATOM 3122 C C . ASP A 1 396 ? 23.196 6.018 -42.435 1.00 92.69 396 ASP A C 1
ATOM 3124 O O . ASP A 1 396 ? 22.160 6.177 -41.779 1.00 92.69 396 ASP A O 1
ATOM 3128 N N . CYS A 1 397 ? 24.108 5.105 -42.093 1.00 92.31 397 CYS A N 1
ATOM 3129 C CA . CYS A 1 397 ? 23.999 4.296 -40.881 1.00 92.31 397 CYS A CA 1
ATOM 3130 C C . CYS A 1 397 ? 24.168 5.157 -39.613 1.00 92.31 397 CYS A C 1
ATOM 3132 O O . CYS A 1 397 ? 23.377 5.037 -38.680 1.00 92.31 397 CYS A O 1
ATOM 3134 N N . GLN A 1 398 ? 25.109 6.109 -39.606 1.00 94.19 398 GLN A N 1
ATOM 3135 C CA . GLN A 1 398 ? 25.302 7.062 -38.508 1.00 94.19 398 GLN A CA 1
ATOM 3136 C C . GLN A 1 398 ? 24.061 7.947 -38.288 1.00 94.19 398 GLN A C 1
ATOM 3138 O O . GLN A 1 398 ? 23.568 8.020 -37.165 1.00 94.19 398 GLN A O 1
ATOM 3143 N N . LYS A 1 399 ? 23.472 8.524 -39.350 1.00 95.44 399 LYS A N 1
ATOM 3144 C CA . LYS A 1 399 ? 22.192 9.264 -39.258 1.00 95.44 399 LYS A CA 1
ATOM 3145 C C . LYS A 1 399 ? 21.076 8.413 -38.644 1.00 95.44 399 LYS A C 1
ATOM 3147 O O . LYS A 1 399 ? 20.279 8.918 -37.859 1.00 95.44 399 LYS A O 1
ATOM 3152 N N . SER A 1 400 ? 21.021 7.128 -39.001 1.00 94.62 400 SER A N 1
ATOM 3153 C CA . SER A 1 400 ? 20.023 6.182 -38.488 1.00 94.62 400 SER A CA 1
ATOM 3154 C C . SER A 1 400 ? 20.253 5.862 -37.003 1.00 94.62 400 SER A C 1
ATOM 3156 O O . SER A 1 400 ? 19.298 5.833 -36.229 1.00 94.62 400 SER A O 1
ATOM 3158 N N . ILE A 1 401 ? 21.510 5.692 -36.579 1.00 95.00 401 ILE A N 1
ATOM 3159 C CA . ILE A 1 401 ? 21.915 5.560 -35.168 1.00 95.00 401 ILE A CA 1
ATOM 3160 C C . ILE A 1 401 ? 21.512 6.802 -34.364 1.00 95.00 401 ILE A C 1
ATOM 3162 O O . ILE A 1 401 ? 20.944 6.669 -33.279 1.00 95.00 401 ILE A O 1
ATOM 3166 N N . ASP A 1 402 ? 21.778 7.997 -34.890 1.00 95.75 402 ASP A N 1
ATOM 3167 C CA . ASP A 1 402 ? 21.506 9.257 -34.196 1.00 95.75 402 ASP A CA 1
ATOM 3168 C C . ASP A 1 402 ? 20.000 9.545 -34.093 1.00 95.75 402 ASP A C 1
ATOM 3170 O O . ASP A 1 402 ? 19.537 9.975 -33.036 1.00 95.75 402 ASP A O 1
ATOM 3174 N N . ALA A 1 403 ? 19.215 9.207 -35.123 1.00 96.06 403 ALA A N 1
ATOM 3175 C CA . ALA A 1 403 ? 17.753 9.254 -35.071 1.00 96.06 403 ALA A CA 1
ATOM 3176 C C . ALA A 1 403 ? 17.177 8.287 -34.018 1.00 96.06 403 ALA A C 1
ATOM 3178 O O . ALA A 1 403 ? 16.358 8.687 -33.195 1.00 96.06 403 ALA A O 1
ATOM 3179 N N . ILE A 1 404 ? 17.651 7.034 -33.967 1.00 95.19 404 ILE A N 1
ATOM 3180 C CA . ILE A 1 404 ? 17.199 6.070 -32.947 1.00 95.19 404 ILE A CA 1
ATOM 3181 C C . ILE A 1 404 ? 17.566 6.553 -31.535 1.00 95.19 404 ILE A C 1
ATOM 3183 O O . ILE A 1 404 ? 16.756 6.436 -30.617 1.00 95.19 404 ILE A O 1
ATOM 3187 N N . LYS A 1 405 ? 18.764 7.123 -31.343 1.00 96.12 405 LYS A N 1
ATOM 3188 C CA . LYS A 1 405 ? 19.197 7.690 -30.054 1.00 96.12 405 LYS A CA 1
ATOM 3189 C C . LYS A 1 405 ? 18.345 8.884 -29.622 1.00 96.12 405 LYS A C 1
ATOM 3191 O O . LYS A 1 405 ? 17.978 8.957 -28.450 1.00 96.12 405 LYS A O 1
ATOM 3196 N N . HIS A 1 406 ? 18.016 9.780 -30.553 1.00 96.19 406 HIS A N 1
ATOM 3197 C CA . HIS A 1 406 ? 17.146 10.932 -30.310 1.00 96.19 406 HIS A CA 1
ATOM 3198 C C . HIS A 1 406 ? 15.794 10.513 -29.710 1.00 96.19 406 HIS A C 1
ATOM 3200 O O . HIS A 1 406 ? 15.345 11.129 -28.745 1.00 96.19 406 HIS A O 1
ATOM 3206 N N . ASP A 1 407 ? 15.195 9.433 -30.216 1.00 94.81 407 ASP A N 1
ATOM 3207 C CA . ASP A 1 407 ? 13.897 8.939 -29.742 1.00 94.81 407 ASP A CA 1
ATOM 3208 C C . ASP A 1 407 ? 14.020 8.055 -28.482 1.00 94.81 407 ASP A C 1
ATOM 3210 O O . ASP A 1 407 ? 13.146 8.057 -27.612 1.00 94.81 407 ASP A O 1
ATOM 3214 N N . LEU A 1 408 ? 15.137 7.334 -28.330 1.00 95.25 408 LEU A N 1
ATOM 3215 C CA . LEU A 1 408 ? 15.416 6.448 -27.195 1.00 95.25 408 LEU A CA 1
ATOM 3216 C C . LEU A 1 408 ? 15.641 7.206 -25.873 1.00 95.25 408 LEU A C 1
ATOM 3218 O O . LEU A 1 408 ? 15.082 6.825 -24.841 1.00 95.25 408 LEU A O 1
ATOM 3222 N N . TYR A 1 409 ? 16.448 8.272 -25.876 1.00 94.31 409 TYR A N 1
ATOM 3223 C CA . TYR A 1 409 ? 16.794 9.013 -24.655 1.00 94.31 409 TYR A CA 1
ATOM 3224 C C . TYR A 1 409 ? 15.589 9.597 -23.881 1.00 94.31 409 TYR A C 1
ATOM 3226 O O . TYR A 1 409 ? 15.530 9.391 -22.662 1.00 94.31 409 TYR A O 1
ATOM 3234 N N . PRO A 1 410 ? 14.598 10.277 -24.499 1.00 96.94 410 PRO A N 1
ATOM 3235 C CA . PRO A 1 410 ? 13.435 10.782 -23.766 1.00 96.94 410 PRO A CA 1
ATOM 3236 C C . PRO A 1 410 ? 12.557 9.657 -23.195 1.00 96.94 410 PRO A C 1
ATOM 3238 O O . PRO A 1 410 ? 11.957 9.836 -22.132 1.00 96.94 410 PRO A O 1
ATOM 3241 N N . LEU A 1 411 ? 12.510 8.483 -23.837 1.00 95.81 411 LEU A N 1
ATOM 3242 C CA . LEU A 1 411 ? 11.791 7.315 -23.319 1.00 95.81 411 LEU A CA 1
ATOM 3243 C C . LEU A 1 411 ? 12.498 6.693 -22.107 1.00 95.81 411 LEU A C 1
ATOM 3245 O O . LEU A 1 411 ? 11.839 6.378 -21.115 1.00 95.81 411 LEU A O 1
ATOM 3249 N N . GLN A 1 412 ? 13.831 6.590 -22.131 1.00 94.56 412 GLN A N 1
ATOM 3250 C CA . GLN A 1 412 ? 14.623 6.161 -20.970 1.00 94.56 412 GLN A CA 1
ATOM 3251 C C . GLN A 1 412 ? 14.426 7.108 -19.770 1.00 94.56 412 GLN A C 1
ATOM 3253 O O . GLN A 1 412 ? 14.197 6.656 -18.645 1.00 94.56 412 GLN A O 1
ATOM 3258 N N . GLU A 1 413 ? 14.421 8.422 -20.006 1.00 96.31 413 GLU A N 1
ATOM 3259 C CA . GLU A 1 413 ? 14.161 9.437 -18.977 1.00 96.31 413 GLU A CA 1
ATOM 3260 C C . GLU A 1 413 ? 12.711 9.392 -18.448 1.00 96.31 413 GLU A C 1
ATOM 3262 O O . GLU A 1 413 ? 12.476 9.547 -17.245 1.00 96.31 413 GLU A O 1
ATOM 3267 N N . ARG A 1 414 ? 11.722 9.109 -19.309 1.00 96.31 414 ARG A N 1
ATOM 3268 C CA . ARG A 1 414 ? 10.331 8.862 -18.886 1.00 96.31 414 ARG A CA 1
ATOM 3269 C C . ARG A 1 414 ? 10.226 7.611 -18.011 1.00 96.31 414 ARG A C 1
ATOM 3271 O O . ARG A 1 414 ? 9.592 7.666 -16.958 1.00 96.31 414 ARG A O 1
ATOM 3278 N N . ALA A 1 415 ? 10.878 6.512 -18.393 1.00 93.44 415 ALA A N 1
ATOM 3279 C CA . ALA A 1 415 ? 10.914 5.285 -17.596 1.00 93.44 415 ALA A CA 1
ATOM 3280 C C . ALA A 1 415 ? 11.550 5.517 -16.213 1.00 93.44 415 ALA A C 1
ATOM 3282 O O . ALA A 1 415 ? 11.049 4.995 -15.215 1.00 93.44 415 ALA A O 1
ATOM 3283 N N . ARG A 1 416 ? 12.606 6.341 -16.130 1.00 94.94 416 ARG A N 1
ATOM 3284 C CA . ARG A 1 416 ? 13.233 6.752 -14.862 1.00 94.94 416 ARG A CA 1
ATOM 3285 C C . ARG A 1 416 ? 12.238 7.484 -13.952 1.00 94.94 416 ARG A C 1
ATOM 3287 O O . ARG A 1 416 ? 12.017 7.047 -12.827 1.00 94.94 416 ARG A O 1
ATOM 3294 N N . LYS A 1 417 ? 11.563 8.521 -14.462 1.00 95.88 417 LYS A N 1
ATOM 3295 C CA . LYS A 1 417 ? 10.547 9.295 -13.717 1.00 95.88 417 LYS A CA 1
ATOM 3296 C C . LYS A 1 417 ? 9.351 8.452 -13.256 1.00 95.88 417 LYS A C 1
ATOM 3298 O O . LYS A 1 417 ? 8.823 8.670 -12.165 1.00 95.88 417 LYS A O 1
ATOM 3303 N N . LEU A 1 418 ? 8.926 7.473 -14.059 1.00 93.12 418 LEU A N 1
ATOM 3304 C CA . LEU A 1 418 ? 7.861 6.535 -13.682 1.00 93.12 418 LEU A CA 1
ATOM 3305 C C . LEU A 1 418 ? 8.290 5.609 -12.532 1.00 93.12 418 LEU A C 1
ATOM 3307 O O . LEU A 1 418 ? 7.501 5.390 -11.615 1.00 93.12 418 LEU A O 1
ATOM 3311 N N . LYS A 1 419 ? 9.541 5.126 -12.528 1.00 91.81 419 LYS A N 1
ATOM 3312 C CA . LYS A 1 419 ? 10.105 4.353 -11.405 1.00 91.81 419 LYS A CA 1
ATOM 3313 C C . LYS A 1 419 ? 10.196 5.185 -10.122 1.00 91.81 419 LYS A C 1
ATOM 3315 O O . LYS A 1 419 ? 9.777 4.710 -9.074 1.00 91.81 419 LYS A O 1
ATOM 3320 N N . GLU A 1 420 ? 10.648 6.436 -10.208 1.00 92.06 420 GLU A N 1
ATOM 3321 C CA . GLU A 1 420 ? 10.677 7.366 -9.061 1.00 92.06 420 GLU A CA 1
ATOM 3322 C C . GLU A 1 420 ? 9.274 7.666 -8.508 1.00 92.06 420 GLU A C 1
ATOM 3324 O O . GLU A 1 420 ? 9.081 7.793 -7.301 1.00 92.06 420 GLU A O 1
ATOM 3329 N N . SER A 1 421 ? 8.268 7.726 -9.385 1.00 89.81 421 SER A N 1
ATOM 3330 C CA . SER A 1 421 ? 6.868 7.906 -8.981 1.00 89.81 421 SER A CA 1
ATOM 3331 C C . SER A 1 421 ? 6.291 6.672 -8.273 1.00 89.81 421 SER A C 1
ATOM 3333 O O . SER A 1 421 ? 5.411 6.815 -7.428 1.00 89.81 421 SER A O 1
ATOM 3335 N N . LEU A 1 422 ? 6.770 5.467 -8.605 1.00 85.38 422 LEU A N 1
ATOM 3336 C CA . LEU A 1 422 ? 6.389 4.218 -7.935 1.00 85.38 422 LEU A CA 1
ATOM 3337 C C . LEU A 1 422 ? 7.078 4.069 -6.570 1.00 85.38 422 LEU A C 1
ATOM 3339 O O . LEU A 1 422 ? 6.400 3.768 -5.588 1.00 85.38 422 LEU A O 1
ATOM 3343 N N . SER A 1 423 ? 8.379 4.363 -6.469 1.00 80.81 423 SER A N 1
ATOM 3344 C CA . SER A 1 423 ? 9.090 4.309 -5.182 1.00 80.81 423 SER A CA 1
ATOM 3345 C C . SER A 1 423 ? 8.594 5.372 -4.196 1.00 80.81 423 SER A C 1
ATOM 3347 O O . SER A 1 423 ? 8.408 5.082 -3.015 1.00 80.81 423 SER A O 1
ATOM 3349 N N . GLY A 1 424 ? 8.239 6.568 -4.681 1.00 77.88 424 GLY A N 1
ATOM 3350 C CA . GLY A 1 424 ? 7.556 7.595 -3.884 1.00 77.88 424 GLY A CA 1
ATOM 3351 C C . GLY A 1 424 ? 6.171 7.183 -3.354 1.00 77.88 424 GLY A C 1
ATOM 3352 O O . GLY A 1 424 ? 5.672 7.801 -2.416 1.00 77.88 424 GLY A O 1
ATOM 3353 N N . LEU A 1 425 ? 5.561 6.127 -3.909 1.00 73.75 425 LEU A N 1
ATOM 3354 C CA . LEU A 1 425 ? 4.321 5.510 -3.420 1.00 73.75 425 LEU A CA 1
ATOM 3355 C C . LEU A 1 425 ? 4.567 4.301 -2.496 1.00 73.75 425 LEU A C 1
ATOM 3357 O O . LEU A 1 425 ? 3.621 3.566 -2.200 1.00 73.75 425 LEU A O 1
ATOM 3361 N N . GLY A 1 426 ? 5.796 4.116 -2.003 1.00 61.38 426 GLY A N 1
ATOM 3362 C CA . GLY A 1 426 ? 6.175 3.102 -1.011 1.00 61.38 426 GLY A CA 1
ATOM 3363 C C . GLY A 1 426 ? 6.675 1.774 -1.588 1.00 61.38 426 GLY A C 1
ATOM 3364 O O . GLY A 1 426 ? 7.083 0.908 -0.821 1.00 61.38 426 GLY A O 1
ATOM 3365 N N . GLU A 1 427 ? 6.699 1.597 -2.914 1.00 56.34 427 GLU A N 1
ATOM 3366 C CA . GLU A 1 427 ? 7.279 0.393 -3.524 1.00 56.34 427 GLU A CA 1
ATOM 3367 C C . GLU A 1 427 ? 8.808 0.510 -3.626 1.00 56.34 427 GLU A C 1
ATOM 3369 O O . GLU A 1 427 ? 9.358 0.930 -4.644 1.00 56.34 427 GLU A O 1
ATOM 3374 N N . ASN A 1 428 ? 9.506 0.120 -2.557 1.00 40.06 428 ASN A N 1
ATOM 3375 C CA . ASN A 1 428 ? 10.946 -0.139 -2.598 1.00 40.06 428 ASN A CA 1
ATOM 3376 C C . ASN A 1 428 ? 11.211 -1.536 -3.191 1.00 40.06 428 ASN A C 1
ATOM 3378 O O . ASN A 1 428 ? 11.353 -2.508 -2.447 1.00 40.06 428 ASN A O 1
ATOM 3382 N N . THR A 1 429 ? 11.290 -1.620 -4.523 1.00 35.41 429 THR A N 1
ATOM 3383 C CA . THR A 1 429 ? 11.760 -2.800 -5.281 1.00 35.41 429 THR A CA 1
ATOM 3384 C C . THR A 1 429 ? 12.664 -2.387 -6.435 1.00 35.41 429 THR A C 1
ATOM 3386 O O . THR A 1 429 ? 12.169 -1.611 -7.285 1.00 35.41 429 THR A O 1
#

pLDDT: mean 76.89, std 20.76, range [20.22, 96.94]